Protein 6BMA (pdb70)

Structure (mmCIF, N/CA/C/O backbone):
data_6BMA
#
_entry.id   6BMA
#
_cell.length_a   148.181
_cell.length_b   148.181
_cell.length_c   149.947
_cell.angle_alpha   90.00
_cell.angle_beta   90.00
_cell.angle_gamma   120.00
#
_symmetry.space_group_name_H-M   'H 3 2'
#
loop_
_entity.id
_entity.type
_entity.pdbx_description
1 polymer 'Indole-3-glycerol phosphate synthase'
2 non-polymer 'POTASSIUM ION'
3 non-polymer 'CHLORIDE ION'
4 non-polymer 'PHOSPHATE ION'
5 non-polymer 1,2-ETHANEDIOL
6 non-polymer 'ACETATE ION'
7 non-polymer 'FORMIC ACID'
8 water water
#
loop_
_atom_site.group_PDB
_atom_site.id
_atom_site.type_symbol
_atom_site.label_atom_id
_atom_site.label_alt_id
_atom_site.label_comp_id
_atom_site.label_asym_id
_atom_site.label_entity_id
_atom_site.label_seq_id
_atom_site.pdbx_PDB_ins_code
_atom_site.Cartn_x
_atom_site.Cartn_y
_atom_site.Cartn_z
_atom_site.occupancy
_atom_site.B_iso_or_equiv
_atom_site.auth_seq_id
_atom_site.auth_comp_id
_atom_site.auth_asym_id
_atom_site.auth_atom_id
_atom_site.pdbx_PDB_model_num
ATOM 1 N N . ALA A 1 3 ? -35.008 -0.584 -4.394 1.00 71.19 0 ALA A N 1
ATOM 2 C CA . ALA A 1 3 ? -34.441 0.754 -4.559 1.00 73.56 0 ALA A CA 1
ATOM 3 C C . ALA A 1 3 ? -34.119 1.088 -6.025 1.00 71.16 0 ALA A C 1
ATOM 4 O O . ALA A 1 3 ? -33.522 2.132 -6.307 1.00 70.77 0 ALA A O 1
ATOM 6 N N . MET A 1 4 ? -34.508 0.196 -6.939 1.00 67.15 1 MET A N 1
ATOM 7 C CA . MET A 1 4 ? -34.436 0.424 -8.392 1.00 58.82 1 MET A CA 1
ATOM 8 C C . MET A 1 4 ? -33.045 0.887 -8.838 1.00 54.65 1 MET A C 1
ATOM 9 O O . MET A 1 4 ? -32.882 1.901 -9.525 1.00 49.16 1 MET A O 1
ATOM 14 N N . ILE A 1 5 ? -32.031 0.108 -8.463 1.00 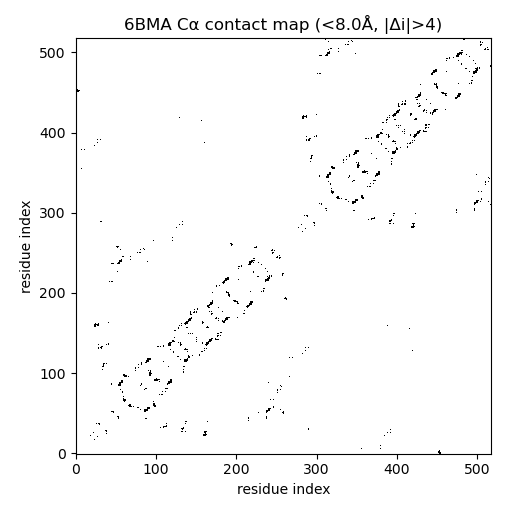49.48 2 ILE A N 1
ATOM 15 C CA . ILE A 1 5 ? -30.654 0.464 -8.796 1.00 48.09 2 ILE A CA 1
ATOM 16 C C . ILE A 1 5 ? -30.449 0.444 -10.307 1.00 42.16 2 ILE A C 1
ATOM 17 O O . ILE A 1 5 ? -29.851 1.363 -10.882 1.00 43.29 2 ILE A O 1
ATOM 22 N N . LEU A 1 6 ? -30.947 -0.603 -10.971 1.00 38.81 3 LEU A N 1
ATOM 23 C CA . LEU A 1 6 ? -30.772 -0.732 -12.416 1.00 41.32 3 LEU A CA 1
ATOM 24 C C . LEU A 1 6 ? -31.325 0.482 -13.147 1.00 40.87 3 LEU A C 1
ATOM 25 O O . LEU A 1 6 ? -30.704 0.985 -14.091 1.00 34.54 3 LEU A O 1
ATOM 30 N N . ASP A 1 7 ? -32.488 0.976 -12.712 1.00 34.09 4 ASP A N 1
ATOM 31 C CA . ASP A 1 7 ? -33.070 2.166 -13.325 1.00 44.53 4 ASP A CA 1
ATOM 32 C C . ASP A 1 7 ? -32.160 3.376 -13.163 1.00 41.10 4 ASP A C 1
ATOM 33 O O . ASP A 1 7 ? -31.961 4.144 -14.111 1.00 39.42 4 ASP A O 1
ATOM 38 N N . LYS A 1 8 ? -31.605 3.566 -11.964 1.00 36.99 5 LYS A N 1
ATOM 39 C CA . LYS A 1 8 ? -30.683 4.674 -11.735 1.00 39.84 5 LYS A CA 1
ATOM 40 C C . LYS A 1 8 ? -29.438 4.565 -12.615 1.00 39.42 5 LYS A C 1
ATOM 41 O O . LYS A 1 8 ? -28.982 5.564 -13.184 1.00 35.67 5 LYS A O 1
ATOM 45 N N . ILE A 1 9 ? -28.869 3.364 -12.733 1.00 34.47 6 ILE A N 1
ATOM 46 C CA . ILE A 1 9 ? -27.662 3.190 -13.542 1.00 32.61 6 ILE A CA 1
ATOM 47 C C . ILE A 1 9 ? -27.960 3.465 -15.011 1.00 33.07 6 ILE A C 1
ATOM 48 O O . ILE A 1 9 ? -27.191 4.144 -15.704 1.00 32.18 6 ILE A O 1
ATOM 53 N N . PHE A 1 10 ? -29.088 2.955 -15.503 1.00 32.53 7 PHE A N 1
ATOM 54 C CA . PHE A 1 10 ? -29.469 3.195 -16.890 1.00 34.84 7 PHE A CA 1
ATOM 55 C C . PHE A 1 10 ? -29.610 4.688 -17.168 1.00 32.70 7 PHE A C 1
ATOM 56 O O . PHE A 1 10 ? -29.105 5.199 -18.176 1.00 32.79 7 PHE A O 1
ATOM 64 N N . GLU A 1 11 ? -30.283 5.407 -16.270 1.00 34.36 8 GLU A N 1
ATOM 65 C CA . GLU A 1 11 ? -30.507 6.836 -16.471 1.00 32.48 8 GLU A CA 1
ATOM 66 C C . GLU A 1 11 ? -29.187 7.604 -16.531 1.00 37.98 8 GLU A C 1
ATOM 67 O O . GLU A 1 11 ? -29.008 8.476 -17.389 1.00 41.81 8 GLU A O 1
ATOM 70 N N . LYS A 1 12 ? -28.245 7.290 -15.635 1.00 32.88 9 LYS A N 1
ATOM 71 C CA . LYS A 1 12 ? -26.934 7.935 -15.696 1.00 33.24 9 LYS A CA 1
ATOM 72 C C . LYS A 1 12 ? -26.192 7.564 -16.978 1.00 38.15 9 LYS A C 1
ATOM 73 O O . LYS A 1 12 ? -25.539 8.412 -17.600 1.00 31.23 9 LYS A O 1
ATOM 79 N N . THR A 1 13 ? -26.254 6.292 -17.370 1.00 29.59 10 THR A N 1
ATOM 80 C CA . THR A 1 13 ? -25.556 5.862 -18.578 1.00 26.10 10 THR A CA 1
ATOM 81 C C . THR A 1 13 ? -26.113 6.576 -19.808 1.00 27.13 10 THR A C 1
ATOM 82 O O . THR A 1 13 ? -25.359 6.938 -20.717 1.00 25.41 10 THR A O 1
ATOM 86 N N . LYS A 1 14 ? -27.429 6.810 -19.831 1.00 30.56 11 LYS A N 1
ATOM 87 C CA . LYS A 1 14 ? -28.061 7.521 -20.943 1.00 32.43 11 LYS A CA 1
ATOM 88 C C . LYS A 1 14 ? -27.547 8.950 -21.055 1.00 34.34 11 LYS A C 1
ATOM 89 O O . LYS A 1 14 ? -27.202 9.414 -22.147 1.00 37.82 11 LYS A O 1
ATOM 93 N N . GLU A 1 15 ? -27.532 9.682 -19.941 1.00 39.70 12 GLU A N 1
ATOM 94 C CA . GLU A 1 15 ? -27.082 11.070 -19.995 1.00 44.59 12 GLU A CA 1
ATOM 95 C C . GLU A 1 15 ? -25.615 11.157 -20.398 1.00 40.01 12 GLU A C 1
ATOM 96 O O . GLU A 1 15 ? -25.229 12.028 -21.188 1.00 45.51 12 GLU A O 1
ATOM 102 N N . ASP A 1 16 ? -24.782 10.250 -19.884 1.00 32.01 13 ASP A N 1
ATOM 103 C CA . ASP A 1 16 ? -23.376 10.254 -20.281 1.00 36.07 13 ASP A CA 1
ATOM 104 C C . ASP A 1 16 ? -23.194 9.885 -21.747 1.00 34.91 13 ASP A C 1
ATOM 105 O O . ASP A 1 16 ? -22.230 10.336 -22.379 1.00 32.53 13 ASP A O 1
ATOM 110 N N . LEU A 1 17 ? -24.077 9.046 -22.296 1.00 29.42 14 LEU A N 1
ATOM 111 C CA . LEU A 1 17 ? -23.916 8.623 -23.686 1.00 26.33 14 LEU A CA 1
ATOM 112 C C . LEU A 1 17 ? -24.106 9.793 -24.643 1.00 32.73 14 LEU A C 1
ATOM 113 O O . LEU A 1 17 ? -23.431 9.871 -25.675 1.00 28.20 14 LEU A O 1
ATOM 118 N N . LYS A 1 18 ? -25.037 10.696 -24.331 1.00 26.83 15 LYS A N 1
ATOM 119 C CA . LYS A 1 18 ? -25.219 11.902 -25.131 1.00 29.25 15 LYS A CA 1
ATOM 120 C C . LYS A 1 18 ? -23.905 12.667 -25.272 1.00 33.74 15 LYS A C 1
ATOM 121 O O . LYS A 1 18 ? -23.526 13.078 -26.375 1.00 34.28 15 LYS A O 1
ATOM 127 N N . GLU A 1 19 ? -23.187 12.849 -24.162 1.00 30.57 16 GLU A N 1
ATOM 128 C CA . GLU A 1 19 ? -21.940 13.613 -24.196 1.00 39.76 16 GLU A CA 1
ATOM 129 C C . GLU A 1 19 ? -20.849 12.877 -24.967 1.00 33.73 16 GLU A C 1
ATOM 130 O O . GLU A 1 19 ? -20.090 13.501 -25.716 1.00 31.25 16 GLU A O 1
ATOM 136 N N . ARG A 1 20 ? -20.740 11.558 -24.781 1.00 26.97 17 ARG A N 1
ATOM 137 C CA . ARG A 1 20 ? -19.761 10.773 -25.535 1.00 33.00 17 ARG A CA 1
ATOM 138 C C . ARG A 1 20 ? -19.947 10.933 -27.040 1.00 31.25 17 ARG A C 1
ATOM 139 O O . ARG A 1 20 ? -18.969 11.111 -27.773 1.00 32.89 17 ARG A O 1
ATOM 142 N N . LYS A 1 21 ? -21.194 10.851 -27.522 1.00 27.67 18 LYS A N 1
ATOM 143 C CA . LYS A 1 21 ? -21.459 10.986 -28.953 1.00 23.64 18 LYS A CA 1
ATOM 144 C C . LYS A 1 21 ? -21.066 12.356 -29.487 1.00 25.71 18 LYS A C 1
ATOM 145 O O . LYS A 1 21 ? -20.651 12.472 -30.645 1.00 32.74 18 LYS A O 1
ATOM 151 N N . LEU A 1 22 ? -21.225 13.410 -28.683 1.00 27.74 19 LEU A N 1
ATOM 152 C CA . LEU A 1 22 ? -20.772 14.727 -29.118 1.00 38.10 19 LEU A CA 1
ATOM 153 C C . LEU A 1 22 ? -19.253 14.783 -29.212 1.00 40.09 19 LEU A C 1
ATOM 154 O O . LEU A 1 22 ? -18.704 15.456 -30.090 1.00 39.14 19 LEU A O 1
ATOM 159 N N . LYS A 1 23 ? -18.554 14.082 -28.319 1.00 31.70 20 LYS A N 1
ATOM 160 C CA . LYS A 1 23 ? -17.097 14.109 -28.357 1.00 31.53 20 LYS A CA 1
ATOM 161 C C . LYS A 1 23 ? -16.546 13.177 -29.427 1.00 28.74 20 LYS A C 1
ATOM 162 O O . LYS A 1 23 ? -15.469 13.430 -29.973 1.00 33.63 20 LYS A O 1
ATOM 168 N N . LEU A 1 24 ? -17.266 12.106 -29.744 1.00 22.73 21 LEU A N 1
ATOM 169 C CA . LEU A 1 24 ? -16.810 11.145 -30.746 1.00 24.79 21 LEU A CA 1
ATOM 170 C C . LEU A 1 24 ? -18.042 10.617 -31.452 1.00 25.90 21 LEU A C 1
ATOM 171 O O . LEU A 1 24 ? -18.631 9.602 -31.043 1.00 22.17 21 LEU A O 1
ATOM 176 N N . PRO A 1 25 ? -18.499 11.317 -32.496 1.00 24.71 22 PRO A N 1
ATOM 177 C CA . PRO A 1 25 ? -19.700 10.895 -33.232 1.00 23.64 22 PRO A CA 1
ATOM 178 C C . PRO A 1 25 ? -19.555 9.506 -33.833 1.00 22.49 22 PRO A C 1
ATOM 179 O O . PRO A 1 25 ? -18.449 8.988 -34.018 1.00 22.54 22 PRO A O 1
ATOM 183 N N . TYR A 1 26 ? -20.709 8.919 -34.172 1.00 18.35 23 TYR A N 1
ATOM 184 C CA . TYR A 1 26 ? -20.733 7.663 -34.909 1.00 23.78 23 TYR A CA 1
ATOM 185 C C . TYR A 1 26 ? -19.764 7.697 -36.089 1.00 22.75 23 TYR A C 1
ATOM 186 O O . TYR A 1 26 ? -19.016 6.742 -36.311 1.00 19.44 23 TYR A O 1
ATOM 195 N N . ASP A 1 27 ? -19.767 8.792 -36.866 1.00 18.47 24 ASP A N 1
ATOM 196 C CA . ASP A 1 27 ? -18.994 8.796 -38.111 1.00 23.33 24 ASP A CA 1
ATOM 197 C C . ASP A 1 27 ? -17.484 8.915 -37.901 1.00 25.94 24 ASP A C 1
ATOM 198 O O . ASP A 1 27 ? -16.724 8.793 -38.872 1.00 25.00 24 ASP A O 1
ATOM 203 N N . MET A 1 28 ? -17.026 9.141 -36.678 1.00 22.16 25 MET A N 1
ATOM 204 C CA . MET A 1 28 ? -15.603 9.081 -36.366 1.00 19.31 25 MET A CA 1
ATOM 205 C C . MET A 1 28 ? -15.228 7.814 -35.608 1.00 21.40 25 MET A C 1
ATOM 206 O O . MET A 1 28 ? -14.102 7.326 -35.747 1.00 21.57 25 MET A O 1
ATOM 211 N N . LEU A 1 29 ? -16.154 7.267 -34.822 1.00 23.45 26 LEU A N 1
ATOM 212 C CA . LEU A 1 29 ? -15.866 6.069 -34.042 1.00 23.38 26 LEU A CA 1
ATOM 213 C C . LEU A 1 29 ? -15.512 4.900 -34.960 1.00 28.20 26 LEU A C 1
ATOM 214 O O . LEU A 1 29 ? -14.469 4.260 -34.804 1.00 31.89 26 LEU A O 1
ATOM 219 N N . GLY A 1 30 ? -16.384 4.609 -35.919 1.00 23.19 27 GLY A N 1
ATOM 220 C CA . GLY A 1 30 ? -16.161 3.471 -36.794 1.00 31.98 27 GLY A CA 1
ATOM 221 C C . GLY A 1 30 ? -15.103 3.722 -37.853 1.00 26.64 27 GLY A C 1
ATOM 222 O O . GLY A 1 30 ? -14.220 2.885 -38.078 1.00 32.91 27 GLY A O 1
ATOM 223 N N . ARG A 1 31 ? -15.169 4.876 -38.524 1.00 24.74 28 ARG A N 1
ATOM 224 C CA . ARG A 1 31 ? -14.265 5.106 -39.650 1.00 25.52 28 ARG A CA 1
ATOM 225 C C . ARG A 1 31 ? -12.814 5.328 -39.225 1.00 31.76 28 ARG A C 1
ATOM 226 O O . ARG A 1 31 ? -11.904 5.102 -40.031 1.00 26.19 28 ARG A O 1
ATOM 234 N N . SER A 1 32 ? -12.563 5.763 -37.989 1.00 40.56 29 SER A N 1
ATOM 235 C CA . SER A 1 32 ? -11.195 6.131 -37.637 1.00 48.31 29 SER A CA 1
ATOM 236 C C . SER A 1 32 ? -10.258 4.930 -37.651 1.00 45.65 29 SER A C 1
ATOM 237 O O . SER A 1 32 ? -9.036 5.112 -37.703 1.00 52.29 29 SER A O 1
ATOM 240 N N . LEU A 1 33 ? -10.805 3.719 -37.631 1.00 30.15 30 LEU A N 1
ATOM 241 C CA . LEU A 1 33 ? -10.032 2.496 -37.687 1.00 33.07 30 LEU A CA 1
ATOM 242 C C . LEU A 1 33 ? -9.982 1.886 -39.095 1.00 48.67 30 LEU A C 1
ATOM 243 O O . LEU A 1 33 ? -9.348 0.843 -39.282 1.00 49.93 30 LEU A O 1
ATOM 248 N N . ALA A 1 34 ? -10.635 2.499 -40.085 1.00 37.42 31 ALA A N 1
ATOM 249 C CA . ALA A 1 34 ? -10.282 2.254 -41.479 1.00 35.76 31 ALA A CA 1
ATOM 250 C C . ALA A 1 34 ? -8.926 2.900 -41.761 1.00 36.49 31 ALA A C 1
ATOM 251 O O . ALA A 1 34 ? -8.287 3.457 -40.873 1.00 38.64 31 ALA A O 1
ATOM 253 N N . SER A 1 35 ? -8.465 2.859 -43.008 1.00 30.11 32 SER A N 1
ATOM 254 C CA . SER A 1 35 ? -7.081 3.295 -43.198 1.00 37.86 32 SER A CA 1
ATOM 255 C C . SER A 1 35 ? -6.948 4.669 -43.846 1.00 37.33 32 SER A C 1
ATOM 256 O O . SER A 1 35 ? -6.139 4.832 -44.765 1.00 31.88 32 SER A O 1
ATOM 259 N N . ASN A 1 36 ? -7.720 5.657 -43.389 1.00 32.78 33 ASN A N 1
ATOM 260 C CA . ASN A 1 36 ? -7.501 7.020 -43.854 1.00 32.83 33 ASN A CA 1
ATOM 261 C C . ASN A 1 36 ? -6.073 7.442 -43.524 1.00 34.61 33 ASN A C 1
ATOM 262 O O . ASN A 1 36 ? -5.598 7.193 -42.408 1.00 30.89 33 ASN A O 1
ATOM 267 N N . PRO A 1 37 ? -5.357 8.064 -44.460 1.00 39.34 34 PRO A N 1
ATOM 268 C CA . PRO A 1 37 ? -4.006 8.541 -44.126 1.00 36.18 34 PRO A CA 1
ATOM 269 C C . PRO A 1 37 ? -4.001 9.508 -42.958 1.00 31.93 34 PRO A C 1
ATOM 270 O O . PRO A 1 37 ? -3.034 9.538 -42.192 1.00 36.76 34 PRO A O 1
ATOM 274 N N . PHE A 1 38 ? -5.069 10.283 -42.779 1.00 31.28 35 PHE A N 1
ATOM 275 C CA . PHE A 1 38 ? -5.109 11.244 -41.691 1.00 31.13 35 PHE A CA 1
ATOM 276 C C . PHE A 1 38 ? -6.399 11.093 -40.894 1.00 35.17 35 PHE A C 1
ATOM 277 O O . PHE A 1 38 ? -6.409 10.391 -39.880 1.00 49.57 35 PHE A O 1
ATOM 285 N N . PHE A 1 39 ? -7.488 11.719 -41.321 1.00 26.48 36 PHE A N 1
ATOM 286 C CA . PHE A 1 39 ? -8.722 11.648 -40.548 1.00 30.03 36 PHE A CA 1
ATOM 287 C C . PHE A 1 39 ? -9.913 11.566 -41.493 1.00 30.99 36 PHE A C 1
ATOM 288 O O . PHE A 1 39 ? -9.859 12.107 -42.603 1.00 29.40 36 PHE A O 1
ATOM 296 N N . PRO A 1 40 ? -11.003 10.908 -41.078 1.00 26.40 37 PRO A N 1
ATOM 297 C CA . PRO A 1 40 ? -12.149 10.746 -41.980 1.00 23.05 37 PRO A CA 1
ATOM 298 C C . PRO A 1 40 ? -12.781 12.090 -42.305 1.00 27.05 37 PRO A C 1
ATOM 299 O O . PRO A 1 40 ? -12.770 13.016 -41.492 1.00 27.68 37 PRO A O 1
ATOM 303 N N . LYS A 1 41 ? -13.339 12.183 -43.511 1.00 27.06 38 LYS A N 1
ATOM 304 C CA . LYS A 1 41 ? -13.898 13.425 -44.028 1.00 30.68 38 LYS A CA 1
ATOM 305 C C . LYS A 1 41 ? -15.426 13.424 -43.940 1.00 30.31 38 LYS A C 1
ATOM 306 O O . LYS A 1 41 ? -16.074 12.373 -43.932 1.00 29.99 38 LYS A O 1
ATOM 312 N N . ASP A 1 42 ? -15.991 14.622 -43.870 1.00 29.71 39 ASP A N 1
ATOM 313 C CA . ASP A 1 42 ? -17.434 14.830 -43.751 1.00 27.98 39 ASP A CA 1
ATOM 314 C C . ASP A 1 42 ? -18.087 14.668 -45.129 1.00 28.60 39 ASP A C 1
ATOM 315 O O . ASP A 1 42 ? -17.900 15.508 -46.019 1.00 28.01 39 ASP A O 1
ATOM 320 N N . VAL A 1 43 ? -18.862 13.593 -45.308 1.00 26.39 40 VAL A N 1
ATOM 321 C CA . VAL A 1 43 ? -19.485 13.322 -46.605 1.00 23.62 40 VAL A CA 1
ATOM 322 C C . VAL A 1 43 ? -20.454 14.435 -46.995 1.00 34.96 40 VAL A C 1
ATOM 323 O O . VAL A 1 43 ? -20.476 14.881 -48.152 1.00 28.87 40 VAL A O 1
ATOM 327 N N . ILE A 1 44 ? -21.289 14.888 -46.052 1.00 26.75 41 ILE A N 1
ATOM 328 C CA . ILE A 1 44 ? -22.337 15.847 -46.407 1.00 28.66 41 ILE A CA 1
ATOM 329 C C . ILE A 1 44 ? -21.724 17.176 -46.831 1.00 31.05 41 ILE A C 1
ATOM 330 O O . ILE A 1 44 ? -22.148 17.788 -47.824 1.00 30.96 41 ILE A O 1
ATOM 335 N N . LYS A 1 45 ? -20.730 17.650 -46.073 1.00 24.14 42 LYS A N 1
ATOM 336 C CA . LYS A 1 45 ? -20.077 18.912 -46.403 1.00 32.04 42 LYS A CA 1
ATOM 337 C C . LYS A 1 45 ? -19.373 18.818 -47.747 1.00 34.21 42 LYS A C 1
ATOM 338 O O . LYS A 1 45 ? -19.360 19.781 -48.526 1.00 33.91 42 LYS A O 1
ATOM 342 N N . ALA A 1 46 ? -18.786 17.657 -48.038 1.00 25.82 43 ALA A N 1
ATOM 343 C CA . ALA A 1 46 ? -18.138 17.461 -49.330 1.00 27.04 43 ALA A CA 1
ATOM 344 C C . ALA A 1 46 ? -19.124 17.616 -50.485 1.00 29.40 43 ALA A C 1
ATOM 345 O O . ALA A 1 46 ? -18.763 18.130 -51.547 1.00 32.66 43 ALA A O 1
ATOM 347 N N . LEU A 1 47 ? -20.376 17.189 -50.303 1.00 27.14 44 LEU A N 1
ATOM 348 C CA . LEU A 1 47 ? -21.299 17.153 -51.436 1.00 32.66 44 LEU A CA 1
ATOM 349 C C . LEU A 1 47 ? -22.256 18.337 -51.493 1.00 30.94 44 LEU A C 1
ATOM 350 O O . LEU A 1 47 ? -22.873 18.563 -52.539 1.00 33.33 44 LEU A O 1
ATOM 355 N N . LYS A 1 48 ? -22.398 19.090 -50.406 1.00 33.44 45 LYS A N 1
ATOM 356 C CA . LYS A 1 48 ? -23.360 20.183 -50.354 1.00 37.02 45 LYS A CA 1
ATOM 357 C C . LYS A 1 48 ? -22.853 21.374 -51.164 1.00 43.61 45 LYS A C 1
ATOM 358 O O . LYS A 1 48 ? -21.791 21.930 -50.868 1.00 45.34 45 LYS A O 1
ATOM 364 N N . ARG A 1 49 ? -23.607 21.770 -52.186 1.00 44.37 46 ARG A N 1
ATOM 365 C CA . ARG A 1 49 ? -23.242 22.940 -52.970 1.00 39.64 46 ARG A CA 1
ATOM 366 C C . ARG A 1 49 ? -23.570 24.196 -52.178 1.00 44.24 46 ARG A C 1
ATOM 367 O O . ARG A 1 49 ? -24.684 24.342 -51.667 1.00 50.32 46 ARG A O 1
ATOM 375 N N . VAL A 1 50 ? -22.608 25.105 -52.073 1.00 48.61 47 VAL A N 1
ATOM 376 C CA . VAL A 1 50 ? -22.790 26.318 -51.285 1.00 55.44 47 VAL A CA 1
ATOM 377 C C . VAL A 1 50 ? -23.198 27.501 -52.154 1.00 56.14 47 VAL A C 1
ATOM 378 O O . VAL A 1 50 ? -24.091 28.264 -51.784 1.00 59.38 47 VAL A O 1
ATOM 382 N N . GLU A 1 51 ? -22.549 27.676 -53.306 1.00 57.56 48 GLU A N 1
ATOM 383 C CA . GLU A 1 51 ? -22.965 28.694 -54.265 1.00 56.64 48 GLU A CA 1
ATOM 384 C C . GLU A 1 51 ? -23.227 28.046 -55.619 1.00 59.25 48 GLU A C 1
ATOM 385 O O . GLU A 1 51 ? -24.231 27.345 -55.794 1.00 58.61 48 GLU A O 1
ATOM 388 N N . LYS A 1 52 ? -22.329 28.260 -56.581 1.00 54.26 49 LYS A N 1
ATOM 389 C CA . LYS A 1 52 ? -22.467 27.686 -57.915 1.00 54.04 49 LYS A CA 1
ATOM 390 C C . LYS A 1 52 ? -21.330 26.728 -58.253 1.00 55.01 49 LYS A C 1
ATOM 391 O O . LYS A 1 52 ? -21.207 26.309 -59.410 1.00 59.24 49 LYS A O 1
ATOM 393 N N . GLU A 1 53 ? -20.507 26.359 -57.274 1.00 50.34 50 GLU A N 1
ATOM 394 C CA . GLU A 1 53 ? -19.362 25.499 -57.537 1.00 49.23 50 GLU A CA 1
ATOM 395 C C . GLU A 1 53 ? -19.820 24.116 -57.988 1.00 48.34 50 GLU A C 1
ATOM 396 O O . GLU A 1 53 ? -20.877 23.624 -57.587 1.00 47.22 50 GLU A O 1
ATOM 402 N N . VAL A 1 54 ? -19.009 23.485 -58.831 1.00 49.05 51 VAL A N 1
ATOM 403 C CA . VAL A 1 54 ? -19.358 22.200 -59.423 1.00 47.73 51 VAL A CA 1
ATOM 404 C C . VAL A 1 54 ? -18.755 21.094 -58.566 1.00 43.31 51 VAL A C 1
ATOM 405 O O . VAL A 1 54 ? -17.534 20.928 -58.518 1.00 44.00 51 VAL A O 1
ATOM 409 N N . LYS A 1 55 ? -19.614 20.336 -57.889 1.00 45.21 52 LYS A N 1
ATOM 410 C CA . LYS A 1 55 ? -19.203 19.190 -57.086 1.00 35.91 52 LYS A CA 1
ATOM 411 C C . LYS A 1 55 ? -19.427 17.918 -57.903 1.00 30.02 52 LYS A C 1
ATOM 412 O O . LYS A 1 55 ? -20.550 17.641 -58.340 1.00 35.99 52 LYS A O 1
ATOM 418 N N . ILE A 1 56 ? -18.367 17.152 -58.113 1.00 28.42 53 ILE A N 1
ATOM 419 C CA . ILE A 1 56 ? -18.420 15.962 -58.952 1.00 26.92 53 ILE A CA 1
ATOM 420 C C . ILE A 1 56 ? -17.926 14.784 -58.133 1.00 25.07 53 ILE A C 1
ATOM 421 O O . ILE A 1 56 ? -16.825 14.825 -57.570 1.00 25.14 53 ILE A O 1
ATOM 426 N N . ILE A 1 57 ? -18.752 13.753 -58.027 1.00 24.33 54 ILE A N 1
ATOM 427 C CA . ILE A 1 57 ? -18.293 12.465 -57.517 1.00 24.65 54 ILE A CA 1
ATOM 428 C C . ILE A 1 57 ? -17.737 11.724 -58.731 1.00 27.22 54 ILE A C 1
ATOM 429 O O . ILE A 1 57 ? -18.489 11.321 -59.623 1.00 26.97 54 ILE A O 1
ATOM 434 N N . ALA A 1 58 ? -16.421 11.587 -58.796 1.00 24.22 55 ALA A N 1
ATOM 435 C CA . ALA A 1 58 ? -15.781 11.027 -59.979 1.00 27.97 55 ALA A CA 1
ATOM 436 C C . ALA A 1 58 ? -15.596 9.524 -59.798 1.00 27.17 55 ALA A C 1
ATOM 437 O O . ALA A 1 58 ? -15.112 9.075 -58.757 1.00 25.56 55 ALA A O 1
ATOM 439 N N . GLU A 1 59 ? -15.979 8.746 -60.806 1.00 25.05 56 GLU A N 1
ATOM 440 C CA . GLU A 1 59 ? -16.129 7.307 -60.640 1.00 21.98 56 GLU A CA 1
ATOM 441 C C . GLU A 1 59 ? -15.002 6.514 -61.299 1.00 24.02 56 GLU A C 1
ATOM 442 O O . GLU A 1 59 ? -14.682 6.720 -62.483 1.00 26.84 56 GLU A O 1
ATOM 448 N N . VAL A 1 60 ? -14.453 5.567 -60.543 1.00 25.48 57 VAL A N 1
ATOM 449 C CA . VAL A 1 60 ? -13.412 4.650 -61.016 1.00 20.77 57 VAL A CA 1
ATOM 450 C C . VAL A 1 60 ? -14.134 3.414 -61.545 1.00 26.34 57 VAL A C 1
ATOM 451 O O . VAL A 1 60 ? -14.565 2.554 -60.775 1.00 24.11 57 VAL A O 1
ATOM 455 N N . LYS A 1 61 ? -14.256 3.316 -62.873 1.00 24.63 58 LYS A N 1
ATOM 456 C CA . LYS A 1 61 ? -15.112 2.323 -63.518 1.00 26.79 58 LYS A CA 1
ATOM 457 C C . LYS A 1 61 ? -14.418 1.773 -64.759 1.00 30.99 58 LYS A C 1
ATOM 458 O O . LYS A 1 61 ? -14.190 2.506 -65.727 1.00 27.63 58 LYS A O 1
ATOM 464 N N . LYS A 1 62 ? -14.092 0.482 -64.735 1.00 23.67 59 LYS A N 1
ATOM 465 C CA . LYS A 1 62 ? -13.428 -0.123 -65.891 1.00 29.18 59 LYS A CA 1
ATOM 466 C C . LYS A 1 62 ? -14.419 -0.541 -66.974 1.00 29.46 59 LYS A C 1
ATOM 467 O O . LYS A 1 62 ? -14.113 -0.442 -68.172 1.00 31.28 59 LYS A O 1
ATOM 473 N N . ALA A 1 63 ? -15.602 -1.001 -66.581 1.00 27.60 60 ALA A N 1
ATOM 474 C CA . ALA A 1 63 ? -16.528 -1.611 -67.522 1.00 24.67 60 ALA A CA 1
ATOM 475 C C . ALA A 1 63 ? -17.948 -1.333 -67.064 1.00 30.58 60 ALA A C 1
ATOM 476 O O . ALA A 1 63 ? -18.184 -0.917 -65.927 1.00 25.29 60 ALA A O 1
ATOM 478 N N . SER A 1 64 ? -18.900 -1.585 -67.958 1.00 31.01 61 SER A N 1
ATOM 479 C CA . SER A 1 64 ? -20.311 -1.477 -67.624 1.00 33.99 61 SER A CA 1
ATOM 480 C C . SER A 1 64 ? -21.062 -2.622 -68.287 1.00 35.87 61 SER A C 1
ATOM 481 O O . SER A 1 64 ? -20.618 -3.142 -69.318 1.00 35.46 61 SER A O 1
ATOM 484 N N . PRO A 1 65 ? -22.194 -3.043 -67.711 1.00 36.20 62 PRO A N 1
ATOM 485 C CA . PRO A 1 65 ? -22.994 -4.097 -68.357 1.00 42.44 62 PRO A CA 1
ATOM 486 C C . PRO A 1 65 ? -23.421 -3.752 -69.772 1.00 38.24 62 PRO A C 1
ATOM 487 O O . PRO A 1 65 ? -23.404 -4.624 -70.650 1.00 48.66 62 PRO A O 1
ATOM 491 N N . SER A 1 66 ? -23.809 -2.504 -70.028 1.00 39.82 63 SER A N 1
ATOM 492 C CA . SER A 1 66 ? -24.300 -2.164 -71.361 1.00 44.57 63 SER A CA 1
ATOM 493 C C . SER A 1 66 ? -23.172 -1.920 -72.356 1.00 50.98 63 SER A C 1
ATOM 494 O O . SER A 1 66 ? -23.319 -2.241 -73.539 1.00 59.36 63 SER A O 1
ATOM 497 N N . LYS A 1 67 ? -22.048 -1.365 -71.910 1.00 46.96 64 LYS A N 1
ATOM 498 C CA . LYS A 1 67 ? -20.991 -0.963 -72.826 1.00 45.33 64 LYS A CA 1
ATOM 499 C C . LYS A 1 67 ? -19.805 -1.912 -72.834 1.00 41.49 64 LYS A C 1
ATOM 500 O O . LYS A 1 67 ? -18.934 -1.771 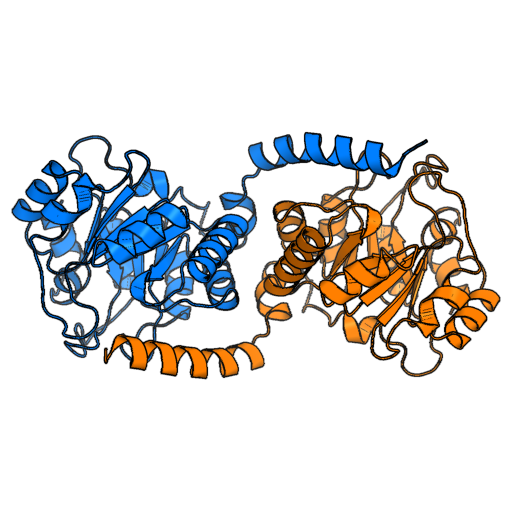-73.697 1.00 40.59 64 LYS A O 1
ATOM 506 N N . GLY A 1 68 ? -19.748 -2.875 -71.913 1.00 32.24 65 GLY A N 1
ATOM 507 C CA . GLY A 1 68 ? -18.546 -3.681 -71.848 1.00 34.25 65 GLY A CA 1
ATOM 508 C C . GLY A 1 68 ? -17.399 -2.879 -71.258 1.00 35.38 65 GLY A C 1
ATOM 509 O O . GLY A 1 68 ? -17.595 -1.929 -70.487 1.00 31.15 65 GLY A O 1
ATOM 510 N N . VAL A 1 69 ? -16.176 -3.268 -71.624 1.00 29.16 66 VAL A N 1
ATOM 511 C CA . VAL A 1 69 ? -14.999 -2.571 -71.122 1.00 30.74 66 VAL A CA 1
ATOM 512 C C . VAL A 1 69 ? -14.997 -1.144 -71.649 1.00 32.29 66 VAL A C 1
ATOM 513 O O . VAL A 1 69 ? -15.126 -0.913 -72.857 1.00 36.38 66 VAL A O 1
ATOM 517 N N . ILE A 1 70 ? -14.870 -0.184 -70.738 1.00 30.66 67 ILE A N 1
ATOM 518 C CA . ILE A 1 70 ? -14.822 1.232 -71.086 1.00 37.84 67 ILE A CA 1
ATOM 519 C C . ILE A 1 70 ? -13.389 1.716 -71.222 1.00 38.11 67 ILE A C 1
ATOM 520 O O . ILE A 1 70 ? -13.091 2.566 -72.062 1.00 41.22 67 ILE A O 1
ATOM 525 N N . ARG A 1 71 ? -12.488 1.208 -70.385 1.00 34.08 68 ARG A N 1
ATOM 526 C CA . ARG A 1 71 ? -11.086 1.610 -70.427 1.00 36.93 68 ARG A CA 1
ATOM 527 C C . ARG A 1 71 ? -10.227 0.357 -70.322 1.00 38.39 68 ARG A C 1
ATOM 528 O O . ARG A 1 71 ? -10.248 -0.327 -69.294 1.00 31.79 68 ARG A O 1
ATOM 536 N N . GLU A 1 72 ? -9.478 0.058 -71.386 1.00 31.70 69 GLU A N 1
ATOM 537 C CA . GLU A 1 72 ? -8.706 -1.180 -71.431 1.00 38.74 69 GLU A CA 1
ATOM 538 C C . GLU A 1 72 ? -7.485 -1.107 -70.525 1.00 37.99 69 GLU A C 1
ATOM 539 O O . GLU A 1 72 ? -7.089 -2.115 -69.933 1.00 45.81 69 GLU A O 1
ATOM 542 N N . ASP A 1 73 ? -6.859 0.066 -70.427 1.00 36.82 70 ASP A N 1
ATOM 543 C CA . ASP A 1 73 ? -5.656 0.250 -69.612 1.00 42.37 70 ASP A CA 1
ATOM 544 C C . ASP A 1 73 ? -6.074 0.905 -68.298 1.00 38.35 70 ASP A C 1
ATOM 545 O O . ASP A 1 73 ? -6.021 2.122 -68.129 1.00 45.85 70 ASP A O 1
ATOM 550 N N . PHE A 1 74 ? -6.488 0.071 -67.352 1.00 36.25 71 PHE A N 1
ATOM 551 C CA . PHE A 1 74 ? -7.199 0.512 -66.155 1.00 33.98 71 PHE A CA 1
ATOM 552 C C . PHE A 1 74 ? -6.275 0.463 -64.940 1.00 29.58 71 PHE A C 1
ATOM 553 O O . PHE A 1 74 ? -5.813 -0.615 -64.551 1.00 31.41 71 PHE A O 1
ATOM 561 N N . ASP A 1 75 ? -5.992 1.627 -64.350 1.00 31.47 72 ASP A N 1
ATOM 562 C CA . ASP A 1 75 ? -5.142 1.728 -63.157 1.00 31.87 72 ASP A CA 1
ATOM 563 C C . ASP A 1 75 ? -5.943 2.478 -62.103 1.00 27.61 72 ASP A C 1
ATOM 564 O O . ASP A 1 75 ? -5.862 3.712 -62.016 1.00 24.03 72 ASP A O 1
ATOM 569 N N . PRO A 1 76 ? -6.723 1.771 -61.279 1.00 27.27 73 PRO A N 1
ATOM 570 C CA . PRO A 1 76 ? -7.655 2.468 -60.372 1.00 27.75 73 PRO A CA 1
ATOM 571 C C . PRO A 1 76 ? -6.977 3.444 -59.422 1.00 29.96 73 PRO A C 1
ATOM 572 O O . PRO A 1 76 ? -7.533 4.518 -59.169 1.00 28.85 73 PRO A O 1
ATOM 576 N N . LEU A 1 77 ? -5.783 3.121 -58.914 1.00 23.59 74 LEU A N 1
ATOM 577 C CA . LEU A 1 77 ? -5.077 4.054 -58.036 1.00 24.01 74 LEU A CA 1
ATOM 578 C C . LEU A 1 77 ? -4.720 5.335 -58.778 1.00 30.50 74 LEU A C 1
ATOM 579 O O . LEU A 1 77 ? -5.014 6.446 -58.310 1.00 24.07 74 LEU A O 1
ATOM 584 N N . SER A 1 78 ? -4.102 5.193 -59.956 1.00 26.42 75 SER A N 1
ATOM 585 C CA . SER A 1 78 ? -3.741 6.353 -60.763 1.00 27.77 75 SER A CA 1
ATOM 586 C C . SER A 1 78 ? -4.958 7.215 -61.074 1.00 25.53 75 SER A C 1
ATOM 587 O O . SER A 1 78 ? -4.902 8.448 -60.966 1.00 27.73 75 SER A O 1
ATOM 590 N N . ILE A 1 79 ? -6.069 6.579 -61.456 1.00 24.29 76 ILE A N 1
ATOM 591 C CA . ILE A 1 79 ? -7.309 7.300 -61.743 1.00 28.55 76 ILE A CA 1
ATOM 592 C C . ILE A 1 79 ? -7.757 8.104 -60.525 1.00 26.24 76 ILE A C 1
ATOM 593 O O . ILE A 1 79 ? -8.074 9.299 -60.626 1.00 24.65 76 ILE A O 1
ATOM 598 N N . ALA A 1 80 ? -7.784 7.459 -59.355 1.00 25.71 77 ALA A N 1
ATOM 599 C CA . ALA A 1 80 ? -8.226 8.133 -58.130 1.00 24.27 77 ALA A CA 1
ATOM 600 C C . ALA A 1 80 ? -7.362 9.351 -57.821 1.00 25.83 77 ALA A C 1
ATOM 601 O O . ALA A 1 80 ? -7.878 10.426 -57.490 1.00 25.00 77 ALA A O 1
ATOM 603 N N . LEU A 1 81 ? -6.037 9.205 -57.932 1.00 23.59 78 LEU A N 1
ATOM 604 C CA . LEU A 1 81 ? -5.143 10.327 -57.637 1.00 29.40 78 LEU A CA 1
ATOM 605 C C . LEU A 1 81 ? -5.383 11.496 -58.586 1.00 36.67 78 LEU A C 1
ATOM 606 O O . LEU A 1 81 ? -5.411 12.662 -58.161 1.00 27.79 78 LEU A O 1
ATOM 611 N N . ASN A 1 82 ? -5.555 11.201 -59.876 1.00 25.43 79 ASN A N 1
ATOM 612 C CA . ASN A 1 82 ? -5.836 12.245 -60.858 1.00 30.52 79 ASN A CA 1
ATOM 613 C C . ASN A 1 82 ? -7.172 12.924 -60.583 1.00 27.85 79 ASN A C 1
ATOM 614 O O . ASN A 1 82 ? -7.306 14.137 -60.769 1.00 31.51 79 ASN A O 1
ATOM 619 N N . TYR A 1 83 ? -8.178 12.151 -60.156 1.00 25.91 80 TYR A N 1
ATOM 620 C CA . TYR A 1 83 ? -9.462 12.729 -59.767 1.00 24.28 80 TYR A CA 1
ATOM 621 C C . TYR A 1 83 ? -9.303 13.710 -58.609 1.00 35.53 80 TYR A C 1
ATOM 622 O O . TYR A 1 83 ? -9.812 14.838 -58.651 1.00 32.42 80 TYR A O 1
ATOM 631 N N . GLU A 1 84 ? -8.629 13.285 -57.540 1.00 24.26 81 GLU A N 1
ATOM 632 C CA . GLU A 1 84 ? -8.493 14.180 -56.396 1.00 30.07 81 GLU A CA 1
ATOM 633 C C . GLU A 1 84 ? -7.637 15.381 -56.761 1.00 28.92 81 GLU A C 1
ATOM 634 O O . GLU A 1 84 ? -7.975 16.515 -56.411 1.00 29.18 81 GLU A O 1
ATOM 640 N N . LYS A 1 85 ? -6.551 15.152 -57.505 1.00 35.92 82 LYS A N 1
ATOM 641 C CA . LYS A 1 85 ? -5.705 16.246 -57.976 1.00 41.63 82 LYS A CA 1
ATOM 642 C C . LYS A 1 85 ? -6.504 17.284 -58.752 1.00 44.64 82 LYS A C 1
ATOM 643 O O . LYS A 1 85 ? -6.227 18.486 -58.659 1.00 34.79 82 LYS A O 1
ATOM 649 N N . ASN A 1 86 ? -7.508 16.851 -59.504 1.00 28.71 83 ASN A N 1
ATOM 650 C CA . ASN A 1 86 ? -8.280 17.758 -60.339 1.00 32.72 83 ASN A CA 1
ATOM 651 C C . ASN A 1 86 ? -9.600 18.167 -59.699 1.00 34.41 83 ASN A C 1
ATOM 652 O O . ASN A 1 86 ? -10.542 18.517 -60.416 1.00 32.63 83 ASN A O 1
ATOM 657 N N . LYS A 1 87 ? -9.674 18.118 -58.363 1.00 34.17 84 LYS A N 1
ATOM 658 C CA . LYS A 1 87 ? -10.678 18.780 -57.531 1.00 35.17 84 LYS A CA 1
ATOM 659 C C . LYS A 1 87 ? -12.025 18.065 -57.530 1.00 34.59 84 LYS A C 1
ATOM 660 O O . LYS A 1 87 ? -13.079 18.699 -57.384 1.00 31.43 84 LYS A O 1
ATOM 664 N N . ALA A 1 88 ? -11.998 16.742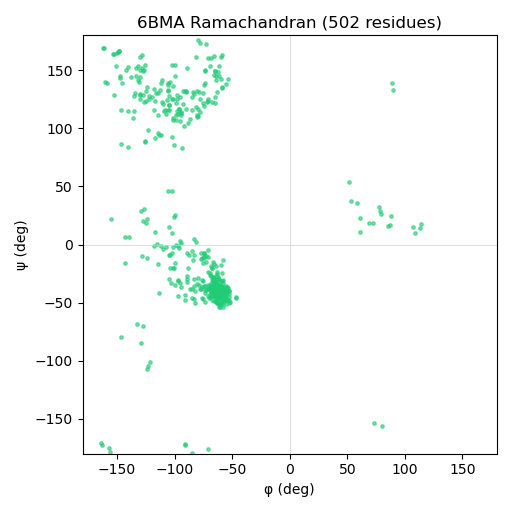 -57.648 1.00 29.04 85 ALA A N 1
ATOM 665 C CA . ALA A 1 88 ? -13.200 15.968 -57.387 1.00 26.59 85 ALA A CA 1
ATOM 666 C C . ALA A 1 88 ? -13.647 16.206 -55.951 1.00 25.23 85 ALA A C 1
ATOM 667 O O . ALA A 1 88 ? -12.822 16.357 -55.046 1.00 28.10 85 ALA A O 1
ATOM 669 N N . ALA A 1 89 ? -14.966 16.275 -55.746 1.00 23.65 86 ALA A N 1
ATOM 670 C CA . ALA A 1 89 ? -15.494 16.396 -54.388 1.00 23.11 86 ALA A CA 1
ATOM 671 C C . ALA A 1 89 ? -15.436 15.074 -53.639 1.00 28.69 86 ALA A C 1
ATOM 672 O O . ALA A 1 89 ? -15.312 15.061 -52.406 1.00 25.27 86 ALA A O 1
ATOM 674 N N . ALA A 1 90 ? -15.547 13.967 -54.366 1.00 26.13 87 ALA A N 1
ATOM 675 C CA . ALA A 1 90 ? -15.536 12.624 -53.809 1.00 23.46 87 ALA A CA 1
ATOM 676 C C . ALA A 1 90 ? -15.224 11.669 -54.948 1.00 27.69 87 ALA A C 1
ATOM 677 O O . ALA A 1 90 ? -15.229 12.051 -56.124 1.00 27.56 87 ALA A O 1
ATOM 679 N N . ILE A 1 91 ? -14.949 10.420 -54.589 1.00 20.50 88 ILE A N 1
ATOM 680 C CA . ILE A 1 91 ? -14.579 9.396 -55.554 1.00 29.33 88 ILE A CA 1
ATOM 681 C C . ILE A 1 91 ? -15.486 8.192 -55.362 1.00 23.77 88 ILE A C 1
ATOM 682 O O . ILE A 1 91 ? -15.643 7.700 -54.242 1.00 26.77 88 ILE A O 1
ATOM 687 N N . SER A 1 92 ? -16.088 7.729 -56.449 1.00 22.32 89 SER A N 1
ATOM 688 C CA . SER A 1 92 ? -16.877 6.510 -56.439 1.00 25.10 89 SER A CA 1
ATOM 689 C C . SER A 1 92 ? -16.002 5.369 -56.947 1.00 26.28 89 SER A C 1
ATOM 690 O O . SER A 1 92 ? -15.382 5.488 -58.005 1.00 24.18 89 SER A O 1
ATOM 693 N N . VAL A 1 93 ? -15.940 4.278 -56.191 1.00 24.12 90 VAL A N 1
ATOM 694 C CA . VAL A 1 93 ? -15.137 3.117 -56.558 1.00 22.17 90 VAL A CA 1
ATOM 695 C C . VAL A 1 93 ? -16.083 1.958 -56.835 1.00 26.57 90 VAL A C 1
ATOM 696 O O . VAL A 1 93 ? -16.726 1.440 -55.914 1.00 25.28 90 VAL A O 1
ATOM 700 N N . LEU A 1 94 ? -16.165 1.542 -58.100 1.00 24.23 91 LEU A N 1
ATOM 701 C CA . LEU A 1 94 ? -16.896 0.325 -58.419 1.00 22.65 91 LEU A CA 1
ATOM 702 C C . LEU A 1 94 ? -16.191 -0.853 -57.774 1.00 21.84 91 LEU A C 1
ATOM 703 O O . LEU A 1 94 ? -15.010 -1.089 -58.035 1.00 22.76 91 LEU A O 1
ATOM 708 N N . THR A 1 95 ? -16.902 -1.589 -56.926 1.00 22.41 92 THR A N 1
ATOM 709 C CA . THR A 1 95 ? -16.341 -2.801 -56.331 1.00 27.26 92 THR A CA 1
ATOM 710 C C . THR A 1 95 ? -17.000 -4.065 -56.864 1.00 30.64 92 THR A C 1
ATOM 711 O O . THR A 1 95 ? -16.572 -5.169 -56.510 1.00 28.64 92 THR A O 1
ATOM 715 N N . GLU A 1 96 ? -18.015 -3.932 -57.705 1.00 24.32 93 GLU A N 1
ATOM 716 C CA . GLU A 1 96 ? -18.672 -5.098 -58.288 1.00 22.59 93 GLU A CA 1
ATOM 717 C C . GLU A 1 96 ? -17.744 -5.752 -59.308 1.00 28.38 93 GLU A C 1
ATOM 718 O O . GLU A 1 96 ? -17.284 -5.079 -60.235 1.00 29.81 93 GLU A O 1
ATOM 724 N N . PRO A 1 97 ? -17.446 -7.055 -59.179 1.00 28.69 94 PRO A N 1
ATOM 725 C CA . PRO A 1 97 ? -16.366 -7.645 -59.986 1.00 28.86 94 PRO A CA 1
ATOM 726 C C . PRO A 1 97 ? -16.784 -8.192 -61.341 1.00 30.87 94 PRO A C 1
ATOM 727 O O . PRO A 1 97 ? -15.990 -8.156 -62.287 1.00 31.19 94 PRO A O 1
ATOM 731 N N . HIS A 1 98 ? -18.008 -8.714 -61.459 1.00 28.73 95 HIS A N 1
ATOM 732 C CA . HIS A 1 98 ? -18.322 -9.531 -62.628 1.00 35.35 95 HIS A CA 1
ATOM 733 C C . HIS A 1 98 ? -18.763 -8.705 -63.828 1.00 34.06 95 HIS A C 1
ATOM 734 O O . HIS A 1 98 ? -18.421 -9.040 -64.969 1.00 38.12 95 HIS A O 1
ATOM 741 N N . PHE A 1 99 ? -19.533 -7.646 -63.604 1.00 27.98 96 PHE A N 1
ATOM 742 C CA . PHE A 1 99 ? -20.069 -6.844 -64.697 1.00 36.44 96 PHE A CA 1
ATOM 743 C C . PHE A 1 99 ? -19.319 -5.539 -64.884 1.00 32.10 96 PHE A C 1
ATOM 744 O O . PHE A 1 99 ? -19.184 -5.065 -66.012 1.00 32.47 96 PHE A O 1
ATOM 752 N N . PHE A 1 100 ? -18.819 -4.965 -63.797 1.00 27.21 97 PHE A N 1
ATOM 753 C CA . PHE A 1 100 ? -18.106 -3.698 -63.820 1.00 28.56 97 PHE A CA 1
ATOM 754 C C . PHE A 1 100 ? -16.594 -3.870 -63.734 1.00 33.13 97 PHE A C 1
ATOM 755 O O . PHE A 1 100 ? -15.860 -2.886 -63.903 1.00 29.08 97 PHE A O 1
ATOM 763 N N . LYS A 1 101 ? -16.118 -5.095 -63.498 1.00 28.48 98 LYS A N 1
ATOM 764 C CA . LYS A 1 101 ? -14.689 -5.380 -63.347 1.00 27.30 98 LYS A CA 1
ATOM 765 C C . LYS A 1 101 ? -14.039 -4.479 -62.296 1.00 27.27 98 LYS A C 1
ATOM 766 O O . LYS A 1 101 ? -12.908 -4.019 -62.454 1.00 33.92 98 LYS A O 1
ATOM 772 N N . GLY A 1 102 ? -14.770 -4.195 -61.221 1.00 25.83 99 GLY A N 1
ATOM 773 C CA . GLY A 1 102 ? -14.199 -3.550 -60.061 1.00 25.95 99 GLY A CA 1
ATOM 774 C C . GLY A 1 102 ? -13.693 -4.564 -59.048 1.00 27.76 99 GLY A C 1
ATOM 775 O O . GLY A 1 102 ? -13.655 -5.771 -59.291 1.00 27.41 99 GLY A O 1
ATOM 776 N N . SER A 1 103 ? -13.293 -4.052 -57.884 1.00 25.34 100 SER A N 1
ATOM 777 C CA . SER A 1 103 ? -12.779 -4.918 -56.827 1.00 23.43 100 SER A CA 1
ATOM 778 C C . SER A 1 103 ? -12.885 -4.204 -55.493 1.00 22.56 100 SER A C 1
ATOM 779 O O . SER A 1 103 ? -12.590 -3.011 -55.397 1.00 24.87 100 SER A O 1
ATOM 782 N N . LEU A 1 104 ? -13.277 -4.948 -54.458 1.00 24.97 101 LEU A N 1
ATOM 783 C CA . LEU A 1 104 ? -13.275 -4.369 -53.123 1.00 25.48 101 LEU A CA 1
ATOM 784 C C . LEU A 1 104 ? -11.862 -3.953 -52.707 1.00 24.65 101 LEU A C 1
ATOM 785 O O . LEU A 1 104 ? -11.692 -2.990 -51.944 1.00 23.00 101 LEU A O 1
ATOM 790 N N . GLU A 1 105 ? -10.836 -4.655 -53.208 1.00 24.74 102 GLU A N 1
ATOM 791 C CA . GLU A 1 105 ? -9.459 -4.286 -52.883 1.00 23.97 102 GLU A CA 1
ATOM 792 C C . GLU A 1 105 ? -9.087 -2.922 -53.455 1.00 28.39 102 GLU A C 1
ATOM 793 O O . GLU A 1 105 ? -8.228 -2.232 -52.892 1.00 29.36 102 GLU A O 1
ATOM 799 N N . TYR A 1 106 ? -9.697 -2.522 -54.578 1.00 23.70 103 TYR A N 1
ATOM 800 C CA . TYR A 1 106 ? -9.436 -1.190 -55.127 1.00 22.07 103 TYR A CA 1
ATOM 801 C C . TYR A 1 106 ? -9.815 -0.102 -54.130 1.00 24.90 103 TYR A C 1
ATOM 802 O O . TYR A 1 106 ? -9.152 0.940 -54.046 1.00 24.54 103 TYR A O 1
ATOM 811 N N . LEU A 1 107 ? -10.907 -0.315 -53.397 1.00 20.12 104 LEU A N 1
ATOM 812 C CA . LEU A 1 107 ? -11.350 0.665 -52.418 1.00 22.23 104 LEU A CA 1
ATOM 813 C C . LEU A 1 107 ? -10.335 0.801 -51.290 1.00 24.71 104 LEU A C 1
ATOM 814 O O . LEU A 1 107 ? -10.031 1.914 -50.845 1.00 27.83 104 LEU A O 1
ATOM 819 N N . SER A 1 108 ? -9.782 -0.324 -50.842 1.00 22.16 105 SER A N 1
ATOM 820 C CA . SER A 1 108 ? -8.783 -0.304 -49.781 1.00 21.97 105 SER A CA 1
ATOM 821 C C . SER A 1 108 ? -7.493 0.354 -50.253 1.00 26.74 105 SER A C 1
ATOM 822 O O . SER A 1 108 ? -6.889 1.146 -49.521 1.00 23.05 105 SER A O 1
ATOM 825 N N . LEU A 1 109 ? -7.036 0.006 -51.461 1.00 23.89 106 LEU A N 1
ATOM 826 C CA . LEU A 1 109 ? -5.836 0.626 -52.007 1.00 23.47 106 LEU A CA 1
ATOM 827 C C . LEU A 1 109 ? -6.035 2.126 -52.189 1.00 19.11 106 LEU A C 1
ATOM 828 O O . LEU A 1 109 ? -5.157 2.927 -51.844 1.00 21.25 106 LEU A O 1
ATOM 833 N N . ILE A 1 110 ? -7.188 2.523 -52.724 1.00 18.78 107 ILE A N 1
ATOM 834 C CA . ILE A 1 110 ? -7.461 3.941 -52.960 1.00 22.56 107 ILE A CA 1
ATOM 835 C C . ILE A 1 110 ? -7.569 4.700 -51.640 1.00 23.01 107 ILE A C 1
ATOM 836 O O . ILE A 1 110 ? -7.044 5.819 -51.508 1.00 19.25 107 ILE A O 1
ATOM 841 N N . ARG A 1 111 ? -8.199 4.087 -50.627 1.00 18.11 108 ARG A N 1
ATOM 842 C CA . ARG A 1 111 ? -8.348 4.748 -49.332 1.00 16.89 108 ARG A CA 1
ATOM 843 C C . ARG A 1 111 ? -7.013 5.236 -48.785 1.00 19.59 108 ARG A C 1
ATOM 844 O O . ARG A 1 111 ? -6.933 6.322 -48.196 1.00 23.34 108 ARG A O 1
ATOM 852 N N . ARG A 1 112 ? -5.953 4.436 -48.950 1.00 20.47 109 ARG A N 1
ATOM 853 C CA . ARG A 1 112 ? -4.678 4.767 -48.320 1.00 24.12 109 ARG A CA 1
ATOM 854 C C . ARG A 1 112 ? -4.027 6.010 -48.917 1.00 26.81 109 ARG A C 1
ATOM 855 O O . ARG A 1 112 ? -3.159 6.611 -48.271 1.00 25.21 109 ARG A O 1
ATOM 863 N N . TYR A 1 113 ? -4.433 6.421 -50.120 1.00 28.65 110 TYR A N 1
ATOM 864 C CA . TYR A 1 113 ? -3.747 7.490 -50.836 1.00 27.63 110 TYR A CA 1
ATOM 865 C C . TYR A 1 113 ? -4.683 8.628 -51.232 1.00 26.78 110 TYR A C 1
ATOM 866 O O . TYR A 1 113 ? -4.329 9.447 -52.088 1.00 26.79 110 TYR A O 1
ATOM 875 N N . THR A 1 114 ? -5.850 8.733 -50.593 1.00 22.20 111 THR A N 1
ATOM 876 C CA . THR A 1 114 ? -6.801 9.790 -50.912 1.00 24.34 111 THR A CA 1
ATOM 877 C C . THR A 1 114 ? -7.304 10.470 -49.644 1.00 27.98 111 THR A C 1
ATOM 878 O O . THR A 1 114 ? -7.342 9.870 -48.560 1.00 24.01 111 THR A O 1
ATOM 882 N N . GLN A 1 115 ? -7.707 11.735 -49.796 1.00 28.12 112 GLN A N 1
ATOM 883 C CA . GLN A 1 115 ? -8.162 12.545 -48.672 1.00 32.85 112 GLN A CA 1
ATOM 884 C C . GLN A 1 115 ? -9.511 13.189 -48.962 1.00 32.03 112 GLN A C 1
ATOM 885 O O . GLN A 1 115 ? -9.822 14.262 -48.434 1.00 38.18 112 GLN A O 1
ATOM 891 N N . ILE A 1 116 ? -10.323 12.542 -49.792 1.00 23.29 113 ILE A N 1
ATOM 892 C CA . ILE A 1 116 ? -11.708 12.956 -49.997 1.00 20.10 113 ILE A CA 1
ATOM 893 C C . ILE A 1 116 ? -12.591 11.732 -49.799 1.00 27.39 113 ILE A C 1
ATOM 894 O O . ILE A 1 116 ? -12.096 10.591 -49.792 1.00 28.10 113 ILE A O 1
ATOM 899 N N . PRO A 1 117 ? -13.899 11.935 -49.603 1.00 24.79 114 PRO A N 1
ATOM 900 C CA . PRO A 1 117 ? -14.778 10.798 -49.315 1.00 23.23 114 PRO A CA 1
ATOM 901 C C . PRO A 1 117 ? -14.819 9.807 -50.469 1.00 21.15 114 PRO A C 1
ATOM 902 O O . PRO A 1 117 ? -14.675 10.169 -51.638 1.00 23.44 114 PRO A O 1
ATOM 906 N N . LEU A 1 118 ? -14.996 8.536 -50.112 1.00 22.73 115 LEU A N 1
ATOM 907 C CA . LEU A 1 118 ? -15.075 7.435 -51.060 1.00 22.30 115 LEU A CA 1
ATOM 908 C C . LEU A 1 118 ? -16.434 6.758 -50.963 1.00 23.43 115 LEU A C 1
ATOM 909 O O . LEU A 1 118 ? -16.900 6.430 -49.863 1.00 21.84 115 LEU A O 1
ATOM 914 N N . LEU A 1 119 ? -17.041 6.505 -52.118 1.00 19.54 116 LEU A N 1
ATOM 915 C CA . LEU A 1 119 ? -18.316 5.803 -52.210 1.00 19.89 116 LEU A CA 1
ATOM 916 C C . LEU A 1 119 ? -18.069 4.365 -52.645 1.00 25.36 116 LEU A C 1
ATOM 917 O O . LEU A 1 119 ? -17.439 4.128 -53.680 1.00 23.23 116 LEU A O 1
ATOM 922 N N . ARG A 1 120 ? -18.565 3.401 -51.873 1.00 22.03 117 ARG A N 1
ATOM 923 C CA . ARG A 1 120 ? -18.573 2.027 -52.376 1.00 22.38 117 ARG A CA 1
ATOM 924 C C . ARG A 1 120 ? -19.761 1.862 -53.307 1.00 24.76 117 ARG A C 1
ATOM 925 O O . ARG A 1 120 ? -20.911 1.835 -52.853 1.00 25.03 117 ARG A O 1
ATOM 933 N N . LYS A 1 121 ? -19.477 1.722 -54.600 1.00 23.99 118 LYS A N 1
ATOM 934 C CA . LYS A 1 121 ? -20.496 1.583 -55.638 1.00 26.50 118 LYS A CA 1
ATOM 935 C C . LYS A 1 121 ? -20.617 0.101 -55.947 1.00 28.31 118 LYS A C 1
ATOM 936 O O . LYS A 1 121 ? -19.718 -0.484 -56.563 1.00 24.96 118 LYS A O 1
ATOM 942 N N . ASP A 1 122 ? -21.716 -0.503 -55.510 1.00 26.80 119 ASP A N 1
ATOM 943 C CA . ASP A 1 122 ? -21.923 -1.944 -55.601 1.00 29.62 119 ASP A CA 1
ATOM 944 C C . ASP A 1 122 ? -23.411 -2.211 -55.417 1.00 31.32 119 ASP A C 1
ATOM 945 O O . ASP A 1 122 ? -24.223 -1.282 -55.348 1.00 30.05 119 ASP A O 1
ATOM 950 N N . PHE A 1 123 ? -23.772 -3.479 -55.313 1.00 21.17 120 PHE A N 1
ATOM 951 C CA . PHE A 1 123 ? -25.174 -3.875 -55.226 1.00 22.33 120 PHE A CA 1
ATOM 952 C C . PHE A 1 123 ? -25.397 -4.466 -53.838 1.00 24.44 120 PHE A C 1
ATOM 953 O O . PHE A 1 123 ? -25.164 -5.650 -53.592 1.00 26.76 120 PHE A O 1
ATOM 961 N N . ILE A 1 124 ? -25.842 -3.601 -52.926 1.00 25.97 121 ILE A N 1
ATOM 962 C CA . ILE A 1 124 ? -25.822 -3.858 -51.494 1.00 24.14 121 ILE A CA 1
ATOM 963 C C . ILE A 1 124 ? -27.231 -4.175 -51.020 1.00 28.29 121 ILE A C 1
ATOM 964 O O . ILE A 1 124 ? -28.179 -3.423 -51.288 1.00 27.17 121 ILE A O 1
ATOM 969 N N . PHE A 1 125 ? -27.361 -5.298 -50.317 1.00 24.67 122 PHE A N 1
ATOM 970 C CA . PHE A 1 125 ? -28.634 -5.761 -49.786 1.00 29.85 122 PHE A CA 1
ATOM 971 C C . PHE A 1 125 ? -28.461 -6.415 -48.419 1.00 30.47 122 PHE A C 1
ATOM 972 O O . PHE A 1 125 ? -29.427 -6.991 -47.900 1.00 25.80 122 PHE A O 1
ATOM 980 N N . ASP A 1 126 ? -27.263 -6.371 -47.835 1.00 27.24 123 ASP A N 1
ATOM 981 C CA . ASP A 1 126 ? -26.978 -7.132 -46.626 1.00 26.85 123 ASP A CA 1
ATOM 982 C C . ASP A 1 126 ? -25.981 -6.369 -45.759 1.00 27.83 123 ASP A C 1
ATOM 983 O O . ASP A 1 126 ? -25.091 -5.685 -46.270 1.00 22.68 123 ASP A O 1
ATOM 988 N N . GLU A 1 127 ? -26.146 -6.488 -44.442 1.00 21.64 124 GLU A N 1
ATOM 989 C CA . GLU A 1 127 ? -25.321 -5.722 -43.508 1.00 20.19 124 GLU A CA 1
ATOM 990 C C . GLU A 1 127 ? -23.835 -6.033 -43.673 1.00 21.66 124 GLU A C 1
ATOM 991 O O . GLU A 1 127 ? -22.988 -5.145 -43.518 1.00 21.39 124 GLU A O 1
ATOM 997 N N . TYR A 1 128 ? -23.501 -7.293 -43.977 1.00 20.85 125 TYR A N 1
ATOM 998 C CA . TYR A 1 128 ? -22.105 -7.679 -44.170 1.00 21.18 125 TYR A CA 1
ATOM 999 C C . TYR A 1 128 ? -21.406 -6.774 -45.183 1.00 22.23 125 TYR A C 1
ATOM 1000 O O . TYR A 1 128 ? -20.253 -6.371 -44.978 1.00 20.03 125 TYR A O 1
ATOM 1009 N N . GLN A 1 129 ? -22.089 -6.447 -46.284 1.00 21.49 126 GLN A N 1
ATOM 1010 C CA . GLN A 1 129 ? -21.490 -5.603 -47.316 1.00 18.77 126 GLN A CA 1
ATOM 1011 C C . GLN A 1 129 ? -21.233 -4.196 -46.814 1.00 19.58 126 GLN A C 1
ATOM 1012 O O . GLN A 1 129 ? -20.295 -3.539 -47.267 1.00 19.31 126 GLN A O 1
ATOM 1018 N N . ILE A 1 130 ? -22.057 -3.714 -45.894 1.00 19.93 127 ILE A N 1
ATOM 1019 C CA . ILE A 1 130 ? -21.834 -2.393 -45.317 1.00 17.15 127 ILE A CA 1
ATOM 1020 C C . ILE A 1 130 ? -20.699 -2.434 -44.293 1.00 20.13 127 ILE A C 1
ATOM 1021 O O . ILE A 1 130 ? -19.891 -1.501 -44.206 1.00 18.84 127 ILE A O 1
ATOM 1026 N N . LEU A 1 131 ? -20.587 -3.518 -43.523 1.00 19.96 128 LEU A N 1
ATOM 1027 C CA . LEU A 1 131 ? -19.409 -3.663 -42.665 1.00 20.54 128 LEU A CA 1
ATOM 1028 C C . LEU A 1 131 ? -18.133 -3.753 -43.500 1.00 17.66 128 LEU A C 1
ATOM 1029 O O . LEU A 1 131 ? -17.110 -3.155 -43.146 1.00 18.04 128 LEU A O 1
ATOM 1034 N N . GLU A 1 132 ? -18.175 -4.491 -44.618 1.00 20.20 129 GLU A N 1
ATOM 1035 C CA . GLU A 1 132 ? -17.052 -4.484 -45.562 1.00 21.50 129 GLU A CA 1
ATOM 1036 C C . GLU A 1 132 ? -16.675 -3.067 -45.967 1.00 20.52 129 GLU A C 1
ATOM 1037 O O . GLU A 1 132 ? -15.496 -2.694 -45.975 1.00 19.16 129 GLU A O 1
ATOM 1043 N N . ALA A 1 133 ? -17.671 -2.288 -46.380 1.00 22.15 130 ALA A N 1
ATOM 1044 C CA . ALA A 1 133 ? -17.411 -0.921 -46.815 1.00 23.60 130 ALA A CA 1
ATOM 1045 C C . ALA A 1 133 ? -16.696 -0.127 -45.730 1.00 19.58 130 ALA A C 1
ATOM 1046 O O . ALA A 1 133 ? -15.729 0.583 -46.016 1.00 22.36 130 ALA A O 1
ATOM 1048 N N . LEU A 1 134 ? -17.148 -0.247 -44.474 1.00 16.75 131 LEU A N 1
ATOM 1049 C CA . LEU A 1 134 ? -16.470 0.442 -43.375 1.00 15.80 131 LEU A CA 1
ATOM 1050 C C . LEU A 1 134 ? -15.009 0.031 -43.297 1.00 21.47 131 LEU A C 1
ATOM 1051 O O . LEU A 1 134 ? -14.105 0.876 -43.293 1.00 26.43 131 LEU A O 1
ATOM 1056 N N . VAL A 1 135 ? -14.766 -1.281 -43.220 1.00 21.96 132 VAL A N 1
ATOM 1057 C CA . VAL A 1 135 ? -13.425 -1.810 -42.978 1.00 20.75 132 VAL A CA 1
ATOM 1058 C C . VAL A 1 135 ? -12.497 -1.491 -44.138 1.00 22.97 132 VAL A C 1
ATOM 1059 O O . VAL A 1 135 ? -11.311 -1.200 -43.935 1.00 24.96 132 VAL A O 1
ATOM 1063 N N . TYR A 1 136 ? -13.018 -1.499 -45.365 1.00 19.81 133 TYR A N 1
ATOM 1064 C CA . TYR A 1 136 ? -12.181 -1.284 -46.537 1.00 21.73 133 TYR A CA 1
ATOM 1065 C C . TYR A 1 136 ? -11.974 0.187 -46.863 1.00 27.41 133 TYR A C 1
ATOM 1066 O O . TYR A 1 136 ? -11.204 0.497 -47.783 1.00 30.59 133 TYR A O 1
ATOM 1075 N N . GLY A 1 137 ? -12.645 1.086 -46.156 1.00 22.28 134 GLY A N 1
ATOM 1076 C CA . GLY A 1 137 ? -12.370 2.504 -46.238 1.00 22.19 134 GLY A CA 1
ATOM 1077 C C . GLY A 1 137 ? -13.394 3.371 -46.971 1.00 28.42 134 GLY A C 1
ATOM 1078 O O . GLY A 1 137 ? -13.075 4.524 -47.292 1.00 28.34 134 GLY A O 1
ATOM 1079 N N . ALA A 1 138 ? -14.602 2.873 -47.221 1.00 20.94 135 ALA A N 1
ATOM 1080 C CA . ALA A 1 138 ? -15.643 3.724 -47.782 1.00 21.33 135 ALA A CA 1
ATOM 1081 C C . ALA A 1 138 ? -16.175 4.683 -46.725 1.00 23.36 135 ALA A C 1
ATOM 1082 O O . ALA A 1 138 ? -16.200 4.380 -45.526 1.00 22.74 135 ALA A O 1
ATOM 1084 N N . ASP A 1 139 ? -16.606 5.859 -47.185 1.00 19.90 136 ASP A N 1
ATOM 1085 C CA . ASP A 1 139 ? -17.295 6.809 -46.319 1.00 17.82 136 ASP A CA 1
ATOM 1086 C C . ASP A 1 139 ? -18.798 6.801 -46.521 1.00 21.19 136 ASP A C 1
ATOM 1087 O O . ASP A 1 139 ? -19.528 7.286 -45.652 1.00 20.78 136 ASP A O 1
ATOM 1092 N N . PHE A 1 140 ? -19.271 6.301 -47.662 1.00 21.86 137 PHE A N 1
ATOM 1093 C CA . PHE A 1 140 ? -20.697 6.104 -47.860 1.00 22.00 137 PHE A CA 1
ATOM 1094 C C . PHE A 1 140 ? -20.904 4.972 -48.853 1.00 27.93 137 PHE A C 1
ATOM 1095 O O . PHE A 1 140 ? -19.974 4.541 -49.541 1.00 26.63 137 PHE A O 1
ATOM 1103 N N . VAL A 1 141 ? -22.131 4.455 -48.881 1.00 22.89 138 VAL A N 1
ATOM 1104 C CA . VAL A 1 141 ? -22.451 3.257 -49.649 1.00 23.52 138 VAL A CA 1
ATOM 1105 C C . VAL A 1 141 ? -23.631 3.537 -50.565 1.00 22.86 138 VAL A C 1
ATOM 1106 O O . VAL A 1 141 ? -24.508 4.352 -50.261 1.00 23.31 138 VAL A O 1
ATOM 1110 N N . LEU A 1 142 ? -23.650 2.841 -51.692 1.00 21.84 139 LEU A N 1
ATOM 1111 C CA . LEU A 1 142 ? -24.761 2.927 -52.626 1.00 23.54 139 LEU A CA 1
ATOM 1112 C C . LEU A 1 142 ? -25.880 1.991 -52.187 1.00 24.67 139 LEU A C 1
ATOM 1113 O O . LEU A 1 142 ? -25.638 0.812 -51.919 1.00 34.23 139 LEU A O 1
ATOM 1118 N N . LEU A 1 143 ? -27.103 2.516 -52.102 1.00 24.17 140 LEU A N 1
ATOM 1119 C CA . LEU A 1 143 ? -28.303 1.701 -51.942 1.00 22.55 140 LEU A CA 1
ATOM 1120 C C . LEU A 1 143 ? -29.275 2.024 -53.073 1.00 25.52 140 LEU A C 1
ATOM 1121 O O . LEU A 1 143 ? -29.496 3.195 -53.401 1.00 31.36 140 LEU A O 1
ATOM 1126 N N . ILE A 1 144 ? -29.867 0.991 -53.664 1.00 25.87 141 ILE A N 1
ATOM 1127 C CA . ILE A 1 144 ? -30.708 1.140 -54.851 1.00 31.76 141 ILE A CA 1
ATOM 1128 C C . ILE A 1 144 ? -32.157 0.933 -54.433 1.00 32.63 141 ILE A C 1
ATOM 1129 O O . ILE A 1 144 ? -32.561 -0.180 -54.071 1.00 29.91 141 ILE A O 1
ATOM 1134 N N . ALA A 1 145 ? -32.949 2.006 -54.500 1.00 30.78 142 ALA A N 1
ATOM 1135 C CA . ALA A 1 145 ? -34.296 1.955 -53.944 1.00 34.35 142 ALA A CA 1
ATOM 1136 C C . ALA A 1 145 ? -35.176 0.956 -54.681 1.00 33.90 142 ALA A C 1
ATOM 1137 O O . ALA A 1 145 ? -36.027 0.309 -54.062 1.00 36.57 142 ALA A O 1
ATOM 1139 N N . LYS A 1 146 ? -34.978 0.791 -55.990 1.00 37.77 143 LYS A N 1
ATOM 1140 C CA . LYS A 1 146 ? -35.858 -0.104 -56.736 1.00 40.77 143 LYS A CA 1
ATOM 1141 C C . LYS A 1 146 ? -35.682 -1.556 -56.312 1.00 43.32 143 LYS A C 1
ATOM 1142 O O . LYS A 1 146 ? -36.631 -2.338 -56.396 1.00 49.47 143 LYS A O 1
ATOM 1148 N N . MET A 1 147 ? -34.499 -1.929 -55.830 1.00 35.16 144 MET A N 1
ATOM 1149 C CA . MET A 1 147 ? -34.186 -3.320 -55.534 1.00 40.32 144 MET A CA 1
ATOM 1150 C C . MET A 1 147 ? -34.409 -3.698 -54.080 1.00 39.16 144 MET A C 1
ATOM 1151 O O . MET A 1 147 ? -34.115 -4.836 -53.703 1.00 45.55 144 MET A O 1
ATOM 1156 N N . LEU A 1 148 ? -34.908 -2.783 -53.255 1.00 40.55 145 LEU A N 1
ATOM 1157 C CA . LEU A 1 148 ? -35.048 -3.023 -51.827 1.00 37.96 145 LEU A CA 1
ATOM 1158 C C . LEU A 1 148 ? -36.451 -2.642 -51.387 1.00 39.94 145 LEU A C 1
ATOM 1159 O O . LEU A 1 148 ? -37.002 -1.635 -51.845 1.00 37.03 145 LEU A O 1
ATOM 1164 N N . SER A 1 149 ? -37.030 -3.451 -50.506 1.00 35.96 146 SER A N 1
ATOM 1165 C CA . SER A 1 149 ? -38.291 -3.060 -49.906 1.00 38.88 146 SER A CA 1
ATOM 1166 C C . SER A 1 149 ? -38.076 -1.824 -49.040 1.00 36.57 146 SER A C 1
ATOM 1167 O O . SER A 1 149 ? -36.948 -1.480 -48.682 1.00 31.07 146 SER A O 1
ATOM 1170 N N . MET A 1 150 ? -39.179 -1.143 -48.722 1.00 43.60 147 MET A N 1
ATOM 1171 C CA . MET A 1 150 ? -39.127 -0.004 -47.807 1.00 48.17 147 MET A CA 1
ATOM 1172 C C . MET A 1 150 ? -38.479 -0.392 -46.480 1.00 39.82 147 MET A C 1
ATOM 1173 O O . MET A 1 150 ? -37.604 0.316 -45.968 1.00 36.26 147 MET A O 1
ATOM 1178 N N . LYS A 1 151 ? -38.914 -1.513 -45.901 1.00 39.91 148 LYS A N 1
ATOM 1179 C CA . LYS A 1 151 ? -38.346 -1.970 -44.635 1.00 37.12 148 LYS A CA 1
ATOM 1180 C C . LYS A 1 151 ? -36.864 -2.296 -44.774 1.00 33.66 148 LYS A C 1
ATOM 1181 O O . LYS A 1 151 ? -36.052 -1.937 -43.909 1.00 30.43 148 LYS A O 1
ATOM 1184 N N . GLU A 1 152 ? -36.484 -2.984 -45.850 1.00 31.35 149 GLU A N 1
ATOM 1185 C CA . GLU A 1 152 ? -35.084 -3.369 -45.994 1.00 32.98 149 GLU A CA 1
ATOM 1186 C C . GLU A 1 152 ? -34.193 -2.148 -46.206 1.00 31.12 149 GLU A C 1
ATOM 1187 O O . GLU A 1 152 ? -33.097 -2.058 -45.638 1.00 29.20 149 GLU A O 1
ATOM 1193 N N . LEU A 1 153 ? -34.655 -1.187 -46.998 1.00 31.37 150 LEU A N 1
ATOM 1194 C CA . LEU A 1 153 ? -33.864 0.012 -47.243 1.00 28.59 150 LEU A CA 1
ATOM 1195 C C . LEU A 1 153 ? -33.635 0.788 -45.950 1.00 27.38 150 LEU A C 1
ATOM 1196 O O . LEU A 1 153 ? -32.513 1.219 -45.661 1.00 26.23 150 LEU A O 1
ATOM 1201 N N . LYS A 1 154 ? -34.698 0.987 -45.172 1.00 27.34 151 LYS A N 1
ATOM 1202 C CA . LYS A 1 154 ? -34.577 1.709 -43.911 1.00 31.13 151 LYS A CA 1
ATOM 1203 C C . LYS A 1 154 ? -33.623 0.993 -42.963 1.00 31.99 151 LYS A C 1
ATOM 1204 O O . LYS A 1 154 ? -32.797 1.630 -42.294 1.00 33.71 151 LYS A O 1
ATOM 1210 N N . LYS A 1 155 ? -33.694 -0.340 -42.927 1.00 29.89 152 LYS A N 1
ATOM 1211 C CA . LYS A 1 155 ? -32.777 -1.117 -42.097 1.00 28.60 152 LYS A CA 1
ATOM 1212 C C . LYS A 1 155 ? -31.330 -0.926 -42.531 1.00 33.11 152 LYS A C 1
ATOM 1213 O O . LYS A 1 155 ? -30.437 -0.746 -41.691 1.00 24.79 152 LYS A O 1
ATOM 1219 N N . LEU A 1 156 ? -31.073 -0.936 -43.841 1.00 29.49 153 LEU A N 1
ATOM 1220 C CA . LEU A 1 156 ? -29.694 -0.815 -44.304 1.00 27.55 153 LEU A CA 1
ATOM 1221 C C . LEU A 1 156 ? -29.175 0.602 -44.120 1.00 29.71 153 LEU A C 1
ATOM 1222 O O . LEU A 1 156 ? -28.008 0.798 -43.759 1.00 26.46 153 LEU A O 1
ATOM 1227 N N . LEU A 1 157 ? -30.027 1.602 -44.373 1.00 23.76 154 LEU A N 1
ATOM 1228 C CA . LEU A 1 157 ? -29.665 2.981 -44.072 1.00 26.38 154 LEU A CA 1
ATOM 1229 C C . LEU A 1 157 ? -29.292 3.134 -42.608 1.00 24.69 154 LEU A C 1
ATOM 1230 O O . LEU A 1 157 ? -28.304 3.802 -42.279 1.00 25.08 154 LEU A O 1
ATOM 1235 N N . GLU A 1 158 ? -30.076 2.516 -41.720 1.00 21.95 155 GLU A N 1
ATOM 1236 C CA . GLU A 1 158 ? -29.838 2.626 -40.288 1.00 21.66 155 GLU A CA 1
ATOM 1237 C C . GLU A 1 158 ? -28.547 1.921 -39.895 1.00 23.24 155 GLU A C 1
ATOM 1238 O O . GLU A 1 158 ? -27.778 2.437 -39.074 1.00 23.70 155 GLU A O 1
ATOM 1244 N N . PHE A 1 159 ? -28.304 0.733 -40.453 1.00 20.83 156 PHE A N 1
ATOM 1245 C CA . PHE A 1 159 ? -27.045 0.041 -40.192 1.00 24.29 156 PHE A CA 1
ATOM 1246 C C . PHE A 1 159 ? -25.852 0.883 -40.643 1.00 27.35 156 PHE A C 1
ATOM 1247 O O . PHE A 1 159 ? -24.867 1.034 -39.905 1.00 21.79 156 PHE A O 1
ATOM 1255 N N . ALA A 1 160 ? -25.930 1.457 -41.848 1.00 21.23 157 ALA A N 1
ATOM 1256 C CA . ALA A 1 160 ? -24.866 2.340 -42.325 1.00 19.38 157 ALA A CA 1
ATOM 1257 C C . ALA A 1 160 ? -24.637 3.493 -41.349 1.00 22.35 157 ALA A C 1
ATOM 1258 O O . ALA A 1 160 ? -23.500 3.750 -40.926 1.00 21.52 157 ALA A O 1
ATOM 1260 N N . ARG A 1 161 ? -25.721 4.149 -40.920 1.00 20.80 158 ARG A N 1
ATOM 1261 C CA . ARG A 1 161 ? -25.592 5.270 -39.994 1.00 19.79 158 ARG A CA 1
ATOM 1262 C C . ARG A 1 161 ? -24.947 4.831 -38.679 1.00 26.48 158 ARG A C 1
ATOM 1263 O O . ARG A 1 161 ? -24.119 5.555 -38.109 1.00 23.14 158 ARG A O 1
ATOM 1271 N N . HIS A 1 162 ? -25.305 3.643 -38.187 1.00 20.49 159 HIS A N 1
ATOM 1272 C CA . HIS A 1 162 ? -24.745 3.153 -36.930 1.00 20.66 159 HIS A CA 1
ATOM 1273 C C . HIS A 1 162 ? -23.301 2.681 -37.059 1.00 20.67 159 HIS A C 1
ATOM 1274 O O . HIS A 1 162 ? -22.674 2.387 -36.033 1.00 21.64 159 HIS A O 1
ATOM 1281 N N . LEU A 1 163 ? -22.769 2.556 -38.273 1.00 17.02 160 LEU A N 1
ATOM 1282 C CA . LEU A 1 163 ? -21.342 2.349 -38.488 1.00 20.00 160 LEU A CA 1
ATOM 1283 C C . LEU A 1 163 ? -20.603 3.641 -38.790 1.00 22.68 160 LEU A C 1
ATOM 1284 O O . LEU A 1 163 ? -19.386 3.608 -38.981 1.00 26.89 160 LEU A O 1
ATOM 1289 N N . GLY A 1 164 ? -21.310 4.762 -38.879 1.00 21.29 161 GLY A N 1
ATOM 1290 C CA . GLY A 1 164 ? -20.695 6.017 -39.241 1.00 23.45 161 GLY A CA 1
ATOM 1291 C C . GLY A 1 164 ? -20.596 6.282 -40.726 1.00 29.20 161 GLY A C 1
ATOM 1292 O O . GLY A 1 164 ? -19.837 7.170 -41.129 1.00 23.76 161 GLY A O 1
ATOM 1293 N N . LEU A 1 165 ? -21.353 5.554 -41.547 1.00 24.60 162 LEU A N 1
ATOM 1294 C CA . LEU A 1 165 ? -21.329 5.671 -42.997 1.00 23.30 162 LEU A CA 1
ATOM 1295 C C . LEU A 1 165 ? -22.574 6.391 -43.499 1.00 28.06 162 LEU A C 1
ATOM 1296 O O . LEU A 1 165 ? -23.679 6.141 -43.013 1.00 22.36 162 LEU A O 1
ATOM 1301 N N . GLU A 1 166 ? -22.405 7.271 -44.482 1.00 25.11 163 GLU A N 1
ATOM 1302 C CA . GLU A 1 166 ? -23.573 7.827 -45.145 1.00 26.88 163 GLU A CA 1
ATOM 1303 C C . GLU A 1 166 ? -24.027 6.877 -46.248 1.00 25.63 163 GLU A C 1
ATOM 1304 O O . GLU A 1 166 ? -23.428 5.823 -46.481 1.00 22.26 163 GLU A O 1
ATOM 1310 N N . ALA A 1 167 ? -25.086 7.249 -46.960 1.00 28.07 164 ALA A N 1
ATOM 1311 C CA . ALA A 1 167 ? -25.524 6.423 -48.073 1.00 30.32 164 ALA A CA 1
ATOM 1312 C C . ALA A 1 167 ? -26.078 7.295 -49.187 1.00 30.57 164 ALA A C 1
ATOM 1313 O O . ALA A 1 167 ? -26.801 8.260 -48.930 1.00 31.05 164 ALA A O 1
ATOM 1315 N N . LEU A 1 168 ? -25.739 6.928 -50.421 1.00 25.30 165 LEU A N 1
ATOM 1316 C CA . LEU A 1 168 ? -26.365 7.474 -51.621 1.00 25.40 165 LEU A CA 1
ATOM 1317 C C . LEU A 1 168 ? -27.497 6.534 -52.021 1.00 27.32 165 LEU A C 1
ATOM 1318 O O . LEU A 1 168 ? -27.253 5.379 -52.374 1.00 28.04 165 LEU A O 1
ATOM 1323 N N . VAL A 1 169 ? -28.737 7.007 -51.947 1.00 27.05 166 VAL A N 1
ATOM 1324 C CA . VAL A 1 169 ? -29.878 6.182 -52.323 1.00 28.06 166 VAL A CA 1
ATOM 1325 C C . VAL A 1 169 ? -30.283 6.558 -53.745 1.00 28.95 166 VAL A C 1
ATOM 1326 O O . VAL A 1 169 ? -30.775 7.665 -54.000 1.00 30.11 166 VAL A O 1
ATOM 1330 N N . GLU A 1 170 ? -30.063 5.628 -54.667 1.00 26.62 167 GLU A N 1
ATOM 1331 C CA . GLU A 1 170 ? -30.337 5.846 -56.081 1.00 34.39 167 GLU A CA 1
ATOM 1332 C C . GLU A 1 170 ? -31.820 5.650 -56.372 1.00 33.81 167 GLU A C 1
ATOM 1333 O O . GLU A 1 170 ? -32.409 4.650 -55.954 1.00 36.10 167 GLU A O 1
ATOM 1339 N N . ILE A 1 171 ? -32.420 6.597 -57.096 1.00 32.88 168 ILE A N 1
ATOM 1340 C CA . ILE A 1 171 ? -33.834 6.537 -57.440 1.00 32.43 168 ILE A CA 1
ATOM 1341 C C . ILE A 1 171 ? -33.999 6.761 -58.940 1.00 39.34 168 ILE A C 1
ATOM 1342 O O . ILE A 1 171 ? -33.199 7.449 -59.581 1.00 33.64 168 ILE A O 1
ATOM 1347 N N . HIS A 1 172 ? -35.048 6.166 -59.501 1.00 42.02 169 HIS A N 1
ATOM 1348 C CA . HIS A 1 172 ? -35.352 6.321 -60.919 1.00 38.23 169 HIS A CA 1
ATOM 1349 C C . HIS A 1 172 ? -36.750 6.851 -61.190 1.00 40.66 169 HIS A C 1
ATOM 1350 O O . HIS A 1 172 ? -37.033 7.220 -62.334 1.00 37.92 169 HIS A O 1
ATOM 1357 N N . ASP A 1 173 ? -37.629 6.893 -60.191 1.00 39.97 170 ASP A N 1
ATOM 1358 C CA . ASP A 1 173 ? -38.998 7.348 -60.400 1.00 42.91 170 ASP A CA 1
ATOM 1359 C C . ASP A 1 173 ? -39.570 7.824 -59.070 1.00 46.97 170 ASP A C 1
ATOM 1360 O O . ASP A 1 173 ? -38.884 7.849 -58.044 1.00 43.03 170 ASP A O 1
ATOM 1365 N N . LYS A 1 174 ? -40.859 8.171 -59.100 1.00 47.41 171 LYS A N 1
ATOM 1366 C CA . LYS A 1 174 ? -41.534 8.695 -57.920 1.00 47.52 171 LYS A CA 1
ATOM 1367 C C . LYS A 1 174 ? -41.720 7.619 -56.856 1.00 46.89 171 LYS A C 1
ATOM 1368 O O . LYS A 1 174 ? -41.655 7.914 -55.657 1.00 48.52 171 LYS A O 1
ATOM 1371 N N . GLU A 1 175 ? -41.977 6.374 -57.269 1.00 42.35 172 GLU A N 1
ATOM 1372 C CA . GLU A 1 175 ? -42.060 5.280 -56.302 1.00 47.93 172 GLU A CA 1
ATOM 1373 C C . GLU A 1 175 ? -40.754 5.139 -55.533 1.00 45.25 172 GLU A C 1
ATOM 1374 O O . GLU A 1 175 ? -40.746 5.104 -54.296 1.00 42.82 172 GLU A O 1
ATOM 1376 N N . ASP A 1 176 ? -39.634 5.061 -56.259 1.00 37.84 173 ASP A N 1
ATOM 1377 C CA . ASP A 1 176 ? -38.321 5.027 -55.626 1.00 38.28 173 ASP A CA 1
ATOM 1378 C C . ASP A 1 176 ? -38.137 6.180 -54.654 1.00 36.11 173 ASP A C 1
ATOM 1379 O O . ASP A 1 176 ? -37.616 5.991 -53.548 1.00 35.41 173 ASP A O 1
ATOM 1384 N N . LEU A 1 177 ? -38.529 7.391 -55.062 1.00 33.18 174 LEU A N 1
ATOM 1385 C CA . LEU A 1 177 ? -38.319 8.558 -54.211 1.00 38.34 174 LEU A CA 1
ATOM 1386 C C . LEU A 1 177 ? -39.141 8.457 -52.937 1.00 40.70 174 LEU A C 1
ATOM 1387 O O . LEU A 1 177 ? -38.650 8.773 -51.846 1.00 38.54 174 LEU A O 1
ATOM 1392 N N . SER A 1 178 ? -40.393 8.017 -53.065 1.00 43.16 175 SER A N 1
ATOM 1393 C CA . SER A 1 178 ? -41.251 7.819 -51.905 1.00 47.56 175 SER A CA 1
ATOM 1394 C C . SER A 1 178 ? -40.617 6.857 -50.912 1.00 49.12 175 SER A C 1
ATOM 1395 O O . SER A 1 178 ? -40.660 7.090 -49.698 1.00 55.47 175 SER A O 1
ATOM 1398 N N . LYS A 1 179 ? -40.021 5.771 -51.412 1.00 43.94 176 LYS A N 1
ATOM 1399 C CA . LYS A 1 179 ? -39.288 4.849 -50.550 1.00 44.18 176 LYS A CA 1
ATOM 1400 C C . LYS A 1 179 ? -38.133 5.548 -49.854 1.00 42.26 176 LYS A C 1
ATOM 1401 O O . LYS A 1 179 ? -37.956 5.421 -48.637 1.00 46.57 176 LYS A O 1
ATOM 1407 N N . ALA A 1 180 ? -37.306 6.254 -50.629 1.00 39.09 177 ALA A N 1
ATOM 1408 C CA . ALA A 1 180 ? -36.115 6.891 -50.078 1.00 37.74 177 ALA A CA 1
ATOM 1409 C C . ALA A 1 180 ? -36.474 7.882 -48.977 1.00 39.43 177 ALA A C 1
ATOM 1410 O O . ALA A 1 180 ? -35.837 7.895 -47.917 1.00 33.33 177 ALA A O 1
ATOM 1412 N N . ILE A 1 181 ? -37.502 8.708 -49.209 1.00 42.23 178 ILE A N 1
ATOM 1413 C CA . ILE A 1 181 ? -37.913 9.703 -48.218 1.00 46.77 178 ILE A CA 1
ATOM 1414 C C . ILE A 1 181 ? -38.409 9.017 -46.955 1.00 49.78 178 ILE A C 1
ATOM 1415 O O . ILE A 1 181 ? -38.003 9.362 -45.838 1.00 48.42 178 ILE A O 1
ATOM 1420 N N . PHE A 1 182 ? -39.309 8.040 -47.117 1.00 51.47 179 PHE A N 1
ATOM 1421 C CA . PHE A 1 182 ? -39.865 7.332 -45.968 1.00 56.95 179 PHE A CA 1
ATOM 1422 C C . PHE A 1 182 ? -38.802 6.537 -45.223 1.00 51.19 179 PHE A C 1
ATOM 1423 O O . PHE A 1 182 ? -38.903 6.354 -44.005 1.00 44.90 179 PHE A O 1
ATOM 1426 N N . ALA A 1 183 ? -37.780 6.055 -45.927 1.00 38.06 180 ALA A N 1
ATOM 1427 C CA . ALA A 1 183 ? -36.686 5.361 -45.269 1.00 38.68 180 ALA A CA 1
ATOM 1428 C C . ALA A 1 183 ? -35.718 6.306 -44.568 1.00 40.69 180 ALA A C 1
ATOM 1429 O O . ALA A 1 183 ? -34.882 5.839 -43.789 1.00 34.13 180 ALA A O 1
ATOM 1431 N N . GLY A 1 184 ? -35.802 7.609 -44.816 1.00 32.55 181 GLY A N 1
ATOM 1432 C CA . GLY A 1 184 ? -34.905 8.549 -44.170 1.00 33.51 181 GLY A CA 1
ATOM 1433 C C . GLY A 1 184 ? -33.594 8.799 -44.876 1.00 37.11 181 GLY A C 1
ATOM 1434 O O . GLY A 1 184 ? -32.626 9.197 -44.222 1.00 38.34 181 GLY A O 1
ATOM 1435 N N . ALA A 1 185 ? -33.522 8.586 -46.188 1.00 34.02 182 ALA A N 1
ATOM 1436 C CA . ALA A 1 185 ? -32.286 8.868 -46.912 1.00 29.48 182 ALA A CA 1
ATOM 1437 C C . ALA A 1 185 ? -31.908 10.335 -46.757 1.00 32.66 182 ALA A C 1
ATOM 1438 O O . ALA A 1 185 ? -32.754 11.224 -46.868 1.00 36.83 182 ALA A O 1
ATOM 1440 N N . ASP A 1 186 ? -30.624 10.577 -46.496 1.00 28.04 183 ASP A N 1
ATOM 1441 C CA . ASP A 1 186 ? -30.056 11.921 -46.477 1.00 31.86 183 ASP A CA 1
ATOM 1442 C C . ASP A 1 186 ? -29.552 12.365 -47.846 1.00 27.97 183 ASP A C 1
ATOM 1443 O O . ASP A 1 186 ? -29.549 13.567 -48.137 1.00 31.32 183 ASP A O 1
ATOM 1448 N N . ILE A 1 187 ? -29.119 11.428 -48.688 1.00 29.24 184 ILE A N 1
ATOM 1449 C CA . ILE A 1 187 ? -28.523 11.734 -49.991 1.00 30.14 184 ILE A CA 1
ATOM 1450 C C . ILE A 1 187 ? -29.282 10.954 -51.053 1.00 33.04 184 ILE A C 1
ATOM 1451 O O . ILE A 1 187 ? -29.363 9.722 -50.985 1.00 28.18 184 ILE A O 1
ATOM 1456 N N . ILE A 1 188 ? -29.831 11.662 -52.029 1.00 33.55 185 ILE A N 1
ATOM 1457 C CA . ILE A 1 188 ? -30.678 11.061 -53.048 1.00 33.79 185 ILE A CA 1
ATOM 1458 C C . ILE A 1 188 ? -30.001 11.251 -54.392 1.00 34.29 185 ILE A C 1
ATOM 1459 O O . ILE A 1 188 ? -29.671 12.383 -54.768 1.00 30.76 185 ILE A O 1
ATOM 1464 N N . GLY A 1 189 ? -29.761 10.143 -55.092 1.00 34.01 186 GLY A N 1
ATOM 1465 C CA . GLY A 1 189 ? -29.198 10.175 -56.423 1.00 28.70 186 GLY A CA 1
ATOM 1466 C C . GLY A 1 189 ? -30.254 9.897 -57.476 1.00 34.41 186 GLY A C 1
ATOM 1467 O O . GLY A 1 189 ? -30.825 8.806 -57.528 1.00 32.30 186 GLY A O 1
ATOM 1468 N N . ILE A 1 190 ? -30.502 10.893 -58.314 1.00 33.01 187 ILE A N 1
ATOM 1469 C CA . ILE A 1 190 ? -31.384 10.734 -59.465 1.00 36.71 187 ILE A CA 1
ATOM 1470 C C . ILE A 1 190 ? -30.555 10.163 -60.608 1.00 38.23 187 ILE A C 1
ATOM 1471 O O . ILE A 1 190 ? -29.604 10.798 -61.073 1.00 37.51 187 ILE A O 1
ATOM 1476 N N . ASN A 1 191 ? -30.893 8.954 -61.040 1.00 33.00 188 ASN A N 1
ATOM 1477 C CA . ASN A 1 191 ? -30.154 8.265 -62.088 1.00 33.43 188 ASN A CA 1
ATOM 1478 C C . ASN A 1 191 ? -30.960 8.328 -63.378 1.00 37.22 188 ASN A C 1
ATOM 1479 O O . ASN A 1 191 ? -32.090 7.829 -63.432 1.00 36.07 188 ASN A O 1
ATOM 1484 N N . HIS A 1 192 ? -30.372 8.931 -64.415 1.00 39.18 189 HIS A N 1
ATOM 1485 C CA . HIS A 1 192 ? -31.062 9.109 -65.685 1.00 41.25 189 HIS A CA 1
ATOM 1486 C C . HIS A 1 192 ? -31.222 7.809 -66.460 1.00 41.89 189 HIS A C 1
ATOM 1487 O O . HIS A 1 192 ? -32.110 7.723 -67.313 1.00 44.85 189 HIS A O 1
ATOM 1494 N N A ARG A 1 193 ? -30.393 6.804 -66.184 0.50 43.35 190 ARG A N 1
ATOM 1495 N N B ARG A 1 193 ? -30.380 6.811 -66.202 0.50 43.33 190 ARG A N 1
ATOM 1496 C CA A ARG A 1 193 ? -30.377 5.571 -66.961 0.50 49.48 190 ARG A CA 1
ATOM 1497 C CA B ARG A 1 193 ? -30.400 5.577 -66.973 0.50 49.50 190 ARG A CA 1
ATOM 1498 C C A ARG A 1 193 ? -31.345 4.553 -66.368 0.50 51.81 190 ARG A C 1
ATOM 1499 C C B ARG A 1 193 ? -31.371 4.576 -66.366 0.50 51.84 190 ARG A C 1
ATOM 1500 O O A ARG A 1 193 ? -31.353 4.334 -65.154 0.50 51.20 190 ARG A O 1
ATOM 1501 O O B ARG A 1 193 ? -31.400 4.380 -65.149 0.50 51.39 190 ARG A O 1
ATOM 1516 N N . ASN A 1 194 ? -32.156 3.935 -67.227 1.00 59.50 191 ASN A N 1
ATOM 1517 C CA . ASN A 1 194 ? -33.079 2.896 -66.780 1.00 65.10 191 ASN A CA 1
ATOM 1518 C C . ASN A 1 194 ? -32.305 1.641 -66.390 1.00 65.00 191 ASN A C 1
ATOM 1519 O O . ASN A 1 194 ? -31.423 1.186 -67.125 1.00 62.07 191 ASN A O 1
ATOM 1524 N N . LEU A 1 195 ? -32.663 1.064 -65.242 1.00 68.51 192 LEU A N 1
ATOM 1525 C CA . LEU A 1 195 ? -31.884 -0.010 -64.639 1.00 71.74 192 LEU A CA 1
ATOM 1526 C C . LEU A 1 195 ? -32.078 -1.363 -65.317 1.00 75.62 192 LEU A C 1
ATOM 1527 O O . LEU A 1 195 ? -31.366 -2.312 -64.972 1.00 71.49 192 LEU A O 1
ATOM 1529 N N . GLU A 1 196 ? -33.010 -1.481 -66.260 1.00 79.78 193 GLU A N 1
ATOM 1530 C CA . GLU A 1 196 ? -33.197 -2.711 -67.024 1.00 82.56 193 GLU A CA 1
ATOM 1531 C C . GLU A 1 196 ? -32.862 -2.565 -68.498 1.00 85.81 193 GLU A C 1
ATOM 1532 O O . GLU A 1 196 ? -32.244 -3.464 -69.073 1.00 90.82 193 GLU A O 1
ATOM 1534 N N . ASP A 1 197 ? -33.251 -1.455 -69.126 1.00 83.69 194 ASP A N 1
ATOM 1535 C CA . ASP A 1 197 ? -33.118 -1.284 -70.567 1.00 79.42 194 ASP A CA 1
ATOM 1536 C C . ASP A 1 197 ? -32.021 -0.305 -70.970 1.00 75.86 194 ASP A C 1
ATOM 1537 O O . ASP A 1 197 ? -31.806 -0.103 -72.172 1.00 73.19 194 ASP A O 1
ATOM 1539 N N . PHE A 1 198 ? -31.335 0.316 -70.011 1.00 71.82 195 PHE A N 1
ATOM 1540 C CA . PHE A 1 198 ? -30.223 1.236 -70.243 1.00 69.53 195 PHE A CA 1
ATOM 1541 C C . PHE A 1 198 ? -30.620 2.472 -71.046 1.00 68.01 195 PHE A C 1
ATOM 1542 O O . PHE A 1 198 ? -29.744 3.233 -71.476 1.00 68.22 195 PHE A O 1
ATOM 1550 N N . THR A 1 199 ? -31.914 2.697 -71.251 1.00 65.17 196 THR A N 1
ATOM 1551 C CA . THR A 1 199 ? -32.385 3.920 -71.877 1.00 66.99 196 THR A CA 1
ATOM 1552 C C . THR A 1 199 ? -32.211 5.107 -70.927 1.00 61.79 196 THR A C 1
ATOM 1553 O O . THR A 1 199 ? -32.073 4.950 -69.712 1.00 54.71 196 THR A O 1
ATOM 1557 N N . MET A 1 200 ? -32.217 6.310 -71.500 1.00 65.80 197 MET A N 1
ATOM 1558 C CA . MET A 1 200 ? -31.941 7.541 -70.767 1.00 60.41 197 MET A CA 1
ATOM 1559 C C . MET A 1 200 ? -33.166 8.441 -70.768 1.00 57.87 197 MET A C 1
ATOM 1560 O O . MET A 1 200 ? -33.742 8.709 -71.826 1.00 64.86 197 MET A O 1
ATOM 1565 N N . ASP A 1 201 ? -33.543 8.924 -69.591 1.00 56.07 198 ASP A N 1
ATOM 1566 C CA . ASP A 1 201 ? -34.532 9.989 -69.447 1.00 57.77 198 ASP A CA 1
ATOM 1567 C C . ASP A 1 201 ? -33.786 11.185 -68.863 1.00 56.93 198 ASP A C 1
ATOM 1568 O O . ASP A 1 201 ? -33.609 11.284 -67.645 1.00 55.09 198 ASP A O 1
ATOM 1573 N N . MET A 1 202 ? -33.351 12.091 -69.733 1.00 52.69 199 MET A N 1
ATOM 1574 C CA . MET A 1 202 ? -32.536 13.226 -69.316 1.00 55.48 199 MET A CA 1
ATOM 1575 C C . MET A 1 202 ? -33.355 14.393 -68.771 1.00 54.49 199 MET A C 1
ATOM 1576 O O . MET A 1 202 ? -32.779 15.443 -68.472 1.00 54.30 199 MET A O 1
ATOM 1581 N N . SER A 1 203 ? -34.671 14.247 -68.635 1.00 57.17 200 SER A N 1
ATOM 1582 C CA . SER A 1 203 ? -35.491 15.241 -67.955 1.00 57.61 200 SER A CA 1
ATOM 1583 C C . SER A 1 203 ? -35.907 14.776 -66.569 1.00 53.22 200 SER A C 1
ATOM 1584 O O . SER A 1 203 ? -36.811 15.370 -65.967 1.00 54.87 200 SER A O 1
ATOM 1587 N N . LEU A 1 204 ? -35.259 13.732 -66.044 1.00 47.90 201 LEU A N 1
ATOM 1588 C CA . LEU A 1 204 ? -35.692 13.147 -64.782 1.00 52.04 201 LEU A CA 1
ATOM 1589 C C . LEU A 1 204 ? -35.507 14.111 -63.618 1.00 49.43 201 LEU A C 1
ATOM 1590 O O . LEU A 1 204 ? -36.293 14.081 -62.665 1.00 48.13 201 LEU A O 1
ATOM 1595 N N . CYS A 1 205 ? -34.485 14.971 -63.672 1.00 44.67 202 CYS A N 1
ATOM 1596 C CA . CYS A 1 205 ? -34.274 15.912 -62.575 1.00 41.42 202 CYS A CA 1
ATOM 1597 C C . CYS A 1 205 ? -35.389 16.946 -62.510 1.00 48.95 202 CYS A C 1
ATOM 1598 O O . CYS A 1 205 ? -35.881 17.258 -61.421 1.00 50.04 202 CYS A O 1
ATOM 1601 N N . GLU A 1 206 ? -35.801 17.487 -63.662 1.00 52.14 203 GLU A N 1
ATOM 1602 C CA . GLU A 1 206 ? -36.966 18.369 -63.690 1.00 52.01 203 GLU A CA 1
ATOM 1603 C C . GLU A 1 206 ? -38.165 17.710 -63.023 1.00 54.41 203 GLU A C 1
ATOM 1604 O O . GLU A 1 206 ? -38.911 18.358 -62.282 1.00 54.55 203 GLU A O 1
ATOM 1607 N N . LYS A 1 207 ? -38.351 16.411 -63.260 1.00 53.20 204 LYS A N 1
ATOM 1608 C CA . LYS A 1 207 ? -39.571 15.735 -62.841 1.00 53.55 204 LYS A CA 1
ATOM 1609 C C . LYS A 1 207 ? -39.562 15.398 -61.353 1.00 55.11 204 LYS A C 1
ATOM 1610 O O . LYS A 1 207 ? -40.609 15.461 -60.700 1.00 52.10 204 LYS A O 1
ATOM 1614 N N . LEU A 1 208 ? -38.398 15.054 -60.797 1.00 45.66 205 LEU A N 1
ATOM 1615 C CA . LEU A 1 208 ? -38.315 14.505 -59.449 1.00 55.06 205 LEU A CA 1
ATOM 1616 C C . LEU A 1 208 ? -37.911 15.515 -58.379 1.00 48.80 205 LEU A C 1
ATOM 1617 O O . LEU A 1 208 ? -38.374 15.403 -57.236 1.00 44.94 205 LEU A O 1
ATOM 1622 N N . ILE A 1 209 ? -37.039 16.476 -58.716 1.00 47.10 206 ILE A N 1
ATOM 1623 C CA . ILE A 1 209 ? -36.561 17.434 -57.712 1.00 47.51 206 ILE A CA 1
ATOM 1624 C C . ILE A 1 209 ? -37.702 18.142 -56.998 1.00 50.48 206 ILE A C 1
ATOM 1625 O O . ILE A 1 209 ? -37.625 18.301 -55.771 1.00 50.49 206 ILE A O 1
ATOM 1630 N N . PRO A 1 210 ? -38.785 18.573 -57.660 1.00 54.22 207 PRO A N 1
ATOM 1631 C CA . PRO A 1 210 ? -39.881 19.212 -56.914 1.00 55.78 207 PRO A CA 1
ATOM 1632 C C . PRO A 1 210 ? -40.490 18.338 -55.821 1.00 52.76 207 PRO A C 1
ATOM 1633 O O . PRO A 1 210 ? -41.233 18.863 -54.983 1.00 50.86 207 PRO A O 1
ATOM 1637 N N . GLN A 1 211 ? -40.202 17.040 -55.795 1.00 47.47 208 GLN A N 1
ATOM 1638 C CA . GLN A 1 211 ? -40.725 16.159 -54.761 1.00 59.24 208 GLN A CA 1
ATOM 1639 C C . GLN A 1 211 ? -39.707 15.848 -53.669 1.00 51.24 208 GLN A C 1
ATOM 1640 O O . GLN A 1 211 ? -40.045 15.151 -52.709 1.00 50.05 208 GLN A O 1
ATOM 1646 N N . ILE A 1 212 ? -38.481 16.347 -53.785 1.00 43.51 209 ILE A N 1
ATOM 1647 C CA . ILE A 1 212 ? -37.436 16.015 -52.818 1.00 41.64 209 ILE A CA 1
ATOM 1648 C C . ILE A 1 212 ? -37.440 17.025 -51.678 1.00 45.76 209 ILE A C 1
ATOM 1649 O O . ILE A 1 212 ? -37.447 18.241 -51.927 1.00 43.46 209 ILE A O 1
ATOM 1654 N N . PRO A 1 213 ? -37.420 16.563 -50.423 1.00 45.34 210 PRO A N 1
ATOM 1655 C CA . PRO A 1 213 ? -37.427 17.489 -49.283 1.00 49.16 210 PRO A CA 1
ATOM 1656 C C . PRO A 1 213 ? -36.207 18.397 -49.253 1.00 49.73 210 PRO A C 1
ATOM 1657 O O . PRO A 1 213 ? -35.128 18.059 -49.751 1.00 42.34 210 PRO A O 1
ATOM 1661 N N . ASN A 1 214 ? -36.406 19.563 -48.635 1.00 44.61 211 ASN A N 1
ATOM 1662 C CA . ASN A 1 214 ? -35.363 20.577 -48.528 1.00 57.34 211 ASN A CA 1
ATOM 1663 C C . ASN A 1 214 ? -34.088 20.015 -47.916 1.00 48.31 211 ASN A C 1
ATOM 1664 O O . ASN A 1 214 ? -32.978 20.388 -48.314 1.00 50.93 211 ASN A O 1
ATOM 1669 N N . SER A 1 215 ? -34.229 19.119 -46.940 1.00 48.83 212 SER A N 1
ATOM 1670 C CA . SER A 1 215 ? -33.104 18.681 -46.128 1.00 52.89 212 SER A CA 1
ATOM 1671 C C . SER A 1 215 ? -32.114 17.790 -46.873 1.00 45.54 212 SER A C 1
ATOM 1672 O O . SER A 1 215 ? -31.078 17.451 -46.301 1.00 45.08 212 SER A O 1
ATOM 1675 N N . LYS A 1 216 ? -32.379 17.412 -48.118 1.00 41.33 213 LYS A N 1
ATOM 1676 C CA . LYS A 1 216 ? -31.612 16.354 -48.764 1.00 41.96 213 LYS A CA 1
ATOM 1677 C C . LYS A 1 216 ? -30.536 16.906 -49.698 1.00 39.73 213 LYS A C 1
ATOM 1678 O O . LYS A 1 216 ? -30.717 17.932 -50.358 1.00 41.15 213 LYS A O 1
ATOM 1684 N N . ILE A 1 217 ? -29.410 16.200 -49.750 1.00 37.09 214 ILE A N 1
ATOM 1685 C CA . ILE A 1 217 ? -28.430 16.383 -50.815 1.00 37.01 214 ILE A CA 1
ATOM 1686 C C . ILE A 1 217 ? -28.936 15.656 -52.055 1.00 36.17 214 ILE A C 1
ATOM 1687 O O . ILE A 1 217 ? -29.339 14.489 -51.975 1.00 34.33 214 ILE A O 1
ATOM 1692 N N . ILE A 1 218 ? -28.913 16.336 -53.204 1.00 32.98 215 ILE A N 1
ATOM 1693 C CA . ILE A 1 218 ? -29.388 15.787 -54.473 1.00 32.18 215 ILE A CA 1
ATOM 1694 C C . ILE A 1 218 ? -28.193 15.570 -55.397 1.00 38.27 215 ILE A C 1
ATOM 1695 O O . ILE A 1 218 ? -27.459 16.516 -55.712 1.00 34.12 215 ILE A O 1
ATOM 1700 N N . ILE A 1 219 ? -28.014 14.326 -55.840 1.00 30.37 216 ILE A N 1
ATOM 1701 C CA . ILE A 1 219 ? -26.987 13.938 -56.801 1.00 29.73 216 ILE A CA 1
ATOM 1702 C C . ILE A 1 219 ? -27.675 13.553 -58.101 1.00 32.72 216 ILE A C 1
ATOM 1703 O O . ILE A 1 219 ? -28.745 12.933 -58.081 1.00 36.98 216 ILE A O 1
ATOM 1708 N N . ALA A 1 220 ? -27.064 13.915 -59.225 1.00 34.18 217 ALA A N 1
ATOM 1709 C CA . ALA A 1 220 ? -27.496 13.468 -60.542 1.00 34.19 217 ALA A CA 1
ATOM 1710 C C . ALA A 1 220 ? -26.430 12.543 -61.118 1.00 35.92 217 ALA A C 1
ATOM 1711 O O . ALA A 1 220 ? -25.232 12.794 -60.956 1.00 33.75 217 ALA A O 1
ATOM 1713 N N . GLU A 1 221 ? -26.871 11.455 -61.755 1.00 30.75 218 GLU A N 1
ATOM 1714 C CA . GLU A 1 221 ? -25.974 10.456 -62.324 1.00 39.89 218 GLU A CA 1
ATOM 1715 C C . GLU A 1 221 ? -26.480 10.032 -63.694 1.00 37.15 218 GLU A C 1
ATOM 1716 O O . GLU A 1 221 ? -27.694 9.955 -63.908 1.00 33.26 218 GLU A O 1
ATOM 1722 N N . SER A 1 222 ? -25.526 9.768 -64.603 1.00 40.39 219 SER A N 1
ATOM 1723 C CA . SER A 1 222 ? -25.689 9.165 -65.930 1.00 39.87 219 SER A CA 1
ATOM 1724 C C . SER A 1 222 ? -25.940 10.186 -67.032 1.00 47.27 219 SER A C 1
ATOM 1725 O O . SER A 1 222 ? -26.780 11.082 -66.892 1.00 47.74 219 SER A O 1
ATOM 1728 N N . GLY A 1 223 ? -25.218 10.040 -68.144 1.00 50.46 220 GLY A N 1
ATOM 1729 C CA . GLY A 1 223 ? -25.408 10.912 -69.286 1.00 50.63 220 GLY A CA 1
ATOM 1730 C C . GLY A 1 223 ? -24.885 12.314 -69.111 1.00 53.93 220 GLY A C 1
ATOM 1731 O O . GLY A 1 223 ? -25.288 13.210 -69.855 1.00 56.02 220 GLY A O 1
ATOM 1732 N N . LEU A 1 224 ? -23.997 12.530 -68.144 1.00 49.11 221 LEU A N 1
ATOM 1733 C CA . LEU A 1 224 ? -23.423 13.841 -67.877 1.00 49.08 221 LEU A CA 1
ATOM 1734 C C . LEU A 1 224 ? -22.079 13.939 -68.592 1.00 51.30 221 LEU A C 1
ATOM 1735 O O . LEU A 1 224 ? -21.156 13.170 -68.299 1.00 51.93 221 LEU A O 1
ATOM 1740 N N . GLU A 1 225 ? -21.980 14.867 -69.546 1.00 50.08 222 GLU A N 1
ATOM 1741 C CA . GLU A 1 225 ? -20.720 15.024 -70.282 1.00 59.06 222 GLU A CA 1
ATOM 1742 C C . GLU A 1 225 ? -20.556 16.428 -70.849 1.00 64.75 222 GLU A C 1
ATOM 1743 O O . GLU A 1 225 ? -19.785 16.605 -71.797 1.00 65.94 222 GLU A O 1
ATOM 1749 N N . ASN A 1 226 ? -21.241 17.425 -70.301 1.00 46.27 223 ASN A N 1
ATOM 1750 C CA . ASN A 1 226 ? -21.227 18.772 -70.846 1.00 53.62 223 ASN A CA 1
ATOM 1751 C C . ASN A 1 226 ? -21.484 19.753 -69.713 1.00 55.91 223 ASN A C 1
ATOM 1752 O O . ASN A 1 226 ? -22.459 19.602 -68.970 1.00 46.92 223 ASN A O 1
ATOM 1757 N N . LYS A 1 227 ? -20.609 20.756 -69.589 1.00 58.07 224 LYS A N 1
ATOM 1758 C CA . LYS A 1 227 ? -20.689 21.658 -68.446 1.00 62.69 224 LYS A CA 1
ATOM 1759 C C . LYS A 1 227 ? -21.994 22.444 -68.445 1.00 62.47 224 LYS A C 1
ATOM 1760 O O . LYS A 1 227 ? -22.565 22.708 -67.379 1.00 60.59 224 LYS A O 1
ATOM 1766 N N . GLU A 1 228 ? -22.487 22.818 -69.632 1.00 59.56 225 GLU A N 1
ATOM 1767 C CA . GLU A 1 228 ? -23.707 23.617 -69.716 1.00 57.91 225 GLU A CA 1
ATOM 1768 C C . GLU A 1 228 ? -24.902 22.876 -69.131 1.00 53.34 225 GLU A C 1
ATOM 1769 O O . GLU A 1 228 ? -25.771 23.487 -68.501 1.00 53.76 225 GLU A O 1
ATOM 1775 N N . PHE A 1 229 ? -24.969 21.560 -69.331 1.00 59.65 226 PHE A N 1
ATOM 1776 C CA . PHE A 1 229 ? -26.066 20.797 -68.745 1.00 54.29 226 PHE A CA 1
ATOM 1777 C C . PHE A 1 229 ? -25.927 20.705 -67.228 1.00 48.80 226 PHE A C 1
ATOM 1778 O O . PHE A 1 229 ? -26.928 20.760 -66.506 1.00 45.72 226 PHE A O 1
ATOM 1786 N N . LEU A 1 230 ? -24.698 20.567 -66.724 1.00 46.65 227 LEU A N 1
ATOM 1787 C CA . LEU A 1 230 ? -24.502 20.556 -65.277 1.00 47.81 227 LEU A CA 1
ATOM 1788 C C . LEU A 1 230 ? -25.037 21.836 -64.651 1.00 46.67 227 LEU A C 1
ATOM 1789 O O . LEU A 1 230 ? -25.742 21.793 -63.633 1.00 48.85 227 LEU A O 1
ATOM 1794 N N . GLU A 1 231 ? -24.725 22.984 -65.256 1.00 46.89 228 GLU A N 1
ATOM 1795 C CA . GLU A 1 231 ? -25.207 24.254 -64.725 1.00 53.08 228 GLU A CA 1
ATOM 1796 C C . GLU A 1 231 ? -26.726 24.346 -64.797 1.00 54.53 228 GLU A C 1
ATOM 1797 O O . GLU A 1 231 ? -27.349 24.939 -63.909 1.00 56.21 228 GLU A O 1
ATOM 1803 N N . HIS A 1 232 ? -27.335 23.765 -65.835 1.00 53.57 229 HIS A N 1
ATOM 1804 C CA . HIS A 1 232 ? -28.793 23.695 -65.893 1.00 58.59 229 HIS A CA 1
ATOM 1805 C C . HIS A 1 232 ? -29.348 22.868 -64.740 1.00 53.35 229 HIS A C 1
ATOM 1806 O O . HIS A 1 232 ? -30.348 23.250 -64.119 1.00 48.67 229 HIS A O 1
ATOM 1813 N N . LEU A 1 233 ? -28.714 21.725 -64.445 1.00 45.26 230 LEU A N 1
ATOM 1814 C CA . LEU A 1 233 ? -29.163 20.880 -63.345 1.00 48.46 230 LEU A CA 1
ATOM 1815 C C . LEU A 1 233 ? -28.956 21.564 -62.000 1.00 46.92 230 LEU A C 1
ATOM 1816 O O . LEU A 1 233 ? -29.803 21.448 -61.108 1.00 46.73 230 LEU A O 1
ATOM 1821 N N . GLN A 1 234 ? -27.835 22.272 -61.831 1.00 44.20 231 GLN A N 1
ATOM 1822 C CA . GLN A 1 234 ? -27.652 23.094 -60.635 1.00 48.07 231 GLN A CA 1
ATOM 1823 C C . GLN A 1 234 ? -28.831 24.040 -60.431 1.00 48.95 231 GLN A C 1
ATOM 1824 O O . GLN A 1 234 ? -29.375 24.144 -59.326 1.00 48.43 231 GLN A O 1
ATOM 1830 N N . ASN A 1 235 ? -29.240 24.735 -61.498 1.00 54.14 232 ASN A N 1
ATOM 1831 C CA . ASN A 1 235 ? -30.349 25.682 -61.407 1.00 56.19 232 ASN A CA 1
ATOM 1832 C C . ASN A 1 235 ? -31.632 25.011 -60.941 1.00 54.80 232 ASN A C 1
ATOM 1833 O O . ASN A 1 235 ? -32.462 25.647 -60.282 1.00 55.63 232 ASN A O 1
ATOM 1838 N N . LEU A 1 236 ? -31.820 23.739 -61.283 1.00 52.87 233 LEU A N 1
ATOM 1839 C CA . LEU A 1 236 ? -32.952 22.975 -60.781 1.00 53.29 233 LEU A CA 1
ATOM 1840 C C . LEU A 1 236 ? -32.763 22.533 -59.334 1.00 47.14 233 LEU A C 1
ATOM 1841 O O . LEU A 1 236 ? -33.717 22.044 -58.726 1.00 48.32 233 LEU A O 1
ATOM 1846 N N . GLY A 1 237 ? -31.559 22.669 -58.781 1.00 42.93 234 GLY A N 1
ATOM 1847 C CA . GLY A 1 237 ? -31.299 22.328 -57.402 1.00 39.22 234 GLY A CA 1
ATOM 1848 C C . GLY A 1 237 ? -30.370 21.149 -57.148 1.00 37.89 234 GLY A C 1
ATOM 1849 O O . GLY A 1 237 ? -30.329 20.658 -56.013 1.00 38.67 234 GLY A O 1
ATOM 1850 N N . VAL A 1 238 ? -29.629 20.673 -58.151 1.00 38.16 235 VAL A N 1
ATOM 1851 C CA . VAL A 1 238 ? -28.717 19.559 -57.921 1.00 42.47 235 VAL A CA 1
ATOM 1852 C C . VAL A 1 238 ? -27.501 20.046 -57.142 1.00 34.22 235 VAL A C 1
ATOM 1853 O O . VAL A 1 238 ? -26.950 21.120 -57.422 1.00 34.64 235 VAL A O 1
ATOM 1857 N N . ASP A 1 239 ? -27.076 19.252 -56.152 1.00 31.18 236 ASP A N 1
ATOM 1858 C CA . ASP A 1 239 ? -25.874 19.572 -55.385 1.00 36.05 236 ASP A CA 1
ATOM 1859 C C . ASP A 1 239 ? -24.605 19.125 -56.098 1.00 31.44 236 ASP A C 1
ATOM 1860 O O . ASP A 1 239 ? -23.649 19.897 -56.218 1.00 34.48 236 ASP A O 1
ATOM 1865 N N . ALA A 1 240 ? -24.561 17.869 -56.534 1.00 29.17 237 ALA A N 1
ATOM 1866 C CA . ALA A 1 240 ? -23.330 17.272 -57.034 1.00 29.21 237 ALA A CA 1
ATOM 1867 C C . ALA A 1 240 ? -23.675 16.244 -58.102 1.00 32.39 237 ALA A C 1
ATOM 1868 O O . ALA A 1 240 ? -24.832 15.833 -58.241 1.00 32.65 237 ALA A O 1
ATOM 1870 N N . PHE A 1 241 ? -22.651 15.824 -58.858 1.00 27.32 238 PHE A N 1
ATOM 1871 C CA . PHE A 1 241 ? -22.838 15.003 -60.053 1.00 25.37 238 PHE A CA 1
ATOM 1872 C C . PHE A 1 241 ? -21.910 13.802 -60.004 1.00 32.25 238 PHE A C 1
ATOM 1873 O O . PHE A 1 241 ? -20.706 13.951 -59.777 1.00 34.77 238 PHE A O 1
ATOM 1881 N N . LEU A 1 242 ? -22.471 12.616 -60.223 1.00 30.64 239 LEU A N 1
ATOM 1882 C CA . LEU A 1 242 ? -21.700 11.385 -60.285 1.00 24.36 239 LEU A CA 1
ATOM 1883 C C . LEU A 1 242 ? -21.406 11.092 -61.754 1.00 28.48 239 LEU A C 1
ATOM 1884 O O . LEU A 1 242 ? -22.332 10.907 -62.552 1.00 27.07 239 LEU A O 1
ATOM 1889 N N . ILE A 1 243 ? -20.123 11.095 -62.118 1.00 30.41 240 ILE A N 1
ATOM 1890 C CA . ILE A 1 243 ? -19.697 10.991 -63.509 1.00 28.70 240 ILE A CA 1
ATOM 1891 C C . ILE A 1 243 ? -18.569 9.973 -63.592 1.00 28.88 240 ILE A C 1
ATOM 1892 O O . ILE A 1 243 ? -17.597 10.057 -62.835 1.00 27.32 240 ILE A O 1
ATOM 1897 N N . GLY A 1 244 ? -18.695 9.024 -64.522 1.00 27.43 241 GLY A N 1
ATOM 1898 C CA . GLY A 1 244 ? -17.728 7.957 -64.668 1.00 24.87 241 GLY A CA 1
ATOM 1899 C C . GLY A 1 244 ? -17.307 7.742 -66.109 1.00 27.64 241 GLY A C 1
ATOM 1900 O O . GLY A 1 244 ? -16.167 8.043 -66.469 1.00 27.75 241 GLY A O 1
ATOM 1901 N N . GLU A 1 245 ? -18.226 7.257 -66.950 1.00 29.64 242 GLU A N 1
ATOM 1902 C CA . GLU A 1 245 ? -17.824 6.813 -68.282 1.00 30.34 242 GLU A CA 1
ATOM 1903 C C . GLU A 1 245 ? -17.204 7.946 -69.089 1.00 35.99 242 GLU A C 1
ATOM 1904 O O . GLU A 1 245 ? -16.238 7.724 -69.830 1.00 35.14 242 GLU A O 1
ATOM 1910 N N . TYR A 1 246 ? -17.753 9.163 -68.978 1.00 37.86 243 TYR A N 1
ATOM 1911 C CA . TYR A 1 246 ? -17.216 10.280 -69.754 1.00 39.37 243 TYR A CA 1
ATOM 1912 C C . TYR A 1 246 ? -15.726 10.468 -69.490 1.00 40.98 243 TYR A C 1
ATOM 1913 O O . TYR A 1 246 ? -14.948 10.698 -70.426 1.00 42.35 243 TYR A O 1
ATOM 1922 N N . PHE A 1 247 ? -15.306 10.339 -68.226 1.00 30.67 244 PHE A N 1
ATOM 1923 C CA . PHE A 1 247 ? -13.890 10.462 -67.889 1.00 33.09 244 PHE A CA 1
ATOM 1924 C C . PHE A 1 247 ? -13.111 9.236 -68.338 1.00 31.62 244 PHE A C 1
ATOM 1925 O O . PHE A 1 247 ? -11.980 9.352 -68.827 1.00 33.56 244 PHE A O 1
ATOM 1933 N N . MET A 1 248 ? -13.683 8.047 -68.138 1.00 32.11 245 MET A N 1
ATOM 1934 C CA . MET A 1 248 ? -12.976 6.815 -68.453 1.00 30.62 245 MET A CA 1
ATOM 1935 C C . MET A 1 248 ? -12.800 6.624 -69.953 1.00 37.21 245 MET A C 1
ATOM 1936 O O . MET A 1 248 ? -11.869 5.925 -70.362 1.00 39.78 245 MET A O 1
ATOM 1941 N N . ARG A 1 249 ? -13.667 7.240 -70.771 1.00 34.62 246 ARG A N 1
ATOM 1942 C CA . ARG A 1 249 ? -13.500 7.212 -72.222 1.00 46.62 246 ARG A CA 1
ATOM 1943 C C . ARG A 1 249 ? -12.299 8.026 -72.675 1.00 46.84 246 ARG A C 1
ATOM 1944 O O . ARG A 1 249 ? -11.745 7.767 -73.748 1.00 44.28 246 ARG A O 1
ATOM 1952 N N . GLU A 1 250 ? -11.911 9.029 -71.901 1.00 46.32 247 GLU A N 1
ATOM 1953 C CA . GLU A 1 250 ? -10.853 9.942 -72.295 1.00 50.33 247 GLU A CA 1
ATOM 1954 C C . GLU A 1 250 ? -9.496 9.414 -71.844 1.00 53.15 247 GLU A C 1
ATOM 1955 O O . GLU A 1 250 ? -9.388 8.684 -70.853 1.00 49.44 247 GLU A O 1
ATOM 1961 N N . LYS A 1 251 ? -8.457 9.787 -72.593 1.00 47.01 248 LYS A N 1
ATOM 1962 C CA . LYS A 1 251 ? -7.095 9.440 -72.199 1.00 48.99 248 LYS A CA 1
ATOM 1963 C C . LYS A 1 251 ? -6.751 10.034 -70.838 1.00 45.67 248 LYS A C 1
ATOM 1964 O O . LYS A 1 251 ? -6.330 9.316 -69.923 1.00 49.53 248 LYS A O 1
ATOM 1968 N N . ASP A 1 252 ? -6.928 11.348 -70.688 1.00 44.11 249 ASP A N 1
ATOM 1969 C CA . ASP A 1 252 ? -6.608 12.065 -69.455 1.00 52.15 249 ASP A CA 1
ATOM 1970 C C . ASP A 1 252 ? -7.919 12.314 -68.718 1.00 46.29 249 ASP A C 1
ATOM 1971 O O . ASP A 1 252 ? -8.599 13.320 -68.938 1.00 42.90 249 ASP A O 1
ATOM 1976 N N . GLU A 1 253 ? -8.269 11.384 -67.826 1.00 40.42 250 GLU A N 1
ATOM 1977 C CA . GLU A 1 253 ? -9.501 11.529 -67.063 1.00 41.55 250 GLU A CA 1
ATOM 1978 C C . GLU A 1 253 ? -9.452 12.753 -66.155 1.00 44.77 250 GLU A C 1
ATOM 1979 O O . GLU A 1 253 ? -10.496 13.338 -65.839 1.00 40.05 250 GLU A O 1
ATOM 1985 N N . GLY A 1 254 ? -8.252 13.164 -65.740 1.00 41.06 251 GLY A N 1
ATOM 1986 C CA . GLY A 1 254 ? -8.138 14.363 -64.927 1.00 40.88 251 GLY A CA 1
ATOM 1987 C C . GLY A 1 254 ? -8.412 15.625 -65.721 1.00 40.19 251 GLY A C 1
ATOM 1988 O O . GLY A 1 254 ? -9.040 16.560 -65.218 1.00 36.77 251 GLY A O 1
ATOM 1989 N N . LYS A 1 255 ? -7.950 15.666 -66.975 1.00 38.58 252 LYS A N 1
ATOM 1990 C CA . LYS A 1 255 ? -8.254 16.795 -67.851 1.00 44.18 252 LYS A CA 1
ATOM 1991 C C . LYS A 1 255 ? -9.748 16.887 -68.140 1.00 46.81 252 LYS A C 1
ATOM 1992 O O . LYS A 1 255 ? -10.313 17.986 -68.188 1.00 50.94 252 LYS A O 1
ATOM 1995 N N . ALA A 1 256 ? -10.406 15.742 -68.347 1.00 43.04 253 ALA A N 1
ATOM 1996 C CA . ALA A 1 256 ? -11.840 15.760 -68.629 1.00 41.31 253 ALA A CA 1
ATOM 1997 C C . ALA A 1 256 ? -12.637 16.236 -67.418 1.00 38.58 253 ALA A C 1
ATOM 1998 O O . ALA A 1 256 ? -13.654 16.926 -67.563 1.00 34.84 253 ALA A O 1
ATOM 2000 N N . LEU A 1 257 ? -12.184 15.884 -66.216 1.00 35.58 254 LEU A N 1
ATOM 2001 C CA . LEU A 1 2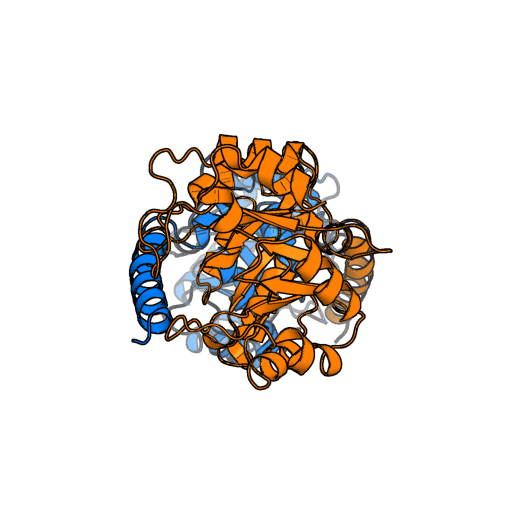57 ? -12.839 16.355 -64.998 1.00 35.21 254 LEU A CA 1
ATOM 2002 C C . LEU A 1 257 ? -12.664 17.860 -64.833 1.00 37.15 254 LEU A C 1
ATOM 2003 O O . LEU A 1 257 ? -13.633 18.587 -64.584 1.00 34.59 254 LEU A O 1
ATOM 2008 N N . LYS A 1 258 ? -11.429 18.343 -64.998 1.00 39.53 255 LYS A N 1
ATOM 2009 C CA . LYS A 1 258 ? -11.144 19.767 -64.875 1.00 44.49 255 LYS A CA 1
ATOM 2010 C C . LYS A 1 258 ? -12.018 20.599 -65.807 1.00 46.95 255 LYS A C 1
ATOM 2011 O O . LYS A 1 258 ? -12.528 21.653 -65.411 1.00 48.36 255 LYS A O 1
ATOM 2017 N N . ALA A 1 259 ? -12.221 20.128 -67.044 1.00 47.87 256 ALA A N 1
ATOM 2018 C CA . ALA A 1 259 ? -12.984 20.900 -68.023 1.00 51.82 256 ALA A CA 1
ATOM 2019 C C . ALA A 1 259 ? -14.435 21.102 -67.597 1.00 49.47 256 ALA A C 1
ATOM 2020 O O . ALA A 1 259 ? -15.077 22.067 -68.027 1.00 48.40 256 ALA A O 1
ATOM 2022 N N . LEU A 1 260 ? -14.971 20.207 -66.766 1.00 44.55 257 LEU A N 1
ATOM 2023 C CA . LEU A 1 260 ? -16.352 20.312 -66.312 1.00 41.17 257 LEU A CA 1
ATOM 2024 C C . LEU A 1 260 ? -16.521 21.242 -65.121 1.00 50.09 257 LEU A C 1
ATOM 2025 O O . LEU A 1 260 ? -17.658 21.607 -64.801 1.00 51.43 257 LEU A O 1
ATOM 2030 N N . LEU A 1 261 ? -15.435 21.629 -64.456 1.00 55.86 258 LEU A N 1
ATOM 2031 C CA . LEU A 1 261 ? -15.525 22.517 -63.301 1.00 60.32 258 LEU A CA 1
ATOM 2032 C C . LEU A 1 261 ? -15.610 23.972 -63.747 1.00 71.23 258 LEU A C 1
ATOM 2033 O O . LEU A 1 261 ? -15.295 24.301 -64.892 1.00 76.39 258 LEU A O 1
ATOM 2039 N N . ALA B 1 3 ? -37.280 -5.700 -66.355 1.00 95.90 0 ALA B N 1
ATOM 2040 C CA . ALA B 1 3 ? -36.618 -6.447 -65.289 1.00 96.31 0 ALA B CA 1
ATOM 2041 C C . ALA B 1 3 ? -35.646 -7.466 -65.875 1.00 94.34 0 ALA B C 1
ATOM 2042 O O . ALA B 1 3 ? -36.046 -8.554 -66.284 1.00 104.43 0 ALA B O 1
ATOM 2044 N N . MET B 1 4 ? -34.363 -7.110 -65.911 1.00 81.30 1 MET B N 1
ATOM 2045 C CA . MET B 1 4 ? -33.374 -7.973 -66.543 1.00 71.75 1 MET B CA 1
ATOM 2046 C C . MET B 1 4 ? -32.017 -7.889 -65.851 1.00 63.27 1 MET B C 1
ATOM 2047 O O . MET B 1 4 ? -31.660 -8.760 -65.050 1.00 55.64 1 MET B O 1
ATOM 2049 N N . ILE B 1 5 ? -31.256 -6.837 -66.151 1.00 54.42 2 ILE B N 1
ATOM 2050 C CA . ILE B 1 5 ? -29.841 -6.833 -65.806 1.00 55.70 2 ILE B CA 1
ATOM 2051 C C . ILE B 1 5 ? -29.645 -6.648 -64.304 1.00 49.69 2 ILE B C 1
ATOM 2052 O O . ILE B 1 5 ? -28.772 -7.283 -63.698 1.00 44.93 2 ILE B O 1
ATOM 2057 N N . LEU B 1 6 ? -30.453 -5.795 -63.673 1.00 49.89 3 LEU B N 1
ATOM 2058 C CA . LEU B 1 6 ? -30.278 -5.570 -62.243 1.00 50.58 3 LEU B CA 1
ATOM 2059 C C . LEU B 1 6 ? -30.614 -6.821 -61.439 1.00 46.47 3 LEU B C 1
ATOM 2060 O O . LEU B 1 6 ? -29.978 -7.086 -60.412 1.00 41.35 3 LEU B O 1
ATOM 2065 N N . ASP B 1 7 ? -31.579 -7.618 -61.905 1.00 50.49 4 ASP B N 1
ATOM 2066 C CA . ASP B 1 7 ? -31.859 -8.893 -61.252 1.00 57.56 4 ASP B CA 1
ATOM 2067 C C . ASP B 1 7 ? -30.707 -9.875 -61.437 1.00 46.27 4 ASP B C 1
ATOM 2068 O O . ASP B 1 7 ? -30.376 -10.632 -60.517 1.00 49.99 4 ASP B O 1
ATOM 2073 N N . LYS B 1 8 ? -30.102 -9.898 -62.628 1.00 48.24 5 LYS B N 1
ATOM 2074 C CA . LYS B 1 8 ? -28.944 -10.756 -62.861 1.00 49.18 5 LYS B CA 1
ATOM 2075 C C . LYS B 1 8 ? -27.782 -10.364 -61.957 1.00 45.69 5 LYS B C 1
ATOM 2076 O O . LYS B 1 8 ? -27.116 -11.224 -61.371 1.00 45.58 5 LYS B O 1
ATOM 2080 N N . ILE B 1 9 ? -27.500 -9.064 -61.872 1.00 43.19 6 ILE B N 1
ATOM 2081 C CA . ILE B 1 9 ? -26.389 -8.597 -61.050 1.00 40.41 6 ILE B CA 1
ATOM 2082 C C . ILE B 1 9 ? -26.622 -8.976 -59.594 1.00 43.95 6 ILE B C 1
ATOM 2083 O O . ILE B 1 9 ? -25.729 -9.499 -58.915 1.00 38.39 6 ILE B O 1
ATOM 2088 N N . PHE B 1 10 ? -27.839 -8.741 -59.100 1.00 42.18 7 PHE B N 1
ATOM 2089 C CA . PHE B 1 10 ? -28.125 -9.033 -57.703 1.00 39.88 7 PHE B CA 1
ATOM 2090 C C . PHE B 1 10 ? -27.989 -10.521 -57.410 1.00 38.51 7 PHE B C 1
ATOM 2091 O O . PHE B 1 10 ? -27.479 -10.906 -56.350 1.00 37.04 7 PHE B O 1
ATOM 2099 N N . GLU B 1 11 ? -28.391 -11.375 -58.352 1.00 42.63 8 GLU B N 1
ATOM 2100 C CA . GLU B 1 11 ? -28.329 -12.812 -58.103 1.00 43.90 8 GLU B CA 1
ATOM 2101 C C . GLU B 1 11 ? -26.891 -13.311 -58.034 1.00 44.49 8 GLU B C 1
ATOM 2102 O O . GLU B 1 11 ? -26.570 -14.181 -57.218 1.00 42.64 8 GLU B O 1
ATOM 2108 N N . LYS B 1 12 ? -26.012 -12.789 -58.889 1.00 45.35 9 LYS B N 1
ATOM 2109 C CA . LYS B 1 12 ? -24.614 -13.192 -58.813 1.00 42.37 9 LYS B CA 1
ATOM 2110 C C . LYS B 1 12 ? -23.946 -12.620 -57.573 1.00 41.70 9 LYS B C 1
ATOM 2111 O O . LYS B 1 12 ? -23.076 -13.268 -56.981 1.00 38.72 9 LYS B O 1
ATOM 2115 N N . THR B 1 13 ? -24.334 -11.412 -57.171 1.00 36.18 10 THR B N 1
ATOM 2116 C CA . THR B 1 13 ? -23.784 -10.836 -55.946 1.00 33.17 10 THR B CA 1
ATOM 2117 C C . THR B 1 13 ? -24.194 -11.652 -54.720 1.00 32.58 10 THR B C 1
ATOM 2118 O O . THR B 1 13 ? -23.386 -11.851 -53.802 1.00 31.07 10 THR B O 1
ATOM 2122 N N . LYS B 1 14 ? -25.436 -12.145 -54.684 1.00 37.01 11 LYS B N 1
ATOM 2123 C CA . LYS B 1 14 ? -25.857 -12.945 -53.533 1.00 34.97 11 LYS B CA 1
ATOM 2124 C C . LYS B 1 14 ? -25.073 -14.250 -53.459 1.00 38.45 11 LYS B C 1
ATOM 2125 O O . LYS B 1 14 ? -24.627 -14.647 -52.377 1.00 37.85 11 LYS B O 1
ATOM 2131 N N . GLU B 1 15 ? -24.902 -14.931 -54.598 1.00 38.07 12 GLU B N 1
ATOM 2132 C CA . GLU B 1 15 ? -24.101 -16.152 -54.634 1.00 46.20 12 GLU B CA 1
ATOM 2133 C C . GLU B 1 15 ? -22.681 -15.892 -54.147 1.00 44.68 12 GLU B C 1
ATOM 2134 O O . GLU B 1 15 ? -22.153 -16.632 -53.310 1.00 46.58 12 GLU B O 1
ATOM 2140 N N . ASP B 1 16 ? -22.037 -14.851 -54.678 1.00 39.53 13 ASP B N 1
ATOM 2141 C CA . ASP B 1 16 ? -20.680 -14.527 -54.244 1.00 37.66 13 ASP B CA 1
ATOM 2142 C C . ASP B 1 16 ? -20.634 -14.214 -52.755 1.00 36.33 13 ASP B C 1
ATOM 2143 O O . ASP B 1 16 ? -19.661 -14.548 -52.073 1.00 37.57 13 ASP B O 1
ATOM 2148 N N . LEU B 1 17 ? -21.675 -13.567 -52.232 1.00 30.07 14 LEU B N 1
ATOM 2149 C CA . LEU B 1 17 ? -21.651 -13.156 -50.829 1.00 27.88 14 LEU B CA 1
ATOM 2150 C C . LEU B 1 17 ? -21.647 -14.358 -49.884 1.00 28.26 14 LEU B C 1
ATOM 2151 O O . LEU B 1 17 ? -20.954 -14.338 -48.858 1.00 26.71 14 LEU B O 1
ATOM 2156 N N . LYS B 1 18 ? -22.402 -15.414 -50.211 1.00 32.90 15 LYS B N 1
ATOM 2157 C CA . LYS B 1 18 ? -22.374 -16.633 -49.402 1.00 37.99 15 LYS B CA 1
ATOM 2158 C C . LYS B 1 18 ? -20.958 -17.173 -49.263 1.00 39.67 15 LYS B C 1
ATOM 2159 O O . LYS B 1 18 ? -20.490 -17.472 -48.152 1.00 35.52 15 LYS B O 1
ATOM 2165 N N . GLU B 1 19 ? -20.269 -17.321 -50.394 1.00 35.26 16 GLU B N 1
ATOM 2166 C CA . GLU B 1 19 ? -18.895 -17.805 -50.373 1.00 41.34 16 GLU B CA 1
ATOM 2167 C C . GLU B 1 19 ? -17.987 -16.876 -49.582 1.00 34.36 16 GLU B C 1
ATOM 2168 O O . GLU B 1 19 ? -17.130 -17.342 -48.822 1.00 31.73 16 GLU B O 1
ATOM 2174 N N . ARG B 1 20 ? -18.144 -15.560 -49.760 1.00 28.64 17 ARG B N 1
ATOM 2175 C CA . ARG B 1 20 ? -17.262 -14.619 -49.073 1.00 29.72 17 ARG B CA 1
ATOM 2176 C C . ARG B 1 20 ? -17.405 -14.743 -47.558 1.00 29.16 17 ARG B C 1
ATOM 2177 O O . ARG B 1 20 ? -16.409 -14.677 -46.826 1.00 30.72 17 ARG B O 1
ATOM 2185 N N . LYS B 1 21 ? -18.640 -14.926 -47.074 1.00 29.43 18 LYS B N 1
ATOM 2186 C CA . LYS B 1 21 ? -18.879 -15.032 -45.637 1.00 26.77 18 LYS B CA 1
ATOM 2187 C C . LYS B 1 21 ? -18.224 -16.277 -45.047 1.00 31.13 18 LYS B C 1
ATOM 2188 O O . LYS B 1 21 ? -17.792 -16.267 -43.890 1.00 32.80 18 LYS B O 1
ATOM 2194 N N . LEU B 1 22 ? -18.193 -17.373 -45.800 1.00 30.81 19 LEU B N 1
ATOM 2195 C CA . LEU B 1 22 ? -17.503 -18.572 -45.335 1.00 37.09 19 LEU B CA 1
ATOM 2196 C C . LEU B 1 22 ? -15.998 -18.350 -45.226 1.00 38.81 19 LEU B C 1
ATOM 2197 O O . LEU B 1 22 ? -15.355 -18.921 -44.341 1.00 37.56 19 LEU B O 1
ATOM 2202 N N . LYS B 1 23 ? -15.418 -17.536 -46.116 1.00 36.62 20 LYS B N 1
ATOM 2203 C CA . LYS B 1 23 ? -13.980 -17.287 -46.066 1.00 33.53 20 LYS B CA 1
ATOM 2204 C C . LYS B 1 23 ? -13.605 -16.206 -45.059 1.00 31.22 20 LYS B C 1
ATOM 2205 O O . LYS B 1 23 ? -12.503 -16.243 -44.502 1.00 32.87 20 LYS B O 1
ATOM 2211 N N . LEU B 1 24 ? -14.488 -15.242 -44.822 1.00 26.68 21 LEU B N 1
ATOM 2212 C CA . LEU B 1 24 ? -14.258 -14.171 -43.851 1.00 26.57 21 LEU B CA 1
ATOM 2213 C C . LEU B 1 24 ? -15.573 -13.916 -43.131 1.00 25.47 21 LEU B C 1
ATOM 2214 O O . LEU B 1 24 ? -16.350 -13.030 -43.512 1.00 24.45 21 LEU B O 1
ATOM 2219 N N . PRO B 1 25 ? -15.872 -14.702 -42.096 1.00 23.84 22 PRO B N 1
ATOM 2220 C CA . PRO B 1 25 ? -17.134 -14.530 -41.370 1.00 22.92 22 PRO B CA 1
ATOM 2221 C C . PRO B 1 25 ? -17.272 -13.138 -40.778 1.00 25.94 22 PRO B C 1
ATOM 2222 O O . PRO B 1 25 ? -16.296 -12.395 -40.631 1.00 22.91 22 PRO B O 1
ATOM 2226 N N . TYR B 1 26 ? -18.515 -12.799 -40.426 1.00 22.34 23 TYR B N 1
ATOM 2227 C CA . TYR B 1 26 ? -18.780 -11.560 -39.698 1.00 24.12 23 TYR B CA 1
ATOM 2228 C C . TYR B 1 26 ? -17.807 -11.383 -38.535 1.00 23.42 23 TYR B C 1
ATOM 2229 O O . TYR B 1 26 ? -17.256 -10.297 -38.323 1.00 19.62 23 TYR B O 1
ATOM 2238 N N . ASP B 1 27 ? -17.588 -12.446 -37.764 1.00 20.37 24 ASP B N 1
ATOM 2239 C CA . ASP B 1 27 ? -16.825 -12.316 -36.530 1.00 23.28 24 ASP B CA 1
ATOM 2240 C C . ASP B 1 27 ? -15.336 -12.111 -36.775 1.00 22.38 24 ASP B C 1
ATOM 2241 O O . ASP B 1 27 ? -14.626 -11.682 -35.857 1.00 27.27 24 ASP B O 1
ATOM 2246 N N . MET B 1 28 ? -14.845 -12.371 -37.983 1.00 20.09 25 MET B N 1
ATOM 2247 C CA . MET B 1 28 ? -13.466 -12.034 -38.309 1.00 22.38 25 MET B CA 1
ATOM 2248 C C . MET B 1 28 ? -13.342 -10.704 -39.029 1.00 24.61 25 MET B C 1
ATOM 2249 O O . MET B 1 28 ? -12.338 -10.000 -38.848 1.00 21.86 25 MET B O 1
ATOM 2254 N N . LEU B 1 29 ? -14.351 -10.332 -39.817 1.00 22.11 26 LEU B N 1
ATOM 2255 C CA . LEU B 1 29 ? -14.271 -9.101 -40.595 1.00 24.90 26 LEU B CA 1
ATOM 2256 C C . LEU B 1 29 ? -14.238 -7.883 -39.679 1.00 27.36 26 LEU B C 1
ATOM 2257 O O . LEU B 1 29 ? -13.386 -6.997 -39.831 1.00 26.77 26 LEU B O 1
ATOM 2262 N N . GLY B 1 30 ? -15.149 -7.830 -38.711 1.00 27.27 27 GLY B N 1
ATOM 2263 C CA . GLY B 1 30 ? -15.229 -6.687 -37.820 1.00 29.44 27 GLY B CA 1
ATOM 2264 C C . GLY B 1 30 ? -14.137 -6.644 -36.774 1.00 25.51 27 GLY B C 1
ATOM 2265 O O . GLY B 1 30 ? -13.508 -5.601 -36.574 1.00 30.99 27 GLY B O 1
ATOM 2266 N N . ARG B 1 31 ? -13.883 -7.773 -36.101 1.00 21.97 28 ARG B N 1
ATOM 2267 C CA . ARG B 1 31 ? -12.938 -7.744 -34.983 1.00 25.93 28 ARG B CA 1
ATOM 2268 C C . ARG B 1 31 ? -11.495 -7.556 -35.440 1.00 26.73 28 ARG B C 1
ATOM 2269 O O . ARG B 1 31 ? -10.617 -7.293 -34.608 1.00 23.70 28 ARG B O 1
ATOM 2277 N N . SER B 1 32 ? -11.236 -7.657 -36.745 1.00 37.72 29 SER B N 1
ATOM 2278 C CA . SER B 1 32 ? -9.967 -7.190 -37.298 1.00 37.62 29 SER B CA 1
ATOM 2279 C C . SER B 1 32 ? -9.732 -5.706 -37.041 1.00 24.06 29 SER B C 1
ATOM 2280 O O . SER B 1 32 ? -8.583 -5.262 -37.061 1.00 33.76 29 SER B O 1
ATOM 2283 N N . LEU B 1 33 ? -10.795 -4.918 -36.840 1.00 32.90 30 LEU B N 1
ATOM 2284 C CA . LEU B 1 33 ? -10.605 -3.508 -36.511 1.00 42.99 30 LEU B CA 1
ATOM 2285 C C . LEU B 1 33 ? -9.966 -3.331 -35.138 1.00 46.55 30 LEU B C 1
ATOM 2286 O O . LEU B 1 33 ? -9.257 -2.345 -34.909 1.00 48.97 30 LEU B O 1
ATOM 2288 N N . ALA B 1 34 ? -10.199 -4.270 -34.222 1.00 42.17 31 ALA B N 1
ATOM 2289 C CA . ALA B 1 34 ? -9.689 -4.184 -32.864 1.00 37.87 31 ALA B CA 1
ATOM 2290 C C . ALA B 1 34 ? -8.210 -4.558 -32.829 1.00 36.71 31 ALA B C 1
ATOM 2291 O O . ALA B 1 34 ? -7.634 -5.014 -33.818 1.00 42.10 31 ALA B O 1
ATOM 2293 N N . SER B 1 35 ? -7.603 -4.377 -31.663 1.00 35.51 32 SER B N 1
ATOM 2294 C CA . SER B 1 35 ? -6.157 -4.547 -31.493 1.00 38.36 32 SER B CA 1
ATOM 2295 C C . SER B 1 35 ? -5.804 -5.876 -30.831 1.00 30.52 32 SER B C 1
ATOM 2296 O O . SER B 1 35 ? -4.997 -5.904 -29.902 1.00 33.34 32 SER B O 1
ATOM 2299 N N . ASN B 1 36 ? -6.399 -6.983 -31.276 1.00 35.45 33 ASN B N 1
ATOM 2300 C CA . ASN B 1 36 ? -5.949 -8.287 -30.808 1.00 34.14 33 ASN B CA 1
ATOM 2301 C C . ASN B 1 36 ? -4.454 -8.428 -31.084 1.00 41.12 33 ASN B C 1
ATOM 2302 O O . ASN B 1 36 ? -3.980 -8.031 -32.161 1.00 33.37 33 ASN B O 1
ATOM 2307 N N . PRO B 1 37 ? -3.683 -8.978 -30.143 1.00 35.74 34 PRO B N 1
ATOM 2308 C CA . PRO B 1 37 ? -2.253 -9.200 -30.422 1.00 35.52 34 PRO B CA 1
ATOM 2309 C C . PRO B 1 37 ? -2.042 -10.065 -31.652 1.00 40.32 34 PRO B C 1
ATOM 2310 O O . PRO B 1 37 ? -1.193 -9.763 -32.506 1.00 40.29 34 PRO B O 1
ATOM 2314 N N . PHE B 1 38 ? -2.838 -11.130 -31.775 1.00 29.18 35 PHE B N 1
ATOM 2315 C CA . PHE B 1 38 ? -2.736 -12.038 -32.898 1.00 33.03 35 PHE B CA 1
ATOM 2316 C C . PHE B 1 38 ? -4.092 -12.043 -33.587 1.00 37.11 35 PHE B C 1
ATOM 2317 O O . PHE B 1 38 ? -4.412 -11.098 -34.314 1.00 54.88 35 PHE B O 1
ATOM 2325 N N . PHE B 1 39 ? -4.930 -13.048 -33.363 1.00 25.31 36 PHE B N 1
ATOM 2326 C CA . PHE B 1 39 ? -6.175 -13.179 -34.112 1.00 29.07 36 PHE B CA 1
ATOM 2327 C C . PHE B 1 39 ? -7.359 -13.275 -33.157 1.00 32.87 36 PHE B C 1
ATOM 2328 O O . PHE B 1 39 ? -7.197 -13.710 -32.008 1.00 29.35 36 PHE B O 1
ATOM 2336 N N . PRO B 1 40 ? -8.560 -12.888 -33.604 1.00 27.59 37 PRO B N 1
ATOM 2337 C CA . PRO B 1 40 ? -9.734 -12.962 -32.723 1.00 26.35 37 PRO B CA 1
ATOM 2338 C C . PRO B 1 40 ? -10.082 -14.404 -32.376 1.00 30.87 37 PRO B C 1
ATOM 2339 O O . PRO B 1 40 ? -9.914 -15.328 -33.177 1.00 30.95 37 PRO B O 1
ATOM 2343 N N . LYS B 1 41 ? -10.574 -14.590 -31.158 1.00 27.16 38 LYS B N 1
ATOM 2344 C CA . LYS B 1 41 ? -10.858 -15.918 -30.637 1.00 27.57 38 LYS B CA 1
ATOM 2345 C C . LYS B 1 41 ? -12.345 -16.248 -30.756 1.00 29.06 38 LYS B C 1
ATOM 2346 O O . LYS B 1 41 ? -13.203 -15.363 -30.790 1.00 34.35 38 LYS B O 1
ATOM 2352 N N . ASP B 1 42 ? -12.639 -17.540 -30.830 1.00 29.98 39 ASP B N 1
ATOM 2353 C CA . ASP B 1 42 ? -14.013 -18.015 -30.957 1.00 28.83 39 ASP B CA 1
ATOM 2354 C C . ASP B 1 42 ? -14.685 -17.989 -29.585 1.00 25.96 39 ASP B C 1
ATOM 2355 O O . ASP B 1 42 ? -14.268 -18.712 -28.670 1.00 27.82 39 ASP B O 1
ATOM 2360 N N . VAL B 1 43 ? -15.735 -17.171 -29.446 1.00 26.72 40 VAL B N 1
ATOM 2361 C CA . VAL B 1 43 ? -16.387 -17.006 -28.144 1.00 23.12 40 VAL B CA 1
ATOM 2362 C C . VAL B 1 43 ? -17.129 -18.278 -27.736 1.00 30.76 40 VAL B C 1
ATOM 2363 O O . VAL B 1 43 ? -17.073 -18.698 -26.569 1.00 26.67 40 VAL B O 1
ATOM 2367 N N . ILE B 1 44 ? -17.844 -18.903 -28.678 1.00 24.58 41 ILE B N 1
ATOM 2368 C CA . ILE B 1 44 ? -18.670 -20.066 -28.336 1.00 29.79 41 ILE B CA 1
ATOM 2369 C C . ILE B 1 44 ? -17.795 -21.211 -27.846 1.00 27.02 41 ILE B C 1
ATOM 2370 O O . ILE B 1 44 ? -18.062 -21.823 -26.804 1.00 27.34 41 ILE B O 1
ATOM 2375 N N . LYS B 1 45 ? -16.727 -21.505 -28.590 1.00 26.99 42 LYS B N 1
ATOM 2376 C CA . LYS B 1 45 ? -15.828 -22.594 -28.222 1.00 31.67 42 LYS B CA 1
ATOM 2377 C C . LYS B 1 45 ? -15.113 -22.311 -26.906 1.00 33.64 42 LYS B C 1
ATOM 2378 O O . LYS B 1 45 ? -14.854 -23.240 -26.133 1.00 32.61 42 LYS B O 1
ATOM 2384 N N . ALA B 1 46 ? -14.798 -21.040 -26.627 1.00 28.51 43 ALA B N 1
ATOM 2385 C CA . ALA B 1 46 ? -14.194 -20.694 -25.341 1.00 24.95 43 ALA B CA 1
ATOM 2386 C C . ALA B 1 46 ? -15.092 -21.061 -24.167 1.00 26.57 43 ALA B C 1
ATOM 2387 O O . ALA B 1 46 ? -14.596 -21.448 -23.102 1.00 29.60 43 ALA B O 1
ATOM 2389 N N . LEU B 1 47 ? -16.407 -20.922 -24.335 1.00 22.54 44 LEU B N 1
ATOM 2390 C CA . LEU B 1 47 ? -17.369 -21.051 -23.249 1.00 22.08 44 LEU B CA 1
ATOM 2391 C C . LEU B 1 47 ? -18.081 -22.394 -23.206 1.00 27.68 44 LEU B C 1
ATOM 2392 O O . LEU B 1 47 ? -18.622 -22.752 -22.152 1.00 26.01 44 LEU B O 1
ATOM 2397 N N . LYS B 1 48 ? -18.115 -23.137 -24.310 1.00 25.36 45 LYS B N 1
ATOM 2398 C CA . LYS B 1 48 ? -18.883 -24.375 -24.328 1.00 29.16 45 LYS B CA 1
ATOM 2399 C C . LYS B 1 48 ? -18.191 -25.432 -23.468 1.00 33.32 45 LYS B C 1
ATOM 2400 O O . LYS B 1 48 ? -17.022 -25.761 -23.690 1.00 36.44 45 LYS B O 1
ATOM 2404 N N . ARG B 1 49 ? -18.906 -25.964 -22.482 1.00 30.25 46 ARG B N 1
ATOM 2405 C CA . ARG B 1 49 ? -18.354 -27.041 -21.672 1.00 35.99 46 ARG B CA 1
ATOM 2406 C C . ARG B 1 49 ? -18.440 -28.346 -22.448 1.00 37.42 46 ARG B C 1
ATOM 2407 O O . ARG B 1 49 ? -19.516 -28.733 -22.914 1.00 45.10 46 ARG B O 1
ATOM 2415 N N . VAL B 1 50 ? -17.302 -29.016 -22.589 1.00 36.71 47 VAL B N 1
ATOM 2416 C CA . VAL B 1 50 ? -17.221 -30.248 -23.366 1.00 44.99 47 VAL B CA 1
ATOM 2417 C C . VAL B 1 50 ? -17.457 -31.474 -22.492 1.00 52.14 47 VAL B C 1
ATOM 2418 O O . VAL B 1 50 ? -18.226 -32.371 -22.850 1.00 57.14 47 VAL B O 1
ATOM 2422 N N . GLU B 1 51 ? -16.784 -31.540 -21.346 1.00 40.34 48 GLU B N 1
ATOM 2423 C CA . GLU B 1 51 ? -16.981 -32.620 -20.394 1.00 47.46 48 GLU B CA 1
ATOM 2424 C C . GLU B 1 51 ? -17.380 -32.041 -19.046 1.00 49.14 48 GLU B C 1
ATOM 2425 O O . GLU B 1 51 ? -18.523 -31.610 -18.870 1.00 51.98 48 GLU B O 1
ATOM 2428 N N . LYS B 1 52 ? -16.447 -32.014 -18.088 1.00 52.77 49 LYS B N 1
ATOM 2429 C CA . LYS B 1 52 ? -16.705 -31.385 -16.797 1.00 52.79 49 LYS B CA 1
ATOM 2430 C C . LYS B 1 52 ? -15.628 -30.370 -16.431 1.00 48.37 49 LYS B C 1
ATOM 2431 O O . LYS B 1 52 ? -15.484 -30.031 -15.251 1.00 48.92 49 LYS B O 1
ATOM 2434 N N . GLU B 1 53 ? -14.873 -29.876 -17.410 1.00 43.75 50 GLU B N 1
ATOM 2435 C CA . GLU B 1 53 ? -13.900 -28.826 -17.135 1.00 39.86 50 GLU B CA 1
ATOM 2436 C C . GLU B 1 53 ? -14.610 -27.561 -16.665 1.00 40.06 50 GLU B C 1
ATOM 2437 O O . GLU B 1 53 ? -15.718 -27.245 -17.109 1.00 41.38 50 GLU B O 1
ATOM 2443 N N . VAL B 1 54 ? -13.969 -26.841 -15.749 1.00 37.30 51 VAL B N 1
ATOM 2444 C CA . VAL B 1 54 ? -14.541 -25.638 -15.159 1.00 34.30 51 VAL B CA 1
ATOM 2445 C C . VAL B 1 54 ? -14.123 -24.452 -16.015 1.00 35.23 51 VAL B C 1
ATOM 2446 O O . VAL B 1 54 ? -12.929 -24.157 -16.142 1.00 34.04 51 VAL B O 1
ATOM 2450 N N . LYS B 1 55 ? -15.101 -23.781 -16.613 1.00 30.17 52 LYS B N 1
ATOM 2451 C CA . LYS B 1 55 ? -14.859 -22.628 -17.468 1.00 26.65 52 LYS B CA 1
ATOM 2452 C C . LYS B 1 55 ? -15.358 -21.386 -16.748 1.00 25.54 52 LYS B C 1
ATOM 2453 O O . LYS B 1 55 ? -16.541 -21.2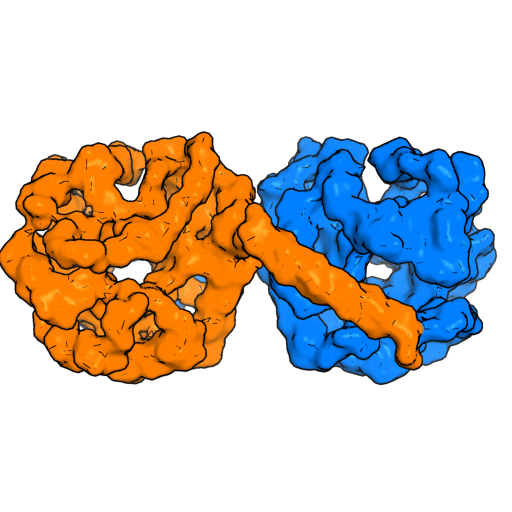91 -16.415 1.00 26.17 52 LYS B O 1
ATOM 2459 N N . ILE B 1 56 ? -14.462 -20.439 -16.508 1.00 23.74 53 ILE B N 1
ATOM 2460 C CA . ILE B 1 56 ? -14.788 -19.263 -15.718 1.00 19.77 53 ILE B CA 1
ATOM 2461 C C . ILE B 1 56 ? -14.534 -18.020 -16.567 1.00 17.91 53 ILE B C 1
ATOM 2462 O O . ILE B 1 56 ? -13.461 -17.876 -17.164 1.00 25.57 53 ILE B O 1
ATOM 2467 N N . ILE B 1 57 ? -15.544 -17.155 -16.646 1.00 22.50 54 ILE B N 1
ATOM 2468 C CA . ILE B 1 57 ? -15.393 -15.788 -17.140 1.00 23.51 54 ILE B CA 1
ATOM 2469 C C . ILE B 1 57 ? -15.019 -14.957 -15.916 1.00 23.45 54 ILE B C 1
ATOM 2470 O O . ILE B 1 57 ? -15.858 -14.686 -15.055 1.00 22.39 54 ILE B O 1
ATOM 2475 N N . ALA B 1 58 ? -13.753 -14.592 -15.809 1.00 22.75 55 ALA B N 1
ATOM 2476 C CA . ALA B 1 58 ? -13.270 -13.919 -14.613 1.00 25.48 55 ALA B CA 1
ATOM 2477 C C . ALA B 1 58 ? -13.401 -12.409 -14.795 1.00 26.20 55 ALA B C 1
ATOM 2478 O O . ALA B 1 58 ? -13.016 -11.867 -15.835 1.00 24.16 55 ALA B O 1
ATOM 2480 N N . GLU B 1 59 ? -13.963 -11.731 -13.798 1.00 23.61 56 GLU B N 1
ATOM 2481 C CA . GLU B 1 59 ? -14.420 -10.360 -13.980 1.00 19.67 56 GLU B CA 1
ATOM 2482 C C . GLU B 1 59 ? -13.486 -9.371 -13.293 1.00 24.04 56 GLU B C 1
ATOM 2483 O O . GLU B 1 59 ? -13.108 -9.557 -12.129 1.00 22.55 56 GLU B O 1
ATOM 2489 N N . VAL B 1 60 ? -13.128 -8.319 -14.023 1.00 20.19 57 VAL B N 1
ATOM 2490 C CA . VAL B 1 60 ? -12.266 -7.243 -13.549 1.00 21.98 57 VAL B CA 1
ATOM 2491 C C . VAL B 1 60 ? -13.177 -6.127 -13.047 1.00 23.67 57 VAL B C 1
ATOM 2492 O O . VAL B 1 60 ? -13.771 -5.388 -13.839 1.00 23.88 57 VAL B O 1
ATOM 2496 N N . LYS B 1 61 ? -13.259 -5.975 -11.732 1.00 20.33 58 LYS B N 1
ATOM 2497 C CA . LYS B 1 61 ? -14.321 -5.191 -11.108 1.00 24.64 58 LYS B CA 1
ATOM 2498 C C . LYS B 1 61 ? -13.778 -4.514 -9.860 1.00 26.42 58 LYS B C 1
ATOM 2499 O O . LYS B 1 61 ? -13.439 -5.196 -8.894 1.00 29.44 58 LYS B O 1
ATOM 2505 N N . LYS B 1 62 ? -13.736 -3.180 -9.866 1.00 25.65 59 LYS B N 1
ATOM 2506 C CA . LYS B 1 62 ? -13.209 -2.436 -8.726 1.00 23.79 59 LYS B CA 1
ATOM 2507 C C . LYS B 1 62 ? -14.249 -2.257 -7.615 1.00 26.59 59 LYS B C 1
ATOM 2508 O O . LYS B 1 62 ? -13.919 -2.345 -6.425 1.00 29.06 59 LYS B O 1
ATOM 2514 N N . ALA B 1 63 ? -15.500 -1.997 -7.982 1.00 26.33 60 ALA B N 1
ATOM 2515 C CA . ALA B 1 63 ? -16.518 -1.564 -7.039 1.00 27.05 60 ALA B CA 1
ATOM 2516 C C . ALA B 1 63 ? -17.863 -2.087 -7.510 1.00 29.34 60 ALA B C 1
ATOM 2517 O O . ALA B 1 63 ? -18.008 -2.535 -8.648 1.00 25.48 60 ALA B O 1
ATOM 2519 N N . SER B 1 64 ? -18.860 -2.015 -6.631 1.00 29.81 61 SER B N 1
ATOM 2520 C CA . SER B 1 64 ? -20.202 -2.433 -7.016 1.00 32.22 61 SER B CA 1
ATOM 2521 C C . SER B 1 64 ? -21.212 -1.633 -6.212 1.00 29.74 61 SER B C 1
ATOM 2522 O O . SER B 1 64 ? -20.903 -1.196 -5.098 1.00 25.31 61 SER B O 1
ATOM 2525 N N . PRO B 1 65 ? -22.423 -1.437 -6.738 1.00 35.64 62 PRO B N 1
ATOM 2526 C CA . PRO B 1 65 ? -23.425 -0.642 -6.014 1.00 36.09 62 PRO B CA 1
ATOM 2527 C C . PRO B 1 65 ? -23.759 -1.174 -4.628 1.00 37.40 62 PRO B C 1
ATOM 2528 O O . PRO B 1 65 ? -24.041 -0.377 -3.728 1.00 39.86 62 PRO B O 1
ATOM 2532 N N . SER B 1 66 ? -23.732 -2.487 -4.414 1.00 39.00 63 SER B N 1
ATOM 2533 C CA . SER B 1 66 ? -24.125 -3.010 -3.107 1.00 43.92 63 SER B CA 1
ATOM 2534 C C . SER B 1 66 ? -22.975 -3.089 -2.113 1.00 41.18 63 SER B C 1
ATOM 2535 O O . SER B 1 66 ? -23.223 -3.143 -0.907 1.00 50.82 63 SER B O 1
ATOM 2538 N N . LYS B 1 67 ? -21.729 -3.089 -2.577 1.00 36.75 64 LYS B N 1
ATOM 2539 C CA . LYS B 1 67 ? -20.597 -3.343 -1.703 1.00 41.43 64 LYS B CA 1
ATOM 2540 C C . LYS B 1 67 ? -19.669 -2.149 -1.525 1.00 40.27 64 LYS B C 1
ATOM 2541 O O . LYS B 1 67 ? -18.884 -2.138 -0.570 1.00 34.98 64 LYS B O 1
ATOM 2546 N N . GLY B 1 68 ? -19.747 -1.146 -2.392 1.00 31.22 65 GLY B N 1
ATOM 2547 C CA . GLY B 1 68 ? -18.746 -0.098 -2.374 1.00 30.27 65 GLY B CA 1
ATOM 2548 C C . GLY B 1 68 ? -17.482 -0.552 -3.086 1.00 28.92 65 GLY B C 1
ATOM 2549 O O . GLY B 1 68 ? -17.497 -1.454 -3.928 1.00 26.29 65 GLY B O 1
ATOM 2550 N N . VAL B 1 69 ? -16.364 0.076 -2.724 1.00 26.55 66 VAL B N 1
ATOM 2551 C CA . VAL B 1 69 ? -15.092 -0.288 -3.335 1.00 30.42 66 VAL B CA 1
ATOM 2552 C C . VAL B 1 69 ? -14.670 -1.655 -2.812 1.00 34.82 66 VAL B C 1
ATOM 2553 O O . VAL B 1 69 ? -14.545 -1.866 -1.598 1.00 31.21 66 VAL B O 1
ATOM 2557 N N . ILE B 1 70 ? -14.472 -2.596 -3.731 1.00 32.11 67 ILE B N 1
ATOM 2558 C CA . ILE B 1 70 ? -14.052 -3.950 -3.389 1.00 30.39 67 ILE B CA 1
ATOM 2559 C C . ILE B 1 70 ? -12.542 -4.038 -3.302 1.00 31.96 67 ILE B C 1
ATOM 2560 O O . ILE B 1 70 ? -12.002 -4.729 -2.436 1.00 38.51 67 ILE B O 1
ATOM 2565 N N . ARG B 1 71 ? -11.849 -3.343 -4.197 1.00 27.78 68 ARG B N 1
ATOM 2566 C CA . ARG B 1 71 ? -10.391 -3.366 -4.231 1.00 33.46 68 ARG B CA 1
ATOM 2567 C C . ARG B 1 71 ? -9.879 -1.944 -4.420 1.00 34.14 68 ARG B C 1
ATOM 2568 O O . ARG B 1 71 ? -10.026 -1.364 -5.502 1.00 34.34 68 ARG B O 1
ATOM 2576 N N . GLU B 1 72 ? -9.281 -1.382 -3.370 1.00 33.15 69 GLU B N 1
ATOM 2577 C CA . GLU B 1 72 ? -8.748 -0.026 -3.462 1.00 37.26 69 GLU B CA 1
ATOM 2578 C C . GLU B 1 72 ? -7.519 0.017 -4.358 1.00 38.16 69 GLU B C 1
ATOM 2579 O O . GLU B 1 72 ? -7.325 0.981 -5.105 1.00 47.67 69 GLU B O 1
ATOM 2585 N N . ASP B 1 73 ? -6.680 -1.019 -4.292 1.00 33.92 70 ASP B N 1
ATOM 2586 C CA . ASP B 1 73 ? -5.458 -1.113 -5.096 1.00 37.74 70 ASP B CA 1
ATOM 2587 C C . ASP B 1 73 ? -5.773 -1.883 -6.378 1.00 35.41 70 ASP B C 1
ATOM 2588 O O . ASP B 1 73 ? -5.534 -3.084 -6.502 1.00 41.24 70 ASP B O 1
ATOM 2593 N N . PHE B 1 74 ? -6.316 -1.165 -7.356 1.00 31.18 71 PHE B N 1
ATOM 2594 C CA . PHE B 1 74 ? -6.958 -1.772 -8.519 1.00 30.94 71 PHE B CA 1
ATOM 2595 C C . PHE B 1 74 ? -6.083 -1.568 -9.754 1.00 34.11 71 PHE B C 1
ATOM 2596 O O . PHE B 1 74 ? -5.857 -0.427 -10.176 1.00 30.19 71 PHE B O 1
ATOM 2604 N N . ASP B 1 75 ? -5.585 -2.673 -10.322 1.00 29.66 72 ASP B N 1
ATOM 2605 C CA . ASP B 1 75 ? -4.710 -2.655 -11.500 1.00 25.73 72 ASP B CA 1
ATOM 2606 C C . ASP B 1 75 ? -5.363 -3.564 -12.529 1.00 25.44 72 ASP B C 1
ATOM 2607 O O . ASP B 1 75 ? -5.080 -4.769 -12.572 1.00 28.66 72 ASP B O 1
ATOM 2612 N N . PRO B 1 76 ? -6.256 -3.023 -13.365 1.00 23.95 73 PRO B N 1
ATOM 2613 C CA . PRO B 1 76 ? -7.038 -3.901 -14.259 1.00 23.14 73 PRO B CA 1
ATOM 2614 C C . PRO B 1 76 ? -6.189 -4.737 -15.204 1.00 24.18 73 PRO B C 1
ATOM 2615 O O . PRO B 1 76 ? -6.522 -5.908 -15.429 1.00 22.25 73 PRO B O 1
ATOM 2619 N N . LEU B 1 77 ? -5.100 -4.191 -15.753 1.00 23.77 74 LEU B N 1
ATOM 2620 C CA . LEU B 1 77 ? -4.250 -4.991 -16.638 1.00 26.88 74 LEU B CA 1
ATOM 2621 C C . LEU B 1 77 ? -3.620 -6.158 -15.887 1.00 30.70 74 LEU B C 1
ATOM 2622 O O . LEU B 1 77 ? -3.637 -7.299 -16.361 1.00 21.79 74 LEU B O 1
ATOM 2627 N N . SER B 1 78 ? -3.053 -5.888 -14.707 1.00 24.45 75 SER B N 1
ATOM 2628 C CA . SER B 1 78 ? -2.440 -6.958 -13.926 1.00 27.23 75 SER B CA 1
ATOM 2629 C C . SER B 1 78 ? -3.456 -8.041 -13.575 1.00 26.89 75 SER B C 1
ATOM 2630 O O . SER B 1 78 ? -3.143 -9.239 -13.625 1.00 28.01 75 SER B O 1
ATOM 2633 N N . ILE B 1 79 ? -4.679 -7.640 -13.214 1.00 21.89 76 ILE B N 1
ATOM 2634 C CA . ILE B 1 79 ? -5.734 -8.609 -12.916 1.00 22.85 76 ILE B CA 1
ATOM 2635 C C . ILE B 1 79 ? -6.009 -9.485 -14.130 1.00 26.36 76 ILE B C 1
ATOM 2636 O O . ILE B 1 79 ? -6.087 -10.719 -14.024 1.00 23.78 76 ILE B O 1
ATOM 2641 N N . ALA B 1 80 ? -6.199 -8.854 -15.299 1.00 20.65 77 ALA B N 1
ATOM 2642 C CA . ALA B 1 80 ? -6.518 -9.612 -16.505 1.00 23.54 77 ALA B CA 1
ATOM 2643 C C . ALA B 1 80 ? -5.414 -10.602 -16.836 1.00 22.89 77 ALA B C 1
ATOM 2644 O O . ALA B 1 80 ? -5.691 -11.749 -17.206 1.00 21.54 77 ALA B O 1
ATOM 2646 N N . LEU B 1 81 ? -4.153 -10.173 -16.720 1.00 20.82 78 LEU B N 1
ATOM 2647 C CA . LEU B 1 81 ? -3.051 -11.077 -17.022 1.00 26.90 78 LEU B CA 1
ATOM 2648 C C . LEU B 1 81 ? -3.046 -12.253 -16.052 1.00 30.89 78 LEU B C 1
ATOM 2649 O O . LEU B 1 81 ? -2.863 -13.409 -16.460 1.00 27.22 78 LEU B O 1
ATOM 2654 N N . ASN B 1 82 ? -3.273 -11.974 -14.767 1.00 24.18 79 ASN B N 1
ATOM 2655 C CA . ASN B 1 82 ? -3.331 -13.041 -13.766 1.00 30.37 79 ASN B CA 1
ATOM 2656 C C . ASN B 1 82 ? -4.490 -13.998 -14.041 1.00 27.00 79 ASN B C 1
ATOM 2657 O O . ASN B 1 82 ? -4.364 -15.208 -13.834 1.00 26.53 79 ASN B O 1
ATOM 2662 N N . TYR B 1 83 ? -5.631 -13.469 -14.494 1.00 19.43 80 TYR B N 1
ATOM 2663 C CA . TYR B 1 83 ? -6.762 -14.322 -14.837 1.00 23.72 80 TYR B CA 1
ATOM 2664 C C . TYR B 1 83 ? -6.403 -15.264 -15.986 1.00 27.15 80 TYR B C 1
ATOM 2665 O O . TYR B 1 83 ? -6.633 -16.479 -15.912 1.00 25.46 80 TYR B O 1
ATOM 2674 N N . GLU B 1 84 ? -5.864 -14.712 -17.075 1.00 21.40 81 GLU B N 1
ATOM 2675 C CA . GLU B 1 84 ? -5.539 -15.549 -18.224 1.00 25.12 81 GLU B CA 1
ATOM 2676 C C . GLU B 1 84 ? -4.470 -16.568 -17.870 1.00 29.09 81 GLU B C 1
ATOM 2677 O O . GLU B 1 84 ? -4.553 -17.727 -18.289 1.00 26.77 81 GLU B O 1
ATOM 2683 N N . LYS B 1 85 ? -3.457 -16.147 -17.100 1.00 25.04 82 LYS B N 1
ATOM 2684 C CA . LYS B 1 85 ? -2.418 -17.063 -16.626 1.00 28.90 82 LYS B CA 1
ATOM 2685 C C . LYS B 1 85 ? -3.009 -18.256 -15.887 1.00 32.72 82 LYS B C 1
ATOM 2686 O O . LYS B 1 85 ? -2.505 -19.382 -15.989 1.00 30.72 82 LYS B O 1
ATOM 2692 N N . ASN B 1 86 ? -4.078 -18.038 -15.133 1.00 23.27 83 ASN B N 1
ATOM 2693 C CA . ASN B 1 86 ? -4.637 -19.099 -14.313 1.00 29.14 83 ASN B CA 1
ATOM 2694 C C . ASN B 1 86 ? -5.857 -19.750 -14.953 1.00 26.08 83 ASN B C 1
ATOM 2695 O O . ASN B 1 86 ? -6.700 -20.315 -14.245 1.00 26.74 83 ASN B O 1
ATOM 2700 N N . LYS B 1 87 ? -5.959 -19.660 -16.280 1.00 27.55 84 LYS B N 1
ATOM 2701 C CA . LYS B 1 87 ? -6.793 -20.499 -17.130 1.00 29.56 84 LYS B CA 1
ATOM 2702 C C . LYS B 1 87 ? -8.256 -20.089 -17.117 1.00 30.62 84 LYS B C 1
ATOM 2703 O O . LYS B 1 87 ? -9.139 -20.929 -17.325 1.00 26.64 84 LYS B O 1
ATOM 2709 N N . ALA B 1 88 ? -8.522 -18.800 -16.898 1.00 25.08 85 ALA B N 1
ATOM 2710 C CA . ALA B 1 88 ? -9.849 -18.270 -17.182 1.00 29.02 85 ALA B CA 1
ATOM 2711 C C . ALA B 1 88 ? -10.229 -18.597 -18.620 1.00 26.28 85 ALA B C 1
ATOM 2712 O O . ALA B 1 88 ? -9.382 -18.584 -19.520 1.00 25.19 85 ALA B O 1
ATOM 2714 N N . ALA B 1 89 ? -11.511 -18.909 -18.832 1.00 27.65 86 ALA B N 1
ATOM 2715 C CA . ALA B 1 89 ? -12.000 -19.121 -20.192 1.00 27.79 86 ALA B CA 1
ATOM 2716 C C . ALA B 1 89 ? -12.164 -17.810 -20.945 1.00 28.78 86 ALA B C 1
ATOM 2717 O O . ALA B 1 89 ? -12.020 -17.781 -22.170 1.00 22.79 86 ALA B O 1
ATOM 2719 N N . ALA B 1 90 ? -12.484 -16.732 -20.236 1.00 23.64 87 ALA B N 1
ATOM 2720 C CA . ALA B 1 90 ? -12.697 -15.414 -20.828 1.00 20.57 87 ALA B CA 1
ATOM 2721 C C . ALA B 1 90 ? -12.604 -14.403 -19.698 1.00 22.21 87 ALA B C 1
ATOM 2722 O O . ALA B 1 90 ? -12.613 -14.769 -18.520 1.00 24.70 87 ALA B O 1
ATOM 2724 N N . ILE B 1 91 ? -12.554 -13.122 -20.061 1.00 17.30 88 ILE B N 1
ATOM 2725 C CA . ILE B 1 91 ? -12.459 -12.051 -19.076 1.00 22.14 88 ILE B CA 1
ATOM 2726 C C . ILE B 1 91 ? -13.600 -11.070 -19.297 1.00 23.25 88 ILE B C 1
ATOM 2727 O O . ILE B 1 91 ? -13.849 -10.652 -20.430 1.00 24.41 88 ILE B O 1
ATOM 2732 N N . SER B 1 92 ? -14.298 -10.714 -18.220 1.00 19.05 89 SER B N 1
ATOM 2733 C CA . SER B 1 92 ? -15.334 -9.687 -18.256 1.00 17.45 89 SER B CA 1
ATOM 2734 C C . SER B 1 92 ? -14.723 -8.375 -17.762 1.00 24.09 89 SER B C 1
ATOM 2735 O O . SER B 1 92 ? -14.136 -8.330 -16.682 1.00 22.97 89 SER B O 1
ATOM 2738 N N . VAL B 1 93 ? -14.817 -7.320 -18.557 1.00 25.76 90 VAL B N 1
ATOM 2739 C CA . VAL B 1 93 ? -14.284 -6.022 -18.156 1.00 22.21 90 VAL B CA 1
ATOM 2740 C C . VAL B 1 93 ? -15.461 -5.102 -17.875 1.00 20.98 90 VAL B C 1
ATOM 2741 O O . VAL B 1 93 ? -16.232 -4.769 -18.787 1.00 23.45 90 VAL B O 1
ATOM 2745 N N . LEU B 1 94 ? -15.598 -4.685 -16.617 1.00 20.19 91 LEU B N 1
ATOM 2746 C CA . LEU B 1 94 ? -16.563 -3.649 -16.279 1.00 26.71 91 LEU B CA 1
ATOM 2747 C C . LEU B 1 94 ? -16.117 -2.334 -16.892 1.00 22.64 91 LEU B C 1
ATOM 2748 O O . LEU B 1 94 ? -15.012 -1.853 -16.615 1.00 26.56 91 LEU B O 1
ATOM 2753 N N . THR B 1 95 ? -16.972 -1.740 -17.709 1.00 23.01 92 THR B N 1
ATOM 2754 C CA . THR B 1 95 ? -16.658 -0.456 -18.313 1.00 19.48 92 THR B CA 1
ATOM 2755 C C . THR B 1 95 ? -17.544 0.652 -17.783 1.00 25.71 92 THR B C 1
ATOM 2756 O O . THR B 1 95 ? -17.351 1.807 -18.160 1.00 26.67 92 THR B O 1
ATOM 2760 N N . GLU B 1 96 ? -18.483 0.337 -16.896 1.00 24.17 93 GLU B N 1
ATOM 2761 C CA . GLU B 1 96 ? -19.350 1.361 -16.319 1.00 22.12 93 GLU B CA 1
ATOM 2762 C C . GLU B 1 96 ? -18.567 2.152 -15.277 1.00 25.66 93 GLU B C 1
ATOM 2763 O O . GLU B 1 96 ? -18.064 1.561 -14.316 1.00 27.45 93 GLU B O 1
ATOM 2769 N N . PRO B 1 97 ? -18.444 3.468 -15.419 1.00 25.74 94 PRO B N 1
ATOM 2770 C CA . PRO B 1 97 ? -17.492 4.211 -14.577 1.00 27.10 94 PRO B CA 1
ATOM 2771 C C . PRO B 1 97 ? -18.046 4.719 -13.254 1.00 27.49 94 PRO B C 1
ATOM 2772 O O . PRO B 1 97 ? -17.286 4.901 -12.298 1.00 27.22 94 PRO B O 1
ATOM 2776 N N . HIS B 1 98 ? -19.349 4.976 -13.169 1.00 24.18 95 HIS B N 1
ATOM 2777 C CA . HIS B 1 98 ? -19.841 5.707 -12.006 1.00 26.05 95 HIS B CA 1
ATOM 2778 C C . HIS B 1 98 ? -20.077 4.794 -10.815 1.00 32.46 95 HIS B C 1
ATOM 2779 O O . HIS B 1 98 ? -19.651 5.101 -9.698 1.00 34.51 95 HIS B O 1
ATOM 2786 N N . PHE B 1 99 ? -20.737 3.666 -11.030 1.00 26.81 96 PHE B N 1
ATOM 2787 C CA . PHE B 1 99 ? -21.089 2.771 -9.931 1.00 28.05 96 PHE B CA 1
ATOM 2788 C C . PHE B 1 99 ? -20.112 1.621 -9.759 1.00 30.06 96 PHE B C 1
ATOM 2789 O O . PHE B 1 99 ? -19.950 1.122 -8.641 1.00 27.78 96 PHE B O 1
ATOM 2797 N N . PHE B 1 100 ? -19.487 1.164 -10.848 1.00 23.49 97 PHE B N 1
ATOM 2798 C CA . PHE B 1 100 ? -18.521 0.077 -10.784 1.00 23.90 97 PHE B CA 1
ATOM 2799 C C . PHE B 1 100 ? -17.082 0.549 -10.908 1.00 24.78 97 PHE B C 1
ATOM 2800 O O . PHE B 1 100 ? -16.169 -0.258 -10.697 1.00 23.62 97 PHE B O 1
ATOM 2808 N N . LYS B 1 101 ? -16.863 1.826 -11.239 1.00 22.03 98 LYS B N 1
ATOM 2809 C CA . LYS B 1 101 ? -15.521 2.400 -11.383 1.00 24.20 98 LYS B CA 1
ATOM 2810 C C . LYS B 1 101 ? -14.700 1.659 -12.434 1.00 26.80 98 LYS B C 1
ATOM 2811 O O . LYS B 1 101 ? -13.492 1.467 -12.287 1.00 25.25 98 LYS B O 1
ATOM 2817 N N . GLY B 1 102 ? -15.356 1.204 -13.490 1.00 27.60 99 GLY B N 1
ATOM 2818 C CA . GLY B 1 102 ? -14.657 0.666 -14.632 1.00 22.22 99 GLY B CA 1
ATOM 2819 C C . GLY B 1 102 ? -14.382 1.752 -15.648 1.00 25.53 99 GLY B C 1
ATOM 2820 O O . GLY B 1 102 ? -14.605 2.941 -15.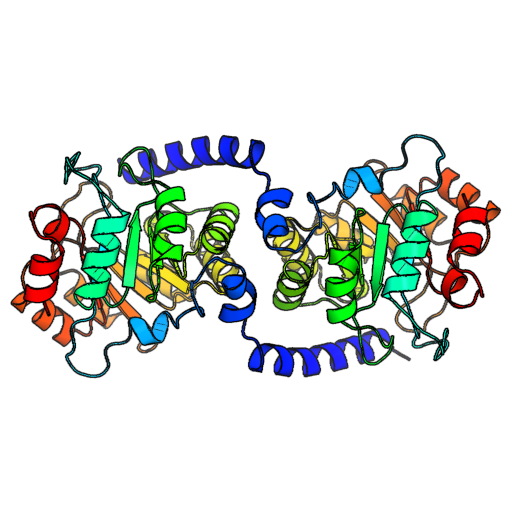414 1.00 26.22 99 GLY B O 1
ATOM 2821 N N . SER B 1 103 ? -13.900 1.324 -16.808 1.00 25.41 100 SER B N 1
ATOM 2822 C CA . SER B 1 103 ? -13.557 2.267 -17.857 1.00 24.01 100 SER B CA 1
ATOM 2823 C C . SER B 1 103 ? -13.505 1.540 -19.187 1.00 24.28 100 SER B C 1
ATOM 2824 O O . SER B 1 103 ? -12.987 0.419 -19.273 1.00 19.85 100 SER B O 1
ATOM 2827 N N . LEU B 1 104 ? -14.019 2.196 -20.230 1.00 19.74 101 LEU B N 1
ATOM 2828 C CA . LEU B 1 104 ? -13.867 1.644 -21.567 1.00 21.20 101 LEU B CA 1
ATOM 2829 C C . LEU B 1 104 ? -12.400 1.500 -21.935 1.00 24.41 101 LEU B C 1
ATOM 2830 O O . LEU B 1 104 ? -12.036 0.579 -22.675 1.00 22.18 101 LEU B O 1
ATOM 2835 N N . GLU B 1 105 ? -11.536 2.391 -21.423 1.00 22.39 102 GLU B N 1
ATOM 2836 C CA . GLU B 1 105 ? -10.123 2.306 -21.790 1.00 20.22 102 GLU B CA 1
ATOM 2837 C C . GLU B 1 105 ? -9.463 1.069 -21.204 1.00 22.24 102 GLU B C 1
ATOM 2838 O O . GLU B 1 105 ? -8.471 0.585 -21.763 1.00 20.49 102 GLU B O 1
ATOM 2844 N N . TYR B 1 106 ? -9.976 0.561 -20.076 1.00 21.94 103 TYR B N 1
ATOM 2845 C CA . TYR B 1 106 ? -9.450 -0.687 -19.515 1.00 23.35 103 TYR B CA 1
ATOM 2846 C C . TYR B 1 106 ? -9.631 -1.837 -20.491 1.00 22.01 103 TYR B C 1
ATOM 2847 O O . TYR B 1 106 ? -8.802 -2.756 -20.548 1.00 22.59 103 TYR B O 1
ATOM 2856 N N . LEU B 1 107 ? -10.764 -1.846 -21.193 1.00 19.44 104 LEU B N 1
ATOM 2857 C CA . LEU B 1 107 ? -11.028 -2.866 -22.199 1.00 18.85 104 LEU B CA 1
ATOM 2858 C C . LEU B 1 107 ? -9.982 -2.829 -23.301 1.00 20.77 104 LEU B C 1
ATOM 2859 O O . LEU B 1 107 ? -9.454 -3.871 -23.718 1.00 21.13 104 LEU B O 1
ATOM 2864 N N . SER B 1 108 ? -9.666 -1.623 -23.778 1.00 24.45 105 SER B N 1
ATOM 2865 C CA . SER B 1 108 ? -8.695 -1.456 -24.854 1.00 27.55 105 SER B CA 1
ATOM 2866 C C . SER B 1 108 ? -7.294 -1.839 -24.395 1.00 22.71 105 SER B C 1
ATOM 2867 O O . SER B 1 108 ? -6.534 -2.475 -25.137 1.00 21.05 105 SER B O 1
ATOM 2870 N N . LEU B 1 109 ? -6.923 -1.439 -23.181 1.00 20.23 106 LEU B N 1
ATOM 2871 C CA . LEU B 1 109 ? -5.618 -1.812 -22.645 1.00 24.10 106 LEU B CA 1
ATOM 2872 C C . LEU B 1 109 ? -5.509 -3.326 -22.468 1.00 21.47 106 LEU B C 1
ATOM 2873 O O . LEU B 1 109 ? -4.533 -3.951 -22.911 1.00 21.71 106 LEU B O 1
ATOM 2878 N N . ILE B 1 110 ? -6.518 -3.934 -21.836 1.00 17.06 107 ILE B N 1
ATOM 2879 C CA . ILE B 1 110 ? -6.522 -5.380 -21.625 1.00 16.94 107 ILE B CA 1
ATOM 2880 C C . ILE B 1 110 ? -6.493 -6.131 -22.952 1.00 22.31 107 ILE B C 1
ATOM 2881 O O . ILE B 1 110 ? -5.827 -7.173 -23.071 1.00 20.75 107 ILE B O 1
ATOM 2886 N N . ARG B 1 111 ? -7.148 -5.588 -23.986 1.00 22.01 108 ARG B N 1
ATOM 2887 C CA . ARG B 1 111 ? -7.204 -6.293 -25.270 1.00 21.27 108 ARG B CA 1
ATOM 2888 C C . ARG B 1 111 ? -5.814 -6.501 -25.855 1.00 21.00 108 ARG B C 1
ATOM 2889 O O . ARG B 1 111 ? -5.503 -7.580 -26.374 1.00 19.01 108 ARG B O 1
ATOM 2897 N N . ARG B 1 112 ? -4.955 -5.482 -25.771 1.00 19.47 109 ARG B N 1
ATOM 2898 C CA . ARG B 1 112 ? -3.628 -5.583 -26.364 1.00 22.22 109 ARG B CA 1
ATOM 2899 C C . ARG B 1 112 ? -2.754 -6.652 -25.714 1.00 26.29 109 ARG B C 1
ATOM 2900 O O . ARG B 1 112 ? -1.765 -7.064 -26.327 1.00 21.68 109 ARG B O 1
ATOM 2908 N N . TYR B 1 113 ? -3.072 -7.114 -24.497 1.00 22.05 110 TYR B N 1
ATOM 2909 C CA . TYR B 1 113 ? -2.184 -8.055 -23.812 1.00 23.15 110 TYR B CA 1
ATOM 2910 C C . TYR B 1 113 ? -2.878 -9.349 -23.403 1.00 24.16 110 TYR B C 1
ATOM 2911 O O . TYR B 1 113 ? -2.390 -10.049 -22.515 1.00 23.88 110 TYR B O 1
ATOM 2920 N N . THR B 1 114 ? -3.987 -9.703 -24.043 1.00 23.94 111 THR B N 1
ATOM 2921 C CA . THR B 1 114 ? -4.710 -10.919 -23.707 1.00 25.28 111 THR B CA 1
ATOM 2922 C C . THR B 1 114 ? -5.074 -11.675 -24.977 1.00 26.11 111 THR B C 1
ATOM 2923 O O . THR B 1 114 ? -5.282 -11.077 -26.041 1.00 24.76 111 THR B O 1
ATOM 2927 N N . GLN B 1 115 ? -5.190 -13.000 -24.845 1.00 21.86 112 GLN B N 1
ATOM 2928 C CA . GLN B 1 115 ? -5.502 -13.861 -25.983 1.00 26.95 112 GLN B CA 1
ATOM 2929 C C . GLN B 1 115 ? -6.710 -14.751 -25.701 1.00 30.25 112 GLN B C 1
ATOM 2930 O O . GLN B 1 115 ? -6.802 -15.867 -26.222 1.00 31.16 112 GLN B O 1
ATOM 2936 N N . ILE B 1 116 ? -7.641 -14.274 -24.881 1.00 22.18 113 ILE B N 1
ATOM 2937 C CA . ILE B 1 116 ? -8.906 -14.967 -24.647 1.00 22.30 113 ILE B CA 1
ATOM 2938 C C . ILE B 1 116 ? -10.032 -13.956 -24.825 1.00 26.31 113 ILE B C 1
ATOM 2939 O O . ILE B 1 116 ? -9.790 -12.738 -24.825 1.00 25.29 113 ILE B O 1
ATOM 2944 N N . PRO B 1 117 ? -11.264 -14.425 -25.041 1.00 23.35 114 PRO B N 1
ATOM 2945 C CA . PRO B 1 117 ? -12.364 -13.493 -25.326 1.00 21.69 114 PRO B CA 1
ATOM 2946 C C . PRO B 1 117 ? -12.600 -12.526 -24.180 1.00 22.34 114 PRO B C 1
ATOM 2947 O O . PRO B 1 117 ? -12.442 -12.876 -23.012 1.00 20.72 114 PRO B O 1
ATOM 2951 N N . LEU B 1 118 ? -12.982 -11.299 -24.532 1.00 19.72 115 LEU B N 1
ATOM 2952 C CA . LEU B 1 118 ? -13.299 -10.253 -23.571 1.00 20.10 115 LEU B CA 1
ATOM 2953 C C . LEU B 1 118 ? -14.774 -9.895 -23.674 1.00 25.59 115 LEU B C 1
ATOM 2954 O O . LEU B 1 118 ? -15.279 -9.639 -24.772 1.00 20.39 115 LEU B O 1
ATOM 2959 N N . LEU B 1 119 ? -15.448 -9.856 -22.530 1.00 17.82 116 LEU B N 1
ATOM 2960 C CA . LEU B 1 119 ? -16.826 -9.384 -22.421 1.00 20.58 116 LEU B CA 1
ATOM 2961 C C . LEU B 1 119 ? -16.844 -7.918 -22.009 1.00 21.01 116 LEU B C 1
ATOM 2962 O O . LEU B 1 119 ? -16.217 -7.547 -21.008 1.00 23.17 116 LEU B O 1
ATOM 2967 N N . ARG B 1 120 ? -17.556 -7.081 -22.769 1.00 21.71 117 ARG B N 1
ATOM 2968 C CA . ARG B 1 120 ? -17.851 -5.731 -22.283 1.00 18.50 117 ARG B CA 1
ATOM 2969 C C . ARG B 1 120 ? -19.033 -5.823 -21.324 1.00 21.36 117 ARG B C 1
ATOM 2970 O O . ARG B 1 120 ? -20.160 -6.099 -21.746 1.00 22.15 117 ARG B O 1
ATOM 2978 N N . LYS B 1 121 ? -18.783 -5.582 -20.038 1.00 22.22 118 LYS B N 1
ATOM 2979 C CA . LYS B 1 121 ? -19.822 -5.644 -19.010 1.00 21.83 118 LYS B CA 1
ATOM 2980 C C . LYS B 1 121 ? -20.237 -4.210 -18.700 1.00 21.71 118 LYS B C 1
ATOM 2981 O O . LYS B 1 121 ? -19.466 -3.444 -18.116 1.00 23.19 118 LYS B O 1
ATOM 2987 N N . ASP B 1 122 ? -21.435 -3.841 -19.119 1.00 23.00 119 ASP B N 1
ATOM 2988 C CA . ASP B 1 122 ? -21.892 -2.459 -19.026 1.00 24.37 119 ASP B CA 1
ATOM 2989 C C . ASP B 1 122 ? -23.400 -2.494 -19.202 1.00 25.92 119 ASP B C 1
ATOM 2990 O O . ASP B 1 122 ? -24.011 -3.568 -19.228 1.00 26.61 119 ASP B O 1
ATOM 2995 N N . PHE B 1 123 ? -24.007 -1.327 -19.338 1.00 20.80 120 PHE B N 1
ATOM 2996 C CA . PHE B 1 123 ? -25.462 -1.242 -19.370 1.00 18.85 120 PHE B CA 1
ATOM 2997 C C . PHE B 1 123 ? -25.804 -0.708 -20.749 1.00 26.02 120 PHE B C 1
ATOM 2998 O O . PHE B 1 123 ? -25.824 0.505 -20.981 1.00 28.09 120 PHE B O 1
ATOM 3006 N N . ILE B 1 124 ? -26.024 -1.647 -21.671 1.00 22.29 121 ILE B N 1
ATOM 3007 C CA . ILE B 1 124 ? -26.041 -1.375 -23.104 1.00 21.24 121 ILE B CA 1
ATOM 3008 C C . ILE B 1 124 ? -27.481 -1.295 -23.585 1.00 25.32 121 ILE B C 1
ATOM 3009 O O . ILE B 1 124 ? -28.268 -2.230 -23.385 1.00 24.33 121 ILE B O 1
ATOM 3014 N N . PHE B 1 125 ? -27.821 -0.173 -24.233 1.00 23.70 122 PHE B N 1
ATOM 3015 C CA . PHE B 1 125 ? -29.160 0.054 -24.755 1.00 23.64 122 PHE B CA 1
ATOM 3016 C C . PHE B 1 125 ? -29.126 0.727 -26.125 1.00 27.28 122 PHE B C 1
ATOM 3017 O O . PHE B 1 125 ? -30.192 1.087 -26.646 1.00 21.15 122 PHE B O 1
ATOM 3025 N N . ASP B 1 126 ? -27.945 0.904 -26.727 1.00 22.98 123 ASP B N 1
ATOM 3026 C CA . ASP B 1 126 ? -27.816 1.697 -27.946 1.00 24.22 123 ASP B CA 1
ATOM 3027 C C . ASP B 1 126 ? -26.706 1.131 -28.823 1.00 22.13 123 ASP B C 1
ATOM 3028 O O . ASP B 1 126 ? -25.682 0.671 -28.312 1.00 23.40 123 ASP B O 1
ATOM 3033 N N . GLU B 1 127 ? -26.921 1.181 -30.145 1.00 20.28 124 GLU B N 1
ATOM 3034 C CA . GLU B 1 127 ? -25.946 0.666 -31.105 1.00 19.34 124 GLU B CA 1
ATOM 3035 C C . GLU B 1 127 ? -24.554 1.276 -30.914 1.00 22.76 124 GLU B C 1
ATOM 3036 O O . GLU B 1 127 ? -23.540 0.591 -31.082 1.00 21.47 124 GLU B O 1
ATOM 3042 N N . TYR B 1 128 ? -24.480 2.564 -30.578 1.00 18.32 125 TYR B N 1
ATOM 3043 C CA . TYR B 1 128 ? -23.175 3.205 -30.391 1.00 18.12 125 TYR B CA 1
ATOM 3044 C C . TYR B 1 128 ? -22.307 2.461 -29.373 1.00 19.71 125 TYR B C 1
ATOM 3045 O O . TYR B 1 128 ? -21.085 2.329 -29.552 1.00 17.72 125 TYR B O 1
ATOM 3054 N N . GLN B 1 129 ? -22.915 1.985 -28.281 1.00 19.48 126 GLN B N 1
ATOM 3055 C CA . GLN B 1 129 ? -22.142 1.289 -27.250 1.00 19.36 126 GLN B CA 1
ATOM 3056 C C . GLN B 1 129 ? -21.602 -0.045 -27.746 1.00 21.06 126 GLN B C 1
ATOM 3057 O O . GLN B 1 129 ? -20.558 -0.511 -27.273 1.00 16.95 126 GLN B O 1
ATOM 3063 N N . ILE B 1 130 ? -22.314 -0.677 -28.676 1.00 18.89 127 ILE B N 1
ATOM 3064 C CA . ILE B 1 130 ? -21.856 -1.927 -29.278 1.00 18.58 127 ILE B CA 1
ATOM 3065 C C . ILE B 1 130 ? -20.760 -1.666 -30.314 1.00 20.56 127 ILE B C 1
ATOM 3066 O O . ILE B 1 130 ? -19.797 -2.432 -30.423 1.00 19.58 127 ILE B O 1
ATOM 3071 N N . LEU B 1 131 ? -20.873 -0.590 -31.093 1.00 18.05 128 LEU B N 1
ATOM 3072 C CA . LEU B 1 131 ? -19.752 -0.209 -31.949 1.00 22.49 128 LEU B CA 1
ATOM 3073 C C . LEU B 1 131 ? -18.514 0.109 -31.117 1.00 17.43 128 LEU B C 1
ATOM 3074 O O . LEU B 1 131 ? -17.391 -0.276 -31.481 1.00 16.66 128 LEU B O 1
ATOM 3079 N N . GLU B 1 132 ? -18.693 0.822 -30.001 1.00 19.81 129 GLU B N 1
ATOM 3080 C CA . GLU B 1 132 ? -17.603 1.019 -29.038 1.00 21.42 129 GLU B CA 1
ATOM 3081 C C . GLU B 1 132 ? -16.967 -0.302 -28.632 1.00 20.98 129 GLU B C 1
ATOM 3082 O O . GLU B 1 132 ? -15.735 -0.434 -28.583 1.00 20.69 129 GLU B O 1
ATOM 3088 N N . ALA B 1 133 ? -17.804 -1.275 -28.262 1.00 19.01 130 ALA B N 1
ATOM 3089 C CA . ALA B 1 133 ? -17.280 -2.558 -27.812 1.00 17.02 130 ALA B CA 1
ATOM 3090 C C . ALA B 1 133 ? -16.425 -3.201 -28.899 1.00 18.38 130 ALA B C 1
ATOM 3091 O O . ALA B 1 133 ? -15.350 -3.741 -28.613 1.00 18.97 130 ALA B O 1
ATOM 3093 N N . LEU B 1 134 ? -16.867 -3.113 -30.162 1.00 18.23 131 LEU B N 1
ATOM 3094 C CA . LEU B 1 134 ? -16.073 -3.631 -31.281 1.00 16.18 131 LEU B CA 1
ATOM 3095 C C . LEU B 1 134 ? -14.707 -2.953 -31.371 1.00 24.26 131 LEU B C 1
ATOM 3096 O O . LEU B 1 134 ? -13.661 -3.619 -31.388 1.00 22.43 131 LEU B O 1
ATOM 3101 N N A VAL B 1 135 ? -14.720 -1.617 -31.450 0.50 23.01 132 VAL B N 1
ATOM 3102 N N B VAL B 1 135 ? -14.684 -1.623 -31.439 0.50 23.21 132 VAL B N 1
ATOM 3103 C CA A VAL B 1 135 ? -13.505 -0.829 -31.646 0.50 20.90 132 VAL B CA 1
ATOM 3104 C CA B VAL B 1 135 ? -13.403 -0.975 -31.710 0.50 20.50 132 VAL B CA 1
ATOM 3105 C C A VAL B 1 135 ? -12.542 -1.043 -30.488 0.50 22.18 132 VAL B C 1
ATOM 3106 C C B VAL B 1 135 ? -12.497 -0.984 -30.477 0.50 22.63 132 VAL B C 1
ATOM 3107 O O A VAL B 1 135 ? -11.335 -1.241 -30.679 0.50 23.60 132 VAL B O 1
ATOM 3108 O O B VAL B 1 135 ? -11.266 -0.989 -30.611 0.50 23.13 132 VAL B O 1
ATOM 3115 N N . TYR B 1 136 ? -13.062 -1.011 -29.269 1.00 16.40 133 TYR B N 1
ATOM 3116 C CA . TYR B 1 136 ? -12.225 -1.090 -28.073 1.00 17.24 133 TYR B CA 1
ATOM 3117 C C . TYR B 1 136 ? -11.764 -2.501 -27.745 1.00 31.34 133 TYR B C 1
ATOM 3118 O O . TYR B 1 136 ? -11.004 -2.664 -26.786 1.00 28.60 133 TYR B O 1
ATOM 3127 N N . GLY B 1 137 ? -12.206 -3.521 -28.478 1.00 23.39 134 GLY B N 1
ATOM 3128 C CA . GLY B 1 137 ? -11.629 -4.843 -28.336 1.00 18.58 134 GLY B CA 1
ATOM 3129 C C . GLY B 1 137 ? -12.486 -5.907 -27.672 1.00 23.64 134 GLY B C 1
ATOM 3130 O O . GLY B 1 137 ? -11.972 -6.999 -27.396 1.00 23.40 134 GLY B O 1
ATOM 3131 N N . ALA B 1 138 ? -13.769 -5.656 -27.425 1.00 17.63 135 ALA B N 1
ATOM 3132 C CA . ALA B 1 138 ? -14.600 -6.718 -26.873 1.00 21.07 135 ALA B CA 1
ATOM 3133 C C . ALA B 1 138 ? -14.913 -7.765 -27.938 1.00 25.01 135 ALA B C 1
ATOM 3134 O O . ALA B 1 138 ? -14.961 -7.478 -29.143 1.00 23.42 135 ALA B O 1
ATOM 3136 N N . ASP B 1 139 ? -15.103 -9.004 -27.485 1.00 21.68 136 ASP B N 1
ATOM 3137 C CA . ASP B 1 139 ? -15.559 -10.067 -28.372 1.00 24.06 136 ASP B CA 1
ATOM 3138 C C . ASP B 1 139 ? -17.025 -10.403 -28.169 1.00 24.33 136 ASP B C 1
ATOM 3139 O O . ASP B 1 139 ? -17.627 -11.024 -29.050 1.00 22.20 136 ASP B O 1
ATOM 3144 N N . PHE B 1 140 ? -17.594 -10.050 -27.016 1.00 20.18 137 PHE B N 1
ATOM 3145 C CA . PHE B 1 140 ? -19.036 -10.131 -26.835 1.00 24.07 137 PHE B CA 1
ATOM 3146 C C . PHE B 1 140 ? -19.466 -9.056 -25.845 1.00 21.17 137 PHE B C 1
ATOM 3147 O O . PHE B 1 140 ? -18.640 -8.417 -25.180 1.00 22.88 137 PHE B O 1
ATOM 3155 N N . VAL B 1 141 ? -20.772 -8.799 -25.826 1.00 23.09 138 VAL B N 1
ATOM 3156 C CA . VAL B 1 141 ? -21.345 -7.703 -25.059 1.00 21.77 138 VAL B CA 1
ATOM 3157 C C . VAL B 1 141 ? -22.470 -8.224 -24.183 1.00 25.77 138 VAL B C 1
ATOM 3158 O O . VAL B 1 141 ? -23.174 -9.181 -24.520 1.00 20.22 138 VAL B O 1
ATOM 3162 N N . LEU B 1 142 ? -22.637 -7.568 -23.050 1.00 21.32 139 LEU B N 1
ATOM 3163 C CA . LEU B 1 142 ? -23.702 -7.888 -22.112 1.00 24.52 139 LEU B CA 1
ATOM 3164 C C . LEU B 1 142 ? -24.979 -7.164 -22.521 1.00 25.41 139 LEU B C 1
ATOM 3165 O O . LEU B 1 142 ? -24.966 -5.942 -22.701 1.00 24.65 139 LEU B O 1
ATOM 3170 N N . LEU B 1 143 ? -26.077 -7.916 -22.666 1.00 19.63 140 LEU B N 1
ATOM 3171 C CA . LEU B 1 143 ? -27.412 -7.360 -22.848 1.00 21.03 140 LEU B CA 1
ATOM 3172 C C . LEU B 1 143 ? -28.293 -7.829 -21.699 1.00 25.45 140 LEU B C 1
ATOM 3173 O O . LEU B 1 143 ? -28.376 -9.032 -21.432 1.00 27.14 140 LEU B O 1
ATOM 3178 N N . ILE B 1 144 ? -28.947 -6.885 -21.024 1.00 21.27 141 ILE B N 1
ATOM 3179 C CA . ILE B 1 144 ? -29.759 -7.174 -19.846 1.00 21.77 141 ILE B CA 1
ATOM 3180 C C . ILE B 1 144 ? -31.222 -7.189 -20.262 1.00 23.02 141 ILE B C 1
ATOM 3181 O O . ILE B 1 144 ? -31.822 -6.136 -20.496 1.00 24.73 141 ILE B O 1
ATOM 3186 N N . ALA B 1 145 ? -31.814 -8.384 -20.315 1.00 21.87 142 ALA B N 1
ATOM 3187 C CA . ALA B 1 145 ? -33.175 -8.504 -20.827 1.00 28.12 142 ALA B CA 1
ATOM 3188 C C . ALA B 1 145 ? -34.174 -7.735 -19.972 1.00 29.58 142 ALA B C 1
ATOM 3189 O O . ALA B 1 145 ? -35.156 -7.200 -20.499 1.00 26.42 142 ALA B O 1
ATOM 3191 N N . LYS B 1 146 ? -33.944 -7.660 -18.658 1.00 29.76 143 LYS B N 1
ATOM 3192 C CA . LYS B 1 146 ? -34.864 -6.920 -17.799 1.00 30.41 143 LYS B CA 1
ATOM 3193 C C . LYS B 1 146 ? -34.913 -5.443 -18.179 1.00 35.09 143 LYS B C 1
ATOM 3194 O O . LYS B 1 146 ? -35.942 -4.789 -17.993 1.00 37.75 143 LYS B O 1
ATOM 3197 N N . MET B 1 147 ? -33.825 -4.914 -18.737 1.00 30.74 144 MET B N 1
ATOM 3198 C CA . MET B 1 147 ? -33.681 -3.497 -19.047 1.00 32.10 144 MET B CA 1
ATOM 3199 C C . MET B 1 147 ? -34.188 -3.137 -20.445 1.00 36.70 144 MET B C 1
ATOM 3200 O O . MET B 1 147 ? -34.268 -1.947 -20.771 1.00 32.56 144 MET B O 1
ATOM 3205 N N . LEU B 1 148 ? -34.552 -4.121 -21.270 1.00 29.93 145 LEU B N 1
ATOM 3206 C CA . LEU B 1 148 ? -34.823 -3.888 -22.685 1.00 25.19 145 LEU B CA 1
ATOM 3207 C C . LEU B 1 148 ? -36.156 -4.504 -23.076 1.00 27.61 145 LEU B C 1
ATOM 3208 O O . LEU B 1 148 ? -36.522 -5.571 -22.578 1.00 31.45 145 LEU B O 1
ATOM 3213 N N . SER B 1 149 ? -36.872 -3.838 -23.980 1.00 30.43 146 SER B N 1
ATOM 3214 C CA . SER B 1 149 ? -38.050 -4.450 -24.572 1.00 29.62 146 SER B CA 1
ATOM 3215 C C . SER B 1 149 ? -37.634 -5.621 -25.462 1.00 29.91 146 SER B C 1
ATOM 3216 O O . SER B 1 149 ? -36.482 -5.731 -25.894 1.00 26.51 146 SER B O 1
ATOM 3219 N N . MET B 1 150 ? -38.597 -6.503 -25.738 1.00 31.01 147 MET B N 1
ATOM 3220 C CA . MET B 1 150 ? -38.323 -7.653 -26.597 1.00 35.39 147 MET B CA 1
ATOM 3221 C C . MET B 1 150 ? -37.767 -7.222 -27.956 1.00 29.80 147 MET B C 1
ATOM 3222 O O . MET B 1 150 ? -36.759 -7.763 -28.427 1.00 28.55 147 MET B O 1
ATOM 3227 N N . LYS B 1 151 ? -38.410 -6.246 -28.602 1.00 28.30 148 LYS B N 1
ATOM 3228 C CA . LYS B 1 151 ? -37.910 -5.768 -29.892 1.00 31.83 148 LYS B CA 1
ATOM 3229 C C . LYS B 1 151 ? -36.532 -5.134 -29.758 1.00 30.76 148 LYS B C 1
ATOM 3230 O O . LYS B 1 151 ? -35.656 -5.343 -30.607 1.00 29.92 148 LYS B O 1
ATOM 3236 N N . GLU B 1 152 ? -36.311 -4.353 -28.701 1.00 29.21 149 GLU B N 1
ATOM 3237 C CA . GLU B 1 152 ? -35.024 -3.663 -28.583 1.00 30.89 149 GLU B CA 1
ATOM 3238 C C . GLU B 1 152 ? -33.889 -4.645 -28.310 1.00 25.50 149 GLU B C 1
ATOM 3239 O O . GLU B 1 152 ? -32.767 -4.466 -28.808 1.00 24.20 149 GLU B O 1
ATOM 3245 N N . LEU B 1 153 ? -34.151 -5.678 -27.510 1.00 27.45 150 LEU B N 1
ATOM 3246 C CA . LEU B 1 153 ? -33.136 -6.697 -27.260 1.00 22.05 150 LEU B CA 1
ATOM 3247 C C . LEU B 1 153 ? -32.736 -7.403 -28.550 1.00 23.03 150 LEU B C 1
ATOM 3248 O O . LEU B 1 153 ? -31.545 -7.616 -28.801 1.00 21.84 150 LEU B O 1
ATOM 3253 N N . LYS B 1 154 ? -33.718 -7.777 -29.379 1.00 26.87 151 LYS B N 1
ATOM 3254 C CA . LYS B 1 154 ? -33.399 -8.420 -30.650 1.00 26.09 151 LYS B CA 1
ATOM 3255 C C . LYS B 1 154 ? -32.650 -7.472 -31.579 1.00 28.82 151 LYS B C 1
ATOM 3256 O O . LYS B 1 154 ? -31.680 -7.874 -32.239 1.00 28.05 151 LYS B O 1
ATOM 3262 N N . LYS B 1 155 ? -33.067 -6.206 -31.628 1.00 25.05 152 LYS B N 1
ATOM 3263 C CA . LYS B 1 155 ? -32.356 -5.225 -32.443 1.00 25.57 152 LYS B CA 1
ATOM 3264 C C . LYS B 1 155 ? -30.887 -5.114 -32.039 1.00 26.27 152 LYS B C 1
ATOM 3265 O O . LYS B 1 155 ? -29.994 -5.065 -32.897 1.00 24.02 152 LYS B O 1
ATOM 3271 N N . LEU B 1 156 ? -30.611 -5.032 -30.737 1.00 21.89 153 LEU B N 1
ATOM 3272 C CA . LEU B 1 156 ? -29.224 -4.846 -30.316 1.00 20.54 153 LEU B CA 1
ATOM 3273 C C . LEU B 1 156 ? -28.424 -6.130 -30.481 1.00 20.07 153 LEU B C 1
ATOM 3274 O O . LEU B 1 156 ? -27.233 -6.089 -30.813 1.00 22.24 153 LEU B O 1
ATOM 3279 N N . LEU B 1 157 ? -29.051 -7.281 -30.241 1.00 20.79 154 LEU B N 1
ATOM 3280 C CA . LEU B 1 157 ? -28.355 -8.543 -30.462 1.00 26.94 154 LEU B CA 1
ATOM 3281 C C . LEU B 1 157 ? -27.989 -8.709 -31.934 1.00 24.86 154 LEU B C 1
ATOM 3282 O O . LEU B 1 157 ? -26.881 -9.156 -32.265 1.00 24.15 154 LEU B O 1
ATOM 3287 N N . GLU B 1 158 ? -28.906 -8.346 -32.833 1.00 24.26 155 GLU B N 1
ATOM 3288 C CA . GLU B 1 158 ? -28.619 -8.451 -34.260 1.00 22.20 155 GLU B CA 1
ATOM 3289 C C . GLU B 1 158 ? -27.507 -7.493 -34.673 1.00 24.19 155 GLU B C 1
ATOM 3290 O O . GLU B 1 158 ? -26.632 -7.852 -35.476 1.00 26.06 155 GLU B O 1
ATOM 3296 N N . PHE B 1 159 ? -27.542 -6.264 -34.162 1.00 19.31 156 PHE B N 1
ATOM 3297 C CA . PHE B 1 159 ? -26.472 -5.322 -34.454 1.00 21.24 156 PHE B CA 1
ATOM 3298 C C . PHE B 1 159 ? -25.122 -5.845 -33.976 1.00 24.26 156 PHE B C 1
ATOM 3299 O O . PHE B 1 159 ? -24.118 -5.738 -34.694 1.00 21.12 156 PHE B O 1
ATOM 3307 N N . ALA B 1 160 ? -25.067 -6.403 -32.764 1.00 22.32 157 ALA B N 1
ATOM 3308 C CA . ALA B 1 160 ? -23.823 -7.009 -32.300 1.00 22.24 157 ALA B CA 1
ATOM 3309 C C . ALA B 1 160 ? -23.390 -8.116 -33.251 1.00 22.38 157 ALA B C 1
ATOM 3310 O O . ALA B 1 160 ? -22.219 -8.193 -33.651 1.00 24.17 157 ALA B O 1
ATOM 3312 N N . ARG B 1 161 ? -24.332 -8.976 -33.638 1.00 16.61 158 ARG B N 1
ATOM 3313 C CA . ARG B 1 161 ? -24.003 -10.068 -34.543 1.00 21.27 158 ARG B CA 1
ATOM 3314 C C . ARG B 1 161 ? -23.472 -9.537 -35.874 1.00 24.99 158 ARG B C 1
ATOM 3315 O O . ARG B 1 161 ? -22.520 -10.092 -36.440 1.00 20.82 158 ARG B O 1
ATOM 3323 N N . HIS B 1 162 ? -24.063 -8.452 -36.377 1.00 19.56 159 HIS B N 1
ATOM 3324 C CA . HIS B 1 162 ? -23.628 -7.865 -37.640 1.00 26.01 159 HIS B CA 1
ATOM 3325 C C . HIS B 1 162 ? -22.290 -7.131 -37.537 1.00 20.98 159 HIS B C 1
ATOM 3326 O O . HIS B 1 162 ? -21.748 -6.736 -38.579 1.00 22.62 159 HIS B O 1
ATOM 3333 N N . LEU B 1 163 ? -21.761 -6.920 -36.327 1.00 19.66 160 LEU B N 1
ATOM 3334 C CA . LEU B 1 163 ? -20.390 -6.454 -36.130 1.00 22.90 160 LEU B CA 1
ATOM 3335 C C . LEU B 1 163 ? -19.439 -7.598 -35.837 1.00 26.75 160 LEU B C 1
ATOM 3336 O O . LEU B 1 163 ? -18.240 -7.369 -35.651 1.00 27.47 160 LEU B O 1
ATOM 3341 N N . GLY B 1 164 ? -19.953 -8.816 -35.767 1.00 21.73 161 GLY B N 1
ATOM 3342 C CA . GLY B 1 164 ? -19.131 -9.947 -35.424 1.00 23.73 161 GLY B CA 1
ATOM 3343 C C . GLY B 1 164 ? -18.974 -10.175 -33.944 1.00 23.56 161 GLY B C 1
ATOM 3344 O O . GLY B 1 164 ? -18.061 -10.900 -33.538 1.00 23.19 161 GLY B O 1
ATOM 3345 N N . LEU B 1 165 ? -19.825 -9.572 -33.117 1.00 20.26 162 LEU B N 1
ATOM 3346 C CA . LEU B 1 165 ? -19.764 -9.758 -31.671 1.00 18.99 162 LEU B CA 1
ATOM 3347 C C . LEU B 1 165 ? -20.871 -10.699 -31.216 1.00 23.16 162 LEU B C 1
ATOM 3348 O O . LEU B 1 165 ? -21.995 -10.628 -31.709 1.00 23.32 162 LEU B O 1
ATOM 3353 N N . GLU B 1 166 ? -20.552 -11.581 -30.276 1.00 22.70 163 GLU B N 1
ATOM 3354 C CA . GLU B 1 166 ? -21.601 -12.343 -29.615 1.00 22.27 163 GLU B CA 1
ATOM 3355 C C . GLU B 1 166 ? -22.259 -11.489 -28.528 1.00 25.42 163 GLU B C 1
ATOM 3356 O O . GLU B 1 166 ? -21.850 -10.357 -28.250 1.00 21.91 163 GLU B O 1
ATOM 3362 N N . ALA B 1 167 ? -23.293 -12.032 -27.890 1.00 27.83 164 ALA B N 1
ATOM 3363 C CA . ALA B 1 167 ? -23.960 -11.328 -26.801 1.00 29.29 164 ALA B CA 1
ATOM 3364 C C . ALA B 1 167 ? -24.298 -12.292 -25.677 1.00 27.75 164 ALA B C 1
ATOM 3365 O O . ALA B 1 167 ? -24.861 -13.362 -25.925 1.00 25.51 164 ALA B O 1
ATOM 3367 N N A LEU B 1 168 ? -23.948 -11.916 -24.446 0.50 23.90 165 LEU B N 1
ATOM 3368 N N B LEU B 1 168 ? -23.941 -11.907 -24.457 0.50 23.90 165 LEU B N 1
ATOM 3369 C CA A LEU B 1 168 ? -24.393 -12.630 -23.252 0.50 23.39 165 LEU B CA 1
ATOM 3370 C CA B LEU B 1 168 ? -24.385 -12.591 -23.250 0.50 23.43 165 LEU B CA 1
ATOM 3371 C C A LEU B 1 168 ? -25.677 -11.968 -22.770 0.50 24.99 165 LEU B C 1
ATOM 3372 C C B LEU B 1 168 ? -25.691 -11.931 -22.823 0.50 25.26 165 LEU B C 1
ATOM 3373 O O A LEU B 1 168 ? -25.651 -10.849 -22.248 0.50 26.18 165 LEU B O 1
ATOM 3374 O O B LEU B 1 168 ? -25.692 -10.778 -22.381 0.50 26.50 165 LEU B O 1
ATOM 3383 N N . VAL B 1 169 ? -26.801 -12.644 -22.974 1.00 24.68 166 VAL B N 1
ATOM 3384 C CA . VAL B 1 169 ? -28.109 -12.109 -22.621 1.00 23.47 166 VAL B CA 1
ATOM 3385 C C . VAL B 1 169 ? -28.424 -12.585 -21.216 1.00 27.55 166 VAL B C 1
ATOM 3386 O O . VAL B 1 169 ? -28.644 -13.780 -20.989 1.00 25.77 166 VAL B O 1
ATOM 3390 N N . GLU B 1 170 ? -28.439 -11.636 -20.284 1.00 23.60 167 GLU B N 1
ATOM 3391 C CA . GLU B 1 170 ? -28.656 -11.914 -18.873 1.00 28.81 167 GLU B CA 1
ATOM 3392 C C . GLU B 1 170 ? -30.148 -12.003 -18.574 1.00 29.86 167 GLU B C 1
ATOM 3393 O O . GLU B 1 170 ? -30.921 -11.126 -18.978 1.00 28.19 167 GLU B O 1
ATOM 3399 N N . ILE B 1 171 ? -30.558 -13.063 -17.864 1.00 25.59 168 ILE B N 1
ATOM 3400 C CA . ILE B 1 171 ? -31.956 -13.267 -17.512 1.00 31.18 168 ILE B CA 1
ATOM 3401 C C . ILE B 1 171 ? -32.073 -13.514 -16.010 1.00 35.55 168 ILE B C 1
ATOM 3402 O O . ILE B 1 171 ? -31.147 -14.013 -15.363 1.00 28.29 168 ILE B O 1
ATOM 3407 N N . HIS B 1 172 ? -33.222 -13.146 -15.451 1.00 31.61 169 HIS B N 1
ATOM 3408 C CA . HIS B 1 172 ? -33.518 -13.421 -14.046 1.00 30.46 169 HIS B CA 1
ATOM 3409 C C . HIS B 1 172 ? -34.854 -14.118 -13.854 1.00 31.95 169 HIS B C 1
ATOM 3410 O O . HIS B 1 172 ? -35.118 -14.604 -12.751 1.00 35.81 169 HIS B O 1
ATOM 3417 N N . ASP B 1 173 ? -35.686 -14.218 -14.889 1.00 34.82 170 ASP B N 1
ATOM 3418 C CA . ASP B 1 173 ? -36.998 -14.843 -14.759 1.00 35.22 170 ASP B CA 1
ATOM 3419 C C . ASP B 1 173 ? -37.439 -15.340 -16.133 1.00 36.01 170 ASP B C 1
ATOM 3420 O O . ASP B 1 173 ? -36.721 -15.194 -17.130 1.00 35.44 170 ASP B O 1
ATOM 3425 N N . LYS B 1 174 ? -38.643 -15.919 -16.183 1.00 33.91 171 LYS B N 1
ATOM 3426 C CA . LYS B 1 174 ? -39.129 -16.478 -17.442 1.00 34.43 171 LYS B CA 1
ATOM 3427 C C . LYS B 1 174 ? -39.456 -15.393 -18.461 1.00 36.97 171 LYS B C 1
ATOM 3428 O O . LYS B 1 174 ? -39.316 -15.626 -19.667 1.00 36.64 171 LYS B O 1
ATOM 3431 N N A GLU B 1 175 ? -39.894 -14.209 -18.021 0.50 36.81 172 GLU B N 1
ATOM 3432 N N B GLU B 1 175 ? -39.896 -14.218 -17.998 0.50 36.63 172 GLU B N 1
ATOM 3433 C CA A GLU B 1 175 ? -40.108 -13.136 -18.990 0.50 38.30 172 GLU B CA 1
ATOM 3434 C CA B GLU B 1 175 ? -40.115 -13.089 -18.901 0.50 38.49 172 GLU B CA 1
ATOM 3435 C C A GLU B 1 175 ? -38.797 -12.719 -19.641 0.50 37.85 172 GLU B C 1
ATOM 3436 C C B GLU B 1 175 ? -38.824 -12.688 -19.603 0.50 37.83 172 GLU B C 1
ATOM 3437 O O A GLU B 1 175 ? -38.745 -12.486 -20.857 0.50 33.18 172 GLU B O 1
ATOM 3438 O O B GLU B 1 175 ? -38.815 -12.435 -20.816 0.50 33.50 172 GLU B O 1
ATOM 3449 N N . ASP B 1 176 ? -37.726 -12.613 -18.847 1.00 32.14 173 ASP B N 1
ATOM 3450 C CA . ASP B 1 176 ? -36.413 -12.350 -19.425 1.00 30.34 173 ASP B CA 1
ATOM 3451 C C . ASP B 1 176 ? -36.055 -13.409 -20.457 1.00 29.80 173 ASP B C 1
ATOM 3452 O O . ASP B 1 176 ? -35.582 -13.092 -21.555 1.00 25.81 173 ASP B O 1
ATOM 3457 N N . LEU B 1 177 ? -36.269 -14.682 -20.110 1.00 30.45 174 LEU B N 1
ATOM 3458 C CA . LEU B 1 177 ? -35.968 -15.770 -21.035 1.00 34.36 174 LEU B CA 1
ATOM 3459 C C . LEU B 1 177 ? -36.772 -15.648 -22.326 1.00 31.99 174 LEU B C 1
ATOM 3460 O O . LEU B 1 177 ? -36.253 -15.926 -23.412 1.00 30.41 174 LEU B O 1
ATOM 3465 N N . SER B 1 178 ? -38.047 -15.261 -22.226 1.00 30.88 175 SER B N 1
ATOM 3466 C CA . SER B 1 178 ? -38.865 -15.150 -23.429 1.00 32.44 175 SER B CA 1
ATOM 3467 C C . SER B 1 178 ? -38.319 -14.070 -24.352 1.00 34.61 175 SER B C 1
ATOM 3468 O O . SER B 1 178 ? -38.340 -14.221 -25.580 1.00 32.45 175 SER B O 1
ATOM 3471 N N . LYS B 1 179 ? -37.808 -12.980 -23.779 1.00 28.79 176 LYS B N 1
ATOM 3472 C CA . LYS B 1 179 ? -37.140 -11.979 -24.598 1.00 27.85 176 LYS B CA 1
ATOM 3473 C C . LYS B 1 179 ? -35.897 -12.569 -25.252 1.00 30.78 176 LYS B C 1
ATOM 3474 O O . LYS B 1 179 ? -35.647 -12.354 -26.444 1.00 29.13 176 LYS B O 1
ATOM 3480 N N . ALA B 1 180 ? -35.094 -13.306 -24.478 1.00 27.36 177 ALA B N 1
ATOM 3481 C CA . ALA B 1 180 ? -33.863 -13.880 -25.023 1.00 29.50 177 ALA B CA 1
ATOM 3482 C C . ALA B 1 180 ? -34.159 -14.843 -26.168 1.00 32.10 177 ALA B C 1
ATOM 3483 O O . ALA B 1 180 ? -33.399 -14.920 -27.143 1.00 31.22 177 ALA B O 1
ATOM 3485 N N . ILE B 1 181 ? -35.254 -15.593 -26.058 1.00 32.19 178 ILE B N 1
ATOM 3486 C CA . ILE B 1 181 ? -35.611 -16.550 -27.098 1.00 37.32 178 ILE B CA 1
ATOM 3487 C C . ILE B 1 181 ? -36.053 -15.819 -28.359 1.00 30.03 178 ILE B C 1
ATOM 3488 O O . ILE B 1 181 ? -35.629 -16.157 -29.468 1.00 37.11 178 ILE B O 1
ATOM 3493 N N . PHE B 1 182 ? -36.918 -14.811 -28.209 1.00 35.47 179 PHE B N 1
ATOM 3494 C CA . PHE B 1 182 ? -37.354 -14.036 -29.369 1.00 33.63 179 PHE B CA 1
ATOM 3495 C C . PHE B 1 182 ? -36.172 -13.399 -30.084 1.00 32.31 179 PHE B C 1
ATOM 3496 O O . PHE B 1 182 ? -36.131 -13.349 -31.319 1.00 32.09 179 PHE B O 1
ATOM 3504 N N . ALA B 1 183 ? -35.205 -12.899 -29.324 1.00 31.95 180 ALA B N 1
ATOM 3505 C CA . ALA B 1 183 ? -34.030 -12.265 -29.893 1.00 30.13 180 ALA B CA 1
ATOM 3506 C C . ALA B 1 183 ? -33.045 -13.257 -30.500 1.00 35.65 180 ALA B C 1
ATOM 3507 O O . ALA B 1 183 ? -32.115 -12.830 -31.190 1.00 37.80 180 ALA B O 1
ATOM 3509 N N . GLY B 1 184 ? -33.210 -14.552 -30.248 1.00 34.20 181 GLY B N 1
ATOM 3510 C CA . GLY B 1 184 ? -32.320 -15.545 -30.815 1.00 35.56 181 GLY B CA 1
ATOM 3511 C C . GLY B 1 184 ? -30.996 -15.702 -30.107 1.00 34.60 181 GLY B C 1
ATOM 3512 O O . GLY B 1 184 ? -30.018 -16.115 -30.733 1.00 34.10 181 GLY B O 1
ATOM 3513 N N . ALA B 1 185 ? -30.930 -15.379 -28.816 1.00 29.18 182 ALA B N 1
ATOM 3514 C CA . ALA B 1 185 ? -29.672 -15.484 -28.085 1.00 31.20 182 ALA B CA 1
ATOM 3515 C C . ALA B 1 185 ? -29.210 -16.934 -28.022 1.00 31.58 182 ALA B C 1
ATOM 3516 O O . ALA B 1 185 ? -30.018 -17.849 -27.861 1.00 34.67 182 ALA B O 1
ATOM 3518 N N . ASP B 1 186 ? -27.898 -17.154 -28.146 1.00 30.08 183 ASP B N 1
ATOM 3519 C CA . ASP B 1 186 ? -27.369 -18.491 -27.909 1.00 36.24 183 ASP B CA 1
ATOM 3520 C C . ASP B 1 186 ? -26.381 -18.550 -26.754 1.00 29.59 183 ASP B C 1
ATOM 3521 O O . ASP B 1 186 ? -25.893 -19.643 -26.439 1.00 26.14 183 ASP B O 1
ATOM 3526 N N . ILE B 1 187 ? -26.079 -17.417 -26.118 1.00 24.12 184 ILE B N 1
ATOM 3527 C CA . ILE B 1 187 ? -25.411 -17.375 -24.825 1.00 24.75 184 ILE B CA 1
ATOM 3528 C C . ILE B 1 187 ? -26.355 -16.711 -23.839 1.00 28.85 184 ILE B C 1
ATOM 3529 O O . ILE B 1 187 ? -26.683 -15.527 -23.985 1.00 26.35 184 ILE B O 1
ATOM 3534 N N . ILE B 1 188 ? -26.779 -17.467 -22.833 1.00 23.45 185 ILE B N 1
ATOM 3535 C CA . ILE B 1 188 ? -27.786 -17.016 -21.886 1.00 24.65 185 ILE B CA 1
ATOM 3536 C C . ILE B 1 188 ? -27.196 -17.079 -20.488 1.00 27.11 185 ILE B C 1
ATOM 3537 O O . ILE B 1 188 ? -26.699 -18.130 -20.060 1.00 30.33 185 ILE B O 1
ATOM 3542 N N . GLY B 1 189 ? -27.243 -15.955 -19.782 1.00 23.96 186 GLY B N 1
ATOM 3543 C CA . GLY B 1 189 ? -26.708 -15.856 -18.440 1.00 23.33 186 GLY B CA 1
ATOM 3544 C C . GLY B 1 189 ? -27.842 -15.797 -17.432 1.00 30.85 186 GLY B C 1
ATOM 3545 O O . GLY B 1 189 ? -28.722 -14.940 -17.524 1.00 35.51 186 GLY B O 1
ATOM 3546 N N . ILE B 1 190 ? -27.802 -16.719 -16.476 1.00 25.03 187 ILE B N 1
ATOM 3547 C CA . ILE B 1 190 ? -28.758 -16.736 -15.376 1.00 23.61 187 ILE B CA 1
ATOM 3548 C C . ILE B 1 190 ? -28.110 -15.984 -14.224 1.00 32.14 187 ILE B C 1
ATOM 3549 O O . ILE B 1 190 ? -27.099 -16.430 -13.680 1.00 35.27 187 ILE B O 1
ATOM 3554 N N . ASN B 1 191 ? -28.671 -14.828 -13.870 1.00 32.31 188 ASN B N 1
ATOM 3555 C CA . ASN B 1 191 ? -28.125 -13.985 -12.815 1.00 30.17 188 ASN B CA 1
ATOM 3556 C C . ASN B 1 191 ? -28.892 -14.251 -11.523 1.00 32.32 188 ASN B C 1
ATOM 3557 O O . ASN B 1 191 ? -30.086 -13.945 -11.426 1.00 35.12 188 ASN B O 1
ATOM 3562 N N . HIS B 1 192 ? -28.203 -14.804 -10.523 1.00 27.83 189 HIS B N 1
ATOM 3563 C CA . HIS B 1 192 ? -28.855 -15.029 -9.235 1.00 32.08 189 HIS B CA 1
ATOM 3564 C C . HIS B 1 192 ? -29.286 -13.725 -8.572 1.00 34.19 189 HIS B C 1
ATOM 3565 O O . HIS B 1 192 ? -30.217 -13.732 -7.761 1.00 35.04 189 HIS B O 1
ATOM 3572 N N . ARG B 1 193 ? -28.650 -12.607 -8.909 1.00 38.09 190 ARG B N 1
ATOM 3573 C CA . ARG B 1 193 ? -28.911 -11.333 -8.250 1.00 41.92 190 ARG B CA 1
ATOM 3574 C C . ARG B 1 193 ? -30.021 -10.566 -8.962 1.00 40.31 190 ARG B C 1
ATOM 3575 O O . ARG B 1 193 ? -30.002 -10.418 -10.190 1.00 38.63 190 ARG B O 1
ATOM 3583 N N . ASN B 1 194 ? -30.975 -10.067 -8.181 1.00 40.15 191 ASN B N 1
ATOM 3584 C CA . ASN B 1 194 ? -32.031 -9.190 -8.681 1.00 40.97 191 ASN B CA 1
ATOM 3585 C C . ASN B 1 194 ? -31.450 -7.788 -8.845 1.00 39.93 191 ASN B C 1
ATOM 3586 O O . ASN B 1 194 ? -31.089 -7.145 -7.855 1.00 40.88 191 ASN B O 1
ATOM 3591 N N . LEU B 1 195 ? -31.352 -7.304 -10.085 1.00 36.51 192 LEU B N 1
ATOM 3592 C CA . LEU B 1 195 ? -30.622 -6.062 -10.330 1.00 38.90 192 LEU B CA 1
ATOM 3593 C C . LEU B 1 195 ? -31.377 -4.817 -9.873 1.00 46.49 192 LEU B C 1
ATOM 3594 O O . LEU B 1 195 ? -30.799 -3.726 -9.890 1.00 45.99 192 LEU B O 1
ATOM 3599 N N . GLU B 1 196 ? -32.636 -4.943 -9.449 1.00 46.78 193 GLU B N 1
ATOM 3600 C CA . GLU B 1 196 ? -33.347 -3.777 -8.941 1.00 52.94 193 GLU B CA 1
ATOM 3601 C C . GLU B 1 196 ? -33.179 -3.599 -7.433 1.00 51.24 193 GLU B C 1
ATOM 3602 O O . GLU B 1 196 ? -32.955 -2.475 -6.971 1.00 53.85 193 GLU B O 1
ATOM 3608 N N . ASP B 1 197 ? -33.272 -4.671 -6.647 1.00 45.68 194 ASP B N 1
ATOM 3609 C CA . ASP B 1 197 ? -33.099 -4.561 -5.201 1.00 58.37 194 ASP B CA 1
ATOM 3610 C C . ASP B 1 197 ? -31.875 -5.306 -4.686 1.00 56.21 194 ASP B C 1
ATOM 3611 O O . ASP B 1 197 ? -31.634 -5.312 -3.475 1.00 53.09 194 ASP B O 1
ATOM 3616 N N . PHE B 1 198 ? -31.109 -5.940 -5.571 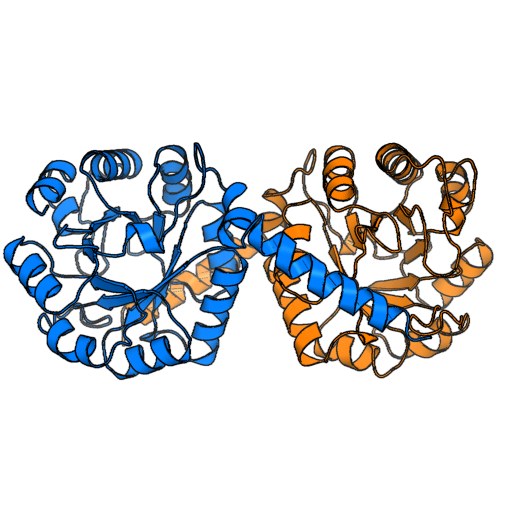1.00 52.09 195 PHE B N 1
ATOM 3617 C CA . PHE B 1 198 ? -29.858 -6.622 -5.241 1.00 59.49 195 PHE B CA 1
ATOM 3618 C C . PHE B 1 198 ? -30.048 -7.763 -4.244 1.00 55.77 195 PHE B C 1
ATOM 3619 O O . PHE B 1 198 ? -29.090 -8.188 -3.591 1.00 56.52 195 PHE B O 1
ATOM 3627 N N . THR B 1 199 ? -31.266 -8.299 -4.155 1.00 51.86 196 THR B N 1
ATOM 3628 C CA . THR B 1 199 ? -31.489 -9.571 -3.485 1.00 49.07 196 THR B CA 1
ATOM 3629 C C . THR B 1 199 ? -30.957 -10.721 -4.346 1.00 47.11 196 THR B C 1
ATOM 3630 O O . THR B 1 199 ? -30.583 -10.547 -5.511 1.00 43.12 196 THR B O 1
ATOM 3634 N N . MET B 1 200 ? -30.962 -11.920 -3.764 1.00 42.23 197 MET B N 1
ATOM 3635 C CA . MET B 1 200 ? -30.211 -13.061 -4.280 1.00 46.14 197 MET B CA 1
ATOM 3636 C C . MET B 1 200 ? -31.083 -14.308 -4.262 1.00 43.94 197 MET B C 1
ATOM 3637 O O . MET B 1 200 ? -31.644 -14.645 -3.219 1.00 46.42 197 MET B O 1
ATOM 3642 N N . ASP B 1 201 ? -31.186 -15.007 -5.396 1.00 40.05 198 ASP B N 1
ATOM 3643 C CA . ASP B 1 201 ? -31.910 -16.282 -5.467 1.00 41.44 198 ASP B CA 1
ATOM 3644 C C . ASP B 1 201 ? -30.954 -17.354 -5.985 1.00 40.42 198 ASP B C 1
ATOM 3645 O O . ASP B 1 201 ? -30.774 -17.504 -7.199 1.00 38.93 198 ASP B O 1
ATOM 3650 N N . MET B 1 202 ? -30.384 -18.133 -5.068 1.00 38.32 199 MET B N 1
ATOM 3651 C CA . MET B 1 202 ? -29.382 -19.133 -5.427 1.00 44.06 199 MET B CA 1
ATOM 3652 C C . MET B 1 202 ? -29.973 -20.439 -5.956 1.00 48.86 199 MET B C 1
ATOM 3653 O O . MET B 1 202 ? -29.210 -21.364 -6.256 1.00 47.67 199 MET B O 1
ATOM 3658 N N . SER B 1 203 ? -31.292 -20.549 -6.089 1.00 47.82 200 SER B N 1
ATOM 3659 C CA . SER B 1 203 ? -31.894 -21.721 -6.711 1.00 46.97 200 SER B CA 1
ATOM 3660 C C . SER B 1 203 ? -32.338 -21.455 -8.138 1.00 44.42 200 SER B C 1
ATOM 3661 O O . SER B 1 203 ? -32.998 -22.305 -8.740 1.00 45.28 200 SER B O 1
ATOM 3664 N N . LEU B 1 204 ? -31.957 -20.309 -8.700 1.00 37.50 201 LEU B N 1
ATOM 3665 C CA . LEU B 1 204 ? -32.523 -19.868 -9.968 1.00 34.40 201 LEU B CA 1
ATOM 3666 C C . LEU B 1 204 ? -32.151 -20.786 -11.127 1.00 37.68 201 LEU B C 1
ATOM 3667 O O . LEU B 1 204 ? -32.951 -20.960 -12.053 1.00 39.48 201 LEU B O 1
ATOM 3672 N N . CYS B 1 205 ? -30.945 -21.356 -11.118 1.00 37.39 202 CYS B N 1
ATOM 3673 C CA . CYS B 1 205 ? -30.552 -22.222 -12.225 1.00 37.98 202 CYS B CA 1
ATOM 3674 C C . CYS B 1 205 ? -31.450 -23.444 -12.306 1.00 39.58 202 CYS B C 1
ATOM 3675 O O . CYS B 1 205 ? -31.867 -23.842 -13.398 1.00 36.03 202 CYS B O 1
ATOM 3678 N N . GLU B 1 206 ? -31.754 -24.051 -11.156 1.00 38.19 203 GLU B N 1
ATOM 3679 C CA . GLU B 1 206 ? -32.627 -25.216 -11.136 1.00 43.59 203 GLU B CA 1
ATOM 3680 C C . GLU B 1 206 ? -33.974 -24.903 -11.778 1.00 47.30 203 GLU B C 1
ATOM 3681 O O . GLU B 1 206 ? -34.546 -25.741 -12.482 1.00 46.65 203 GLU B O 1
ATOM 3687 N N . LYS B 1 207 ? -34.480 -23.687 -11.575 1.00 45.02 204 LYS B N 1
ATOM 3688 C CA . LYS B 1 207 ? -35.789 -23.327 -12.104 1.00 42.51 204 LYS B CA 1
ATOM 3689 C C . LYS B 1 207 ? -35.741 -23.011 -13.595 1.00 42.02 204 LYS B C 1
ATOM 3690 O O . LYS B 1 207 ? -36.670 -23.362 -14.329 1.00 45.07 204 LYS B O 1
ATOM 3696 N N . LEU B 1 208 ? -34.682 -22.349 -14.069 1.00 32.51 205 LEU B N 1
ATOM 3697 C CA . LEU B 1 208 ? -34.711 -21.829 -15.434 1.00 30.62 205 LEU B CA 1
ATOM 3698 C C . LEU B 1 208 ? -34.069 -22.753 -16.461 1.00 38.85 205 LEU B C 1
ATOM 3699 O O . LEU B 1 208 ? -34.528 -22.789 -17.614 1.00 39.48 205 LEU B O 1
ATOM 3704 N N . ILE B 1 209 ? -33.031 -23.505 -16.077 1.00 32.54 206 ILE B N 1
ATOM 3705 C CA . ILE B 1 209 ? -32.308 -24.327 -17.059 1.00 37.90 206 ILE B CA 1
ATOM 3706 C C . ILE B 1 209 ? -33.206 -25.330 -17.774 1.00 35.29 206 ILE B C 1
ATOM 3707 O O . ILE B 1 209 ? -33.006 -25.549 -18.980 1.00 38.33 206 ILE B O 1
ATOM 3712 N N . PRO B 1 210 ? -34.192 -25.972 -17.134 1.00 38.52 207 PRO B N 1
ATOM 3713 C CA . PRO B 1 210 ? -35.077 -26.872 -17.900 1.00 45.56 207 PRO B CA 1
ATOM 3714 C C . PRO B 1 210 ? -35.823 -26.179 -19.028 1.00 41.76 207 PRO B C 1
ATOM 3715 O O . PRO B 1 210 ? -36.348 -26.861 -19.920 1.00 41.00 207 PRO B O 1
ATOM 3719 N N . GLN B 1 211 ? -35.900 -24.853 -19.007 1.00 38.29 208 GLN B N 1
ATOM 3720 C CA . GLN B 1 211 ? -36.595 -24.095 -20.032 1.00 35.94 208 GLN B CA 1
ATOM 3721 C C . GLN B 1 211 ? -35.668 -23.612 -21.139 1.00 36.19 208 GLN B C 1
ATOM 3722 O O . GLN B 1 211 ? -36.133 -22.936 -22.060 1.00 40.40 208 GLN B O 1
ATOM 3728 N N . ILE B 1 212 ? -34.386 -23.942 -21.077 1.00 30.50 209 ILE B N 1
ATOM 3729 C CA . ILE B 1 212 ? -33.390 -23.488 -22.046 1.00 33.07 209 ILE B CA 1
ATOM 3730 C C . ILE B 1 212 ? -32.915 -24.701 -22.833 1.00 34.13 209 ILE B C 1
ATOM 3731 O O . ILE B 1 212 ? -32.629 -25.741 -22.226 1.00 39.12 209 ILE B O 1
ATOM 3736 N N . PRO B 1 213 ? -32.833 -24.627 -24.163 1.00 34.24 210 PRO B N 1
ATOM 3737 C CA . PRO B 1 213 ? -32.236 -25.735 -24.921 1.00 39.31 210 PRO B CA 1
ATOM 3738 C C . PRO B 1 213 ? -30.771 -25.892 -24.544 1.00 42.49 210 PRO B C 1
ATOM 3739 O O . PRO B 1 213 ? -30.018 -24.919 -24.511 1.00 35.36 210 PRO B O 1
ATOM 3743 N N . ASN B 1 214 ? -30.372 -27.129 -24.239 1.00 51.01 211 ASN B N 1
ATOM 3744 C CA . ASN B 1 214 ? -29.023 -27.356 -23.731 1.00 52.05 211 ASN B CA 1
ATOM 3745 C C . ASN B 1 214 ? -27.947 -27.057 -24.768 1.00 46.43 211 ASN B C 1
ATOM 3746 O O . ASN B 1 214 ? -26.773 -26.943 -24.395 1.00 41.28 211 ASN B O 1
ATOM 3748 N N . SER B 1 215 ? -28.323 -26.930 -26.047 1.00 36.75 212 SER B N 1
ATOM 3749 C CA . SER B 1 215 ? -27.405 -26.477 -27.086 1.00 37.42 212 SER B CA 1
ATOM 3750 C C . SER B 1 215 ? -26.992 -25.015 -26.913 1.00 39.43 212 SER B C 1
ATOM 3751 O O . SER B 1 215 ? -25.975 -24.601 -27.482 1.00 41.45 212 SER B O 1
ATOM 3754 N N . LYS B 1 216 ? -27.762 -24.224 -26.169 1.00 34.33 213 LYS B N 1
ATOM 3755 C CA . LYS B 1 216 ? -27.332 -22.880 -25.810 1.00 33.49 213 LYS B CA 1
ATOM 3756 C C . LYS B 1 216 ? -26.165 -22.944 -24.830 1.00 31.55 213 LYS B C 1
ATOM 3757 O O . LYS B 1 216 ? -26.006 -23.912 -24.084 1.00 31.66 213 LYS B O 1
ATOM 3763 N N . ILE B 1 217 ? -25.351 -21.896 -24.839 1.00 27.04 214 ILE B N 1
ATOM 3764 C CA . ILE B 1 217 ? -24.331 -21.698 -23.811 1.00 27.25 214 ILE B CA 1
ATOM 3765 C C . ILE B 1 217 ? -25.016 -21.084 -22.597 1.00 27.83 214 ILE B C 1
ATOM 3766 O O . ILE B 1 217 ? -25.576 -19.985 -22.677 1.00 28.15 214 ILE B O 1
ATOM 3771 N N . ILE B 1 218 ? -24.989 -21.797 -21.476 1.00 23.28 215 ILE B N 1
ATOM 3772 C CA . ILE B 1 218 ? -25.611 -21.325 -20.243 1.00 25.95 215 ILE B CA 1
ATOM 3773 C C . ILE B 1 218 ? -24.518 -20.849 -19.298 1.00 28.04 215 ILE B C 1
ATOM 3774 O O . ILE B 1 218 ? -23.617 -21.620 -18.947 1.00 25.17 215 ILE B O 1
ATOM 3779 N N . ILE B 1 219 ? -24.578 -19.565 -18.917 1.00 21.41 216 ILE B N 1
ATOM 3780 C CA . ILE B 1 219 ? -23.686 -18.969 -17.924 1.00 23.11 216 ILE B CA 1
ATOM 3781 C C . ILE B 1 219 ? -24.466 -18.769 -16.628 1.00 25.61 216 ILE B C 1
ATOM 3782 O O . ILE B 1 219 ? -25.625 -18.335 -16.651 1.00 29.62 216 ILE B O 1
ATOM 3787 N N . ALA B 1 220 ? -23.841 -19.099 -15.497 1.00 26.82 217 ALA B N 1
ATOM 3788 C CA . ALA B 1 220 ? -24.374 -18.747 -14.188 1.00 24.43 217 ALA B CA 1
ATOM 3789 C C . ALA B 1 220 ? -23.614 -17.537 -13.646 1.00 32.35 217 ALA B C 1
ATOM 3790 O O . ALA B 1 220 ? -22.386 -17.482 -13.728 1.00 28.51 217 ALA B O 1
ATOM 3792 N N . GLU B 1 221 ? -24.342 -16.569 -13.080 1.00 30.23 218 GLU B N 1
ATOM 3793 C CA . GLU B 1 221 ? -23.728 -15.342 -12.585 1.00 28.45 218 GLU B CA 1
ATOM 3794 C C . GLU B 1 221 ? -24.208 -15.021 -11.181 1.00 33.31 218 GLU B C 1
ATOM 3795 O O . GLU B 1 221 ? -25.388 -15.219 -10.864 1.00 28.78 218 GLU B O 1
ATOM 3801 N N . SER B 1 222 ? -23.267 -14.520 -10.358 1.00 27.19 219 SER B N 1
ATOM 3802 C CA . SER B 1 222 ? -23.458 -13.852 -9.073 1.00 35.97 219 SER B CA 1
ATOM 3803 C C . SER B 1 222 ? -23.471 -14.835 -7.911 1.00 41.64 219 SER B C 1
ATOM 3804 O O . SER B 1 222 ? -24.040 -15.927 -8.011 1.00 47.41 219 SER B O 1
ATOM 3807 N N . GLY B 1 223 ? -22.829 -14.446 -6.810 1.00 37.81 220 GLY B N 1
ATOM 3808 C CA . GLY B 1 223 ? -22.810 -15.245 -5.600 1.00 33.34 220 GLY B CA 1
ATOM 3809 C C . GLY B 1 223 ? -22.027 -16.530 -5.693 1.00 41.73 220 GLY B C 1
ATOM 3810 O O . GLY B 1 223 ? -22.214 -17.421 -4.862 1.00 49.40 220 GLY B O 1
ATOM 3811 N N . LEU B 1 224 ? -21.142 -16.652 -6.677 1.00 34.73 221 LEU B N 1
ATOM 3812 C CA . LEU B 1 224 ? -20.373 -17.872 -6.871 1.00 35.86 221 LEU B CA 1
ATOM 3813 C C . LEU B 1 224 ? -19.050 -17.754 -6.130 1.00 39.19 221 LEU B C 1
ATOM 3814 O O . LEU B 1 224 ? -18.254 -16.850 -6.413 1.00 38.12 221 LEU B O 1
ATOM 3819 N N . GLU B 1 225 ? -18.813 -18.672 -5.192 1.00 36.18 222 GLU B N 1
ATOM 3820 C CA . GLU B 1 225 ? -17.647 -18.582 -4.315 1.00 37.97 222 GLU B CA 1
ATOM 3821 C C . GLU B 1 225 ? -17.009 -19.914 -3.962 1.00 46.98 222 GLU B C 1
ATOM 3822 O O . GLU B 1 225 ? -15.883 -19.904 -3.452 1.00 54.60 222 GLU B O 1
ATOM 3828 N N . ASN B 1 226 ? -17.659 -21.057 -4.169 1.00 42.66 223 ASN B N 1
ATOM 3829 C CA . ASN B 1 226 ? -17.033 -22.309 -3.771 1.00 53.34 223 ASN B CA 1
ATOM 3830 C C . ASN B 1 226 ? -17.141 -23.355 -4.871 1.00 44.51 223 ASN B C 1
ATOM 3831 O O . ASN B 1 226 ? -18.136 -23.426 -5.598 1.00 39.92 223 ASN B O 1
ATOM 3836 N N . LYS B 1 227 ? -16.087 -24.165 -4.965 1.00 47.85 224 LYS B N 1
ATOM 3837 C CA . LYS B 1 227 ? -15.948 -25.145 -6.033 1.00 45.81 224 LYS B CA 1
ATOM 3838 C C . LYS B 1 227 ? -17.113 -26.127 -6.048 1.00 45.14 224 LYS B C 1
ATOM 3839 O O . LYS B 1 227 ? -17.580 -26.532 -7.118 1.00 40.01 224 LYS B O 1
ATOM 3845 N N . GLU B 1 228 ? -17.603 -26.511 -4.865 1.00 48.29 225 GLU B N 1
ATOM 3846 C CA . GLU B 1 228 ? -18.603 -27.571 -4.787 1.00 48.31 225 GLU B CA 1
ATOM 3847 C C . GLU B 1 228 ? -19.931 -27.129 -5.386 1.00 44.06 225 GLU B C 1
ATOM 3848 O O . GLU B 1 228 ? -20.624 -27.925 -6.031 1.00 42.20 225 GLU B O 1
ATOM 3854 N N . PHE B 1 229 ? -20.308 -25.868 -5.186 1.00 37.84 226 PHE B N 1
ATOM 3855 C CA . PHE B 1 229 ? -21.542 -25.379 -5.785 1.00 35.73 226 PHE B CA 1
ATOM 3856 C C . PHE B 1 229 ? -21.428 -25.284 -7.305 1.00 40.46 226 PHE B C 1
ATOM 3857 O O . PHE B 1 229 ? -22.415 -25.513 -8.014 1.00 32.13 226 PHE B O 1
ATOM 3865 N N . LEU B 1 230 ? -20.238 -24.964 -7.824 1.00 38.50 227 LEU B N 1
ATOM 3866 C CA . LEU B 1 230 ? -20.057 -24.932 -9.272 1.00 37.09 227 LEU B CA 1
ATOM 3867 C C . LEU B 1 230 ? -20.283 -26.308 -9.875 1.00 38.13 227 LEU B C 1
ATOM 3868 O O . LEU B 1 230 ? -20.910 -26.439 -10.934 1.00 34.68 227 LEU B O 1
ATOM 3873 N N . GLU B 1 231 ? -19.765 -27.348 -9.220 1.00 33.95 228 GLU B N 1
ATOM 3874 C CA . GLU B 1 231 ? -19.990 -28.702 -9.707 1.00 38.05 228 GLU B CA 1
ATOM 3875 C C . GLU B 1 231 ? -21.475 -29.037 -9.700 1.00 43.21 228 GLU B C 1
ATOM 3876 O O . GLU B 1 231 ? -21.981 -29.673 -10.633 1.00 44.60 228 GLU B O 1
ATOM 3882 N N . HIS B 1 232 ? -22.191 -28.605 -8.661 1.00 40.70 229 HIS B N 1
ATOM 3883 C CA . HIS B 1 232 ? -23.636 -28.793 -8.630 1.00 41.00 229 HIS B CA 1
ATOM 3884 C C . HIS B 1 232 ? -24.297 -28.105 -9.818 1.00 38.46 229 HIS B C 1
ATOM 3885 O O . HIS B 1 232 ? -25.155 -28.688 -10.494 1.00 37.65 229 HIS B O 1
ATOM 3892 N N . LEU B 1 233 ? -23.892 -26.866 -10.100 1.00 32.11 230 LEU B N 1
ATOM 3893 C CA . LEU B 1 233 ? -24.483 -26.131 -11.216 1.00 34.01 230 LEU B CA 1
ATOM 3894 C C . LEU B 1 233 ? -24.131 -26.762 -12.558 1.00 33.21 230 LEU B C 1
ATOM 3895 O O . LEU B 1 233 ? -24.961 -26.770 -13.474 1.00 36.88 230 LEU B O 1
ATOM 3900 N N . GLN B 1 234 ? -22.905 -27.282 -12.702 1.00 31.72 231 GLN B N 1
ATOM 3901 C CA . GLN B 1 234 ? -22.568 -28.041 -13.906 1.00 34.43 231 GLN B CA 1
ATOM 3902 C C . GLN B 1 234 ? -23.512 -29.220 -14.091 1.00 40.88 231 GLN B C 1
ATOM 3903 O O . GLN B 1 234 ? -23.940 -29.516 -15.215 1.00 38.83 231 GLN B O 1
ATOM 3909 N N . ASN B 1 235 ? -2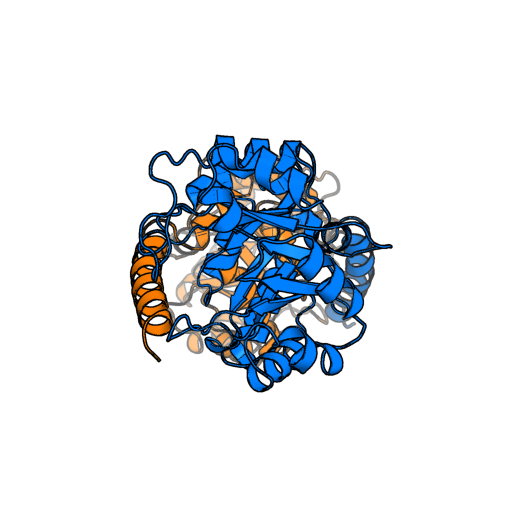3.838 -29.913 -12.994 1.00 42.85 232 ASN B N 1
ATOM 3910 C CA . ASN B 1 235 ? -24.750 -31.049 -13.071 1.00 46.98 232 ASN B CA 1
ATOM 3911 C C . ASN B 1 235 ? -26.128 -30.629 -13.557 1.00 45.43 232 ASN B C 1
ATOM 3912 O O . ASN B 1 235 ? -26.836 -31.428 -14.181 1.00 48.10 232 ASN B O 1
ATOM 3917 N N . LEU B 1 236 ? -26.532 -29.391 -13.267 1.00 41.21 233 LEU B N 1
ATOM 3918 C CA . LEU B 1 236 ? -27.783 -28.864 -13.792 1.00 46.50 233 LEU B CA 1
ATOM 3919 C C . LEU B 1 236 ? -27.674 -28.485 -15.262 1.00 46.73 233 LEU B C 1
ATOM 3920 O O . LEU B 1 236 ? -28.701 -28.331 -15.929 1.00 47.60 233 LEU B O 1
ATOM 3925 N N . GLY B 1 237 ? -26.464 -28.356 -15.781 1.00 41.09 234 GLY B N 1
ATOM 3926 C CA . GLY B 1 237 ? -26.248 -28.040 -17.169 1.00 35.82 234 GLY B CA 1
ATOM 3927 C C . GLY B 1 237 ? -25.614 -26.687 -17.448 1.00 34.44 234 GLY B C 1
ATOM 3928 O O . GLY B 1 237 ? -25.714 -26.202 -18.586 1.00 31.43 234 GLY B O 1
ATOM 3929 N N . VAL B 1 238 ? -24.982 -26.056 -16.455 1.00 31.20 235 VAL B N 1
ATOM 3930 C CA . VAL B 1 238 ? -24.300 -24.788 -16.706 1.00 32.33 235 VAL B CA 1
ATOM 3931 C C . VAL B 1 238 ? -23.012 -25.043 -17.484 1.00 30.04 235 VAL B C 1
ATOM 3932 O O . VAL B 1 238 ? -22.277 -25.999 -17.205 1.00 31.00 235 VAL B O 1
ATOM 3936 N N . ASP B 1 239 ? -22.730 -24.181 -18.468 1.00 27.65 236 ASP B N 1
ATOM 3937 C CA . ASP B 1 239 ? -21.484 -24.288 -19.225 1.00 26.82 236 ASP B CA 1
ATOM 3938 C C . ASP B 1 239 ? -20.321 -23.585 -18.525 1.00 30.43 236 ASP B C 1
ATOM 3939 O O . ASP B 1 239 ? -19.211 -24.123 -18.459 1.00 29.94 236 ASP B O 1
ATOM 3944 N N . ALA B 1 240 ? -20.544 -22.366 -18.037 1.00 27.09 237 ALA B N 1
ATOM 3945 C CA . ALA B 1 240 ? -19.459 -21.506 -17.587 1.00 25.36 237 ALA B CA 1
ATOM 3946 C C . ALA B 1 240 ? -19.992 -20.551 -16.528 1.00 25.54 237 ALA B C 1
ATOM 3947 O O . ALA B 1 240 ? -21.201 -20.376 -16.378 1.00 26.29 237 ALA B O 1
ATOM 3949 N N . PHE B 1 241 ? -19.070 -19.932 -15.788 1.00 25.15 238 PHE B N 1
ATOM 3950 C CA . PHE B 1 241 ? -19.401 -19.202 -14.568 1.00 23.92 238 PHE B CA 1
ATOM 3951 C C . PHE B 1 241 ? -18.774 -17.820 -14.603 1.00 29.03 238 PHE B C 1
ATOM 3952 O O . PHE B 1 241 ? -17.571 -17.684 -14.845 1.00 33.65 238 PHE B O 1
ATOM 3960 N N . LEU B 1 242 ? -19.591 -16.804 -14.360 1.00 27.37 239 LEU B N 1
ATOM 3961 C CA . LEU B 1 242 ? -19.139 -15.419 -14.319 1.00 22.49 239 LEU B CA 1
ATOM 3962 C C . LEU B 1 242 ? -18.895 -15.052 -12.854 1.00 24.99 239 LEU B C 1
ATOM 3963 O O . LEU B 1 242 ? -19.840 -14.978 -12.059 1.00 23.68 239 LEU B O 1
ATOM 3968 N N . ILE B 1 243 ? -17.628 -14.825 -12.497 1.00 23.90 240 ILE B N 1
ATOM 3969 C CA . ILE B 1 243 ? -17.221 -14.635 -11.105 1.00 23.48 240 ILE B CA 1
ATOM 3970 C C . ILE B 1 243 ? -16.377 -13.372 -11.010 1.00 28.46 240 ILE B C 1
ATOM 3971 O O . ILE B 1 243 ? -15.375 -13.232 -11.727 1.00 25.19 240 ILE B O 1
ATOM 3976 N N . GLY B 1 244 ? -16.778 -12.455 -10.136 1.00 24.75 241 GLY B N 1
ATOM 3977 C CA . GLY B 1 244 ? -16.027 -11.226 -9.982 1.00 28.06 241 GLY B CA 1
ATOM 3978 C C . GLY B 1 244 ? -15.637 -10.928 -8.545 1.00 32.80 241 GLY B C 1
ATOM 3979 O O . GLY B 1 244 ? -14.460 -11.014 -8.173 1.00 23.89 241 GLY B O 1
ATOM 3980 N N . GLU B 1 245 ? -16.643 -10.587 -7.731 1.00 26.71 242 GLU B N 1
ATOM 3981 C CA . GLU B 1 245 ? -16.389 -10.071 -6.395 1.00 27.10 242 GLU B CA 1
ATOM 3982 C C . GLU B 1 245 ? -15.537 -11.034 -5.576 1.00 29.47 242 GLU B C 1
ATOM 3983 O O . GLU B 1 245 ? -14.663 -10.601 -4.814 1.00 28.21 242 GLU B O 1
ATOM 3989 N N . TYR B 1 246 ? -15.795 -12.341 -5.704 1.00 25.52 243 TYR B N 1
ATOM 3990 C CA . TYR B 1 246 ? -15.023 -13.327 -4.955 1.00 32.12 243 TYR B CA 1
ATOM 3991 C C . TYR B 1 246 ? -13.531 -13.204 -5.244 1.00 32.03 243 TYR B C 1
ATOM 3992 O O . TYR B 1 246 ? -12.711 -13.253 -4.321 1.00 33.31 243 TYR B O 1
ATOM 4001 N N . PHE B 1 247 ? -13.160 -13.030 -6.513 1.00 27.96 244 PHE B N 1
ATOM 4002 C CA . PHE B 1 247 ? -11.751 -12.867 -6.861 1.00 30.34 244 PHE B CA 1
ATOM 4003 C C . PHE B 1 247 ? -11.223 -11.513 -6.402 1.00 32.25 244 PHE B C 1
ATOM 4004 O O . PHE B 1 247 ? -10.114 -11.422 -5.861 1.00 30.43 244 PHE B O 1
ATOM 4012 N N . MET B 1 248 ? -12.001 -10.444 -6.633 1.00 24.56 245 MET B N 1
ATOM 4013 C CA . MET B 1 248 ? -11.543 -9.087 -6.327 1.00 25.86 245 MET B CA 1
ATOM 4014 C C . MET B 1 248 ? -11.336 -8.865 -4.831 1.00 29.13 245 MET B C 1
ATOM 4015 O O . MET B 1 248 ? -10.468 -8.071 -4.434 1.00 28.47 245 MET B O 1
ATOM 4020 N N . ARG B 1 249 ? -12.118 -9.533 -3.979 1.00 34.66 246 ARG B N 1
ATOM 4021 C CA . ARG B 1 249 ? -11.917 -9.336 -2.547 1.00 39.61 246 ARG B CA 1
ATOM 4022 C C . ARG B 1 249 ? -10.795 -10.209 -1.990 1.00 41.76 246 ARG B C 1
ATOM 4023 O O . ARG B 1 249 ? -10.393 -10.014 -0.837 1.00 41.34 246 ARG B O 1
ATOM 4031 N N . GLU B 1 250 ? -10.269 -11.144 -2.784 1.00 35.47 247 GLU B N 1
ATOM 4032 C CA . GLU B 1 250 ? -9.104 -11.922 -2.391 1.00 39.89 247 GLU B CA 1
ATOM 4033 C C . GLU B 1 250 ? -7.829 -11.128 -2.656 1.00 40.68 247 GLU B C 1
ATOM 4034 O O . GLU B 1 250 ? -7.820 -10.157 -3.417 1.00 39.40 247 GLU B O 1
ATOM 4040 N N . LYS B 1 251 ? -6.741 -11.546 -2.008 1.00 37.48 248 LYS B N 1
ATOM 4041 C CA . LYS B 1 251 ? -5.454 -10.900 -2.247 1.00 34.73 248 LYS B CA 1
ATOM 4042 C C . LYS B 1 251 ? -4.888 -11.299 -3.606 1.00 35.84 248 LYS B C 1
ATOM 4043 O O . LYS B 1 251 ? -4.493 -10.441 -4.405 1.00 31.17 248 LYS B O 1
ATOM 4047 N N . ASP B 1 252 ? -4.859 -12.595 -3.894 1.00 33.98 249 ASP B N 1
ATOM 4048 C CA . ASP B 1 252 ? -4.285 -13.127 -5.127 1.00 37.05 249 ASP B CA 1
ATOM 4049 C C . ASP B 1 252 ? -5.439 -13.691 -5.946 1.00 34.22 249 ASP B C 1
ATOM 4050 O O . ASP B 1 252 ? -5.851 -14.837 -5.742 1.00 33.35 249 ASP B O 1
ATOM 4055 N N . GLU B 1 253 ? -5.972 -12.874 -6.859 1.00 25.61 250 GLU B N 1
ATOM 4056 C CA . GLU B 1 253 ? -7.122 -13.304 -7.646 1.00 28.01 250 GLU B CA 1
ATOM 4057 C C . GLU B 1 253 ? -6.781 -14.488 -8.541 1.00 36.52 250 GLU B C 1
ATOM 4058 O O . GLU B 1 253 ? -7.647 -15.330 -8.815 1.00 30.94 250 GLU B O 1
ATOM 4064 N N . GLY B 1 254 ? -5.537 -14.569 -9.016 1.00 28.08 251 GLY B N 1
ATOM 4065 C CA . GLY B 1 254 ? -5.163 -15.686 -9.868 1.00 29.51 251 GLY B CA 1
ATOM 4066 C C . GLY B 1 254 ? -5.214 -17.010 -9.133 1.00 34.75 251 GLY B C 1
ATOM 4067 O O . GLY B 1 254 ? -5.737 -17.999 -9.657 1.00 31.86 251 GLY B O 1
ATOM 4068 N N . LYS B 1 255 ? -4.693 -17.037 -7.896 1.00 29.61 252 LYS B N 1
ATOM 4069 C CA . LYS B 1 255 ? -4.724 -18.248 -7.082 1.00 33.45 252 LYS B CA 1
ATOM 4070 C C . LYS B 1 255 ? -6.151 -18.598 -6.660 1.00 39.72 252 LYS B C 1
ATOM 4071 O O . LYS B 1 255 ? -6.508 -19.780 -6.574 1.00 40.69 252 LYS B O 1
ATOM 4077 N N . ALA B 1 256 ? -6.985 -17.590 -6.393 1.00 31.43 253 ALA B N 1
ATOM 4078 C CA . ALA B 1 256 ? -8.377 -17.876 -6.064 1.00 35.44 253 ALA B CA 1
ATOM 4079 C C . ALA B 1 256 ? -9.107 -18.482 -7.259 1.00 31.41 253 ALA B C 1
ATOM 4080 O O . ALA B 1 256 ? -9.959 -19.363 -7.097 1.00 30.21 253 ALA B O 1
ATOM 4082 N N . LEU B 1 257 ? -8.773 -18.037 -8.469 1.00 33.75 254 LEU B N 1
ATOM 4083 C CA . LEU B 1 257 ? -9.368 -18.635 -9.658 1.00 27.48 254 LEU B CA 1
ATOM 4084 C C . LEU B 1 257 ? -8.870 -20.061 -9.863 1.00 30.45 254 LEU B C 1
ATOM 4085 O O . LEU B 1 257 ? -9.664 -20.969 -10.148 1.00 29.10 254 LEU B O 1
ATOM 4090 N N . LYS B 1 258 ? -7.562 -20.275 -9.713 1.00 28.08 255 LYS B N 1
ATOM 4091 C CA . LYS B 1 258 ? -6.999 -21.606 -9.906 1.00 37.56 255 LYS B CA 1
ATOM 4092 C C . LYS B 1 258 ? -7.634 -22.617 -8.958 1.00 39.18 255 LYS B C 1
ATOM 4093 O O . LYS B 1 258 ? -7.872 -23.768 -9.337 1.00 37.00 255 LYS B O 1
ATOM 4099 N N . ALA B 1 259 ? -7.945 -22.195 -7.730 1.00 38.02 256 ALA B N 1
ATOM 4100 C CA . ALA B 1 259 ? -8.490 -23.108 -6.732 1.00 39.37 256 ALA B CA 1
ATOM 4101 C C . ALA B 1 259 ? -9.891 -23.599 -7.077 1.00 40.59 256 ALA B C 1
ATOM 4102 O O . ALA B 1 259 ? -10.316 -24.628 -6.546 1.00 45.51 256 ALA B O 1
ATOM 4104 N N . LEU B 1 260 ? -10.617 -22.897 -7.949 1.00 39.17 257 LEU B N 1
ATOM 4105 C CA . LEU B 1 260 ? -11.950 -23.327 -8.354 1.00 41.17 257 LEU B CA 1
ATOM 4106 C C . LEU B 1 260 ? -11.943 -24.285 -9.541 1.00 43.86 257 LEU B C 1
ATOM 4107 O O . LEU B 1 260 ? -12.994 -24.847 -9.867 1.00 47.04 257 LEU B O 1
ATOM 4112 N N . LEU B 1 261 ? -10.802 -24.490 -10.188 1.00 41.98 258 LEU B N 1
ATOM 4113 C CA . LEU B 1 261 ? -10.741 -25.372 -11.347 1.00 49.35 258 LEU B CA 1
ATOM 4114 C C . LEU B 1 261 ? -10.503 -26.814 -10.924 1.00 62.02 258 LEU B C 1
ATOM 4115 O O . LEU B 1 261 ? -10.038 -27.075 -9.811 1.00 65.98 258 LEU B O 1
#

Radius of gyration: 26.14 Å; Cα contacts (8 Å, |Δi|>4): 1102; chains: 2; bounding box: 40×61×71 Å

Foldseek 3Di:
DPVVVVVVVVVVVVVVVVCVVANLQQVQQVQAQAQPGADDQCVLQFADDQDAAEAEEQFQAAQVGGGLAPPHDLQVLLVLCVVLPHSHYEFECEPDGRNGRLLSLLVNNNPDDHAYEHEYADQDLVVLSSCSRSRHQAYEYEQVVDDLVSLLVNQVSNVNNSHAYEYEDADPVSQVSCVSSPHQEYEHEQADPPPRDGDLCRLVVPLVVHDPRHAYEYEDPDQDLVVSSVSVVSPHRHYYDYSNLSNDPSSSVSSNVND/DPDVVVVVVVVVVVVVVVCVVQNLQQVQLVLAQAQDGADDQCVLQFADDQDAAAAEEQFQAAQVGGGLAPPHDLLVLLVLQVVLPHSHYEFECECPGGNGRLLSLLVNNNPDHHAYEDEYADQDLVVLSSCSNSHHQAYEYELVNDDLVSLLVNQVSNVNSSHAYEYEDADVSSVVSCVSSPHQHYEHEQADVPPRDGHLCRLVVCVVVDPLSGAYEYEDPDQALVVSSVSVVSRHRHYYDYSNLSNDPRSSVSSNRND

Nearest PDB structures (foldseek):
  6bma-assembly1_B  TM=9.984E-01  e=4.305E-49  Campylobacter jejuni subsp. jejuni NCTC 11168 = ATCC 700819
  3tsm-assembly1_B  TM=8.428E-01  e=3.858E-25  Brucella abortus 2308
  3t55-assembly1_A  TM=8.523E-01  e=3.695E-24  Mycobacterium tuberculosis
  3qja-assembly1_A  TM=8.347E-01  e=1.716E-21  Mycobacterium tuberculosis
  3nyz-assembly2_B  TM=8.593E-01  e=5.236E-20  Saccharolobus solfataricus

B-factor: mean 37.26, std 14.99, range [14.8, 118.49]

CATH classification: 3.20.20.70

Solvent-accessible surface area: 21254 Å² total; per-residue (Å²): 112,103,39,4,69,97,2,60,68,87,18,59,101,36,13,118,82,53,63,132,167,65,55,28,59,54,4,5,8,57,85,15,49,26,56,147,119,8,47,81,9,53,114,23,0,111,58,125,97,73,61,20,38,0,0,0,4,2,20,36,2,10,43,53,103,35,61,11,32,117,126,34,75,14,43,46,2,0,76,46,0,46,159,23,115,7,15,0,0,0,0,4,4,2,63,94,52,24,95,9,27,20,105,61,0,22,73,0,3,126,124,1,84,26,3,0,0,3,17,5,16,2,34,24,10,0,0,0,0,3,0,10,44,43,1,1,2,0,0,5,0,5,0,95,55,9,66,68,93,38,0,100,101,0,17,65,10,0,116,16,0,6,6,37,2,2,0,15,0,25,46,67,67,1,2,70,50,0,62,70,8,43,0,64,0,0,4,0,13,3,54,73,24,33,65,67,85,79,61,68,56,15,0,64,88,3,21,110,101,18,42,154,76,36,7,14,0,0,20,10,28,6,111,67,66,119,55,0,75,78,2,13,129,50,30,0,17,0,0,3,5,8,35,58,0,3,125,79,151,81,7,0,76,5,0,139,68,5,64,126,54,25,17,62,96,5,6,99,55,14,71,104,46,6,138,89,71,60,136,160,61,48,29,54,62,3,0,6,71,27,14,48,24,55,146,118,16,50,83,9,56,162,21,0,64,50,128,95,87,64,20,38,0,0,0,5,2,31,41,4,8,45,59,112,39,75,31,34,161,128,32,76,13,43,43,2,0,75,48,0,49,162,21,160,6,13,0,0,0,0,3,4,2,68,82,55,20,98,7,29,28,104,61,0,20,73,0,3,123,127,0,83,28,3,0,0,12,30,5,12,1,34,24,9,1,5,0,0,14,0,3,25,42,1,1,2,0,0,4,0,4,0,66,35,8,67,83,164,40,0,84,105,0,18,50,11,0,110,18,0,7,5,44,2,0,0,8,1,44,64,77,116,5,11,58,28,0,82,90,4,48,1,54,0,0,0,0,8,0,52,40,32,36,80,32,74,69,42,71,60,10,0,100,117,8,16,102,109,11,66,96,101,42,4,1,0,0,4,25,32,5,75,70,66,124,49,1,76,78,2,11,129,55,29,0,13,0,0,8,3,9,38,35,0,2,118,70,156,74,8,1,146,5,0,134,65,7,71

Sequence (518 aa):
AMILDKIFEKTKEDLKERKLKLPYDMLGRSLASNPFFPKDVIKALKRVEKEVKIIAEVKKASPSKGVIREDFDPLSIALNYEKNKAAAISVLTEPHFFKGSLEYLSLIRRYTQIPLLRKDFIFDEYQILEALVYGADFVLLIAKMLSMKELKKLLEFARHLGLEALVEIHDKEDLSKAIFAGADIIGINHRRNLEDFTMDMSLCEKLIPQIPNSKIIIAESGLENKEFLEHLQNLGVDAFLIGEYFMREKDEGKALKALLAMILDKIFEKTKEDLKERKLKLPYDMLGRSLASNPFFPKDVIKALKRVEKEVKIIAEVKKASPSKGVIREDFDPLSIALNYEKNKAAAISVLTEPHFFKGSLEYLSLIRRYTQIPLLRKDFIFDEYQILEALVVYGADFVLLIAKMLSMKELKKLLEFARHLGLEALLVEIHDKEEDLSKAIFAGADIIGINHRNLEDFTMDMSLCEKLIPQIPNSKIIIAESGLENKEFLEHLQNLGVDAFLIGEYFMREKDEGKALKALL

Secondary structure (DSSP, 8-state):
--HHHHHHHHHHHHHHHHHHHS-HHHHTGGGS--SS----HHHHH---SS--EEEEEE-SEETTTEES-SS--HHHHHHHHHHTT-SEEEEE---SSS---HHHHHHHHTT--S-EEEES---SHHHHHHHHHHT-SEEEEEGGGS-HHHHHHHHHHHHHTT-EEEEEE-SHHHHHHHHHHT-SEEEEE-B-TTT--B-TTHHHHHGGGS-TT-EEEEESS---HHHHHHHHHHT--EEEE-HHHHHSS-HHHHHHHH-/--HHHHHHHHHHHHHHHHHHHS-HHHHTGGGS--SS-PPPHHHHH--SSS---EEEEE-SEETTTEES-SS--HHHHHHHHHHTT-SEEEEE---SSS---HHHHHHHHHT--S-EEEES---SHHHHHHHHHHT-SEEEEEGGGS-HHHHHHHHHHHHHTT-EEEEEESSHHHHHHHHHHT-SEEEEESB-TTT--B-TTHHHHHGGGS-TTSEEEEESS---HHHHHHHHHHT--EEEE-HHHHTSS-HHHHHHHT-

InterPro domains:
  IPR001468 Indole-3-glycerol phosphate synthase, conserved site [PS00614] (53-71)
  IPR011060 Ribulose-phosphate binding barrel [SSF51366] (11-257)
  IPR013785 Aldolase-type TIM barrel [G3DSA:3.20.20.70] (1-258)
  IPR013798 Indole-3-glycerol phosphate synthase domain [MF_00134_A] (33-255)
  IPR013798 Indole-3-glycerol phosphate synthase domain [MF_00134_B] (1-258)
  IPR013798 Indole-3-glycerol phosphate synthase domain [PF00218] (3-257)
  IPR013798 Indole-3-glycerol phosphate synthase domain [cd00331] (41-257)
  IPR045186 Indole-3-glycerol phosphate synthase [PTHR22854] (2-257)

Organism: Campylobacter jejuni subsp. jejuni serotype O:2 (strain ATCC 700819 / NCTC 11168) (NCBI:txid192222)